Protein 9BXN (pdb70)

Radius of gyration: 24.78 Å; Cα contacts (8 Å, |Δi|>4): 1049; chains: 2; bounding box: 62×63×65 Å

Nearest PDB structures (foldseek):
  8khq-assembly1_A  TM=9.592E-01  e=3.129E-37  Hydrogenimonas thermophila
  8khq-assembly2_D  TM=9.586E-01  e=4.515E-37  Hydrogenimonas thermophila
  8khq-assembly1_C  TM=9.604E-01  e=3.606E-36  Hydrogenimonas thermophila
  5fcd-assembly1_A  TM=6.102E-01  e=2.124E-10  Escherichia coli
  6uvq-assembly1_A  TM=6.354E-01  e=1.804E-09  Actinomadura melliaura

B-factor: mean 28.92, std 9.52, range [14.77, 77.77]

Foldseek 3Di:
DLDPLQDQLVLQLVCCLQFHDADPPADRDLLVQLVVQCVVLVPPPQAEEEAEQCQLNNNQLNSQVRHQAYEYEHQHPNRLVNNVCCLVVQKDKHWAAAPDRDTDIDMGGNVVDPSVVGSVRYDYYYAALLDGDPVQAAHLEYEYEQHQLQAQANCSNLLPVLRRHDAQGKYKYKHLQPHDCSRYNPVRRLADDQDPVRRHGHNVNSSCVRNVVFWDWDDKDWHWGWGDPYPVDIDITIMMMIMITGD/DAAEADAVLQQVCCLQFNDAPPPAPRQLLVVLVVLCVVLVVPPQAEEEAEQCQLNNNQLNNQVRHQAYEYEHQDPRSLVNNVSCLPVQKHWHWDAAADNDTDIDMGGLVVDPSVVGSVRYDYYYDDLLDGDPVQAAHLEYEYEQPQLQAQQSLSNLLCVLRRYDAQGKYKYKHLLPHDCVRYPPVRRLFPDQDPVRHGGDNVNSSCVRHVVFWDWDDKDWGWGWGDDYNPDIDITIMIMIMITGD

Solvent-accessible surface area: 22235 Å² total

Structure (mmCIF, N/CA/C/O backbone):
data_9BXN
#
_entry.id   9BXN
#
_cell.length_a   69.800
_cell.length_b   92.010
_cell.length_c   96.200
_cell.angle_alpha   90.000
_cell.angle_beta   90.000
_cell.angle_gamma   90.000
#
_symmetry.space_group_name_H-M   'P 21 21 21'
#
loop_
_entity.id
_entity.type
_entity.pdbx_description
1 polymer '5-thiohistidine N-methyltransferase OvoM'
2 non-polymer S-ADENOSYL-L-HOMOCYSTEINE
3 non-polymer 5-sulfanyl-L-histidine
4 non-polymer 1,2-ETHANEDIOL
5 water water
#
loop_
_atom_site.group_PDB
_atom_site.id
_atom_site.type_symbol
_atom_site.label_atom_id
_atom_site.label_alt_id
_atom_site.label_comp_id
_atom_site.label_asym_id
_atom_site.label_entity_id
_atom_site.label_seq_id
_atom_site.pdbx_PDB_ins_code
_atom_site.Cartn_x
_atom_site.Cartn_y
_atom_site.Cartn_z
_atom_site.occupancy
_atom_site.B_iso_or_equiv
_atom_site.auth_seq_id
_atom_site.auth_comp_id
_atom_site.auth_asym_id
_atom_site.auth_atom_id
_atom_site.pdbx_PDB_model_num
ATOM 1 N N . GLU A 1 25 ? -25.59600 -8.84600 18.03800 1.000 58.14377 5 GLU A N 1
ATOM 2 C CA . GLU A 1 25 ? -26.40900 -7.75300 17.51300 1.000 68.84222 5 GLU A CA 1
ATOM 3 C C . GLU A 1 25 ? -25.55600 -6.50200 17.37700 1.000 63.68137 5 GLU A C 1
ATOM 4 O O . GLU A 1 25 ? -24.94700 -6.26500 16.33600 1.000 77.77359 5 GLU A O 1
ATOM 5 N N . LYS A 1 26 ? -25.51800 -5.69800 18.43800 1.000 52.19102 6 LYS A N 1
ATOM 6 C CA . LYS A 1 26 ? -24.59300 -4.57300 18.46600 1.000 62.21354 6 LYS A CA 1
ATOM 7 C C . LYS A 1 26 ? -23.19400 -5.01000 18.89600 1.000 54.87894 6 LYS A C 1
ATOM 8 O O . LYS A 1 26 ? -22.19700 -4.54600 18.32800 1.000 52.82929 6 LYS A O 1
ATOM 9 N N . ASN A 1 27 ? -23.09700 -5.88600 19.89800 1.000 36.38026 7 ASN A N 1
ATOM 10 C CA . ASN A 1 27 ? -21.79800 -6.31700 20.40900 1.000 32.02260 7 ASN A CA 1
ATOM 11 C C . ASN A 1 27 ? -21.23700 -7.41900 19.53000 1.000 29.00304 7 ASN A C 1
ATOM 12 O O . ASN A 1 27 ? -21.80300 -8.51300 19.44700 1.000 28.98238 7 ASN A O 1
ATOM 17 N N . ILE A 1 28 ? -20.11500 -7.12300 18.87600 1.000 27.13687 8 ILE A N 1
ATOM 18 C CA . ILE A 1 28 ? -19.48600 -8.10600 18.01200 1.000 25.37001 8 ILE A CA 1
ATOM 19 C C . ILE A 1 28 ? -1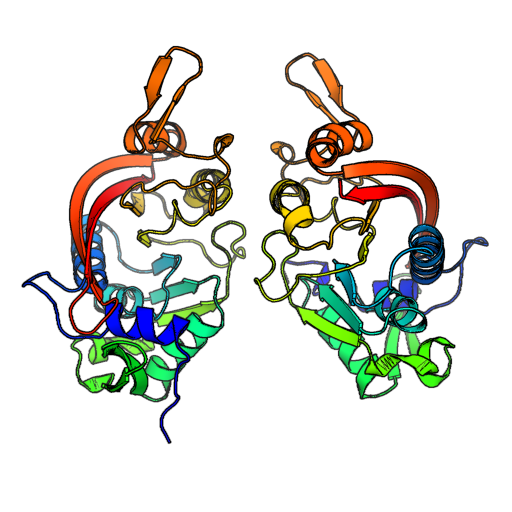9.15900 -9.38100 18.78500 1.000 23.32921 8 ILE A C 1
ATOM 20 O O . ILE A 1 28 ? -19.19000 -10.48200 18.22000 1.000 24.34122 8 ILE A O 1
ATOM 25 N N . TYR A 1 29 ? -18.84200 -9.26000 20.06900 1.000 19.69818 9 TYR A N 1
ATOM 26 C CA . TYR A 1 29 ? -18.44500 -10.43100 20.84400 1.000 18.33116 9 TYR A CA 1
ATOM 27 C C . TYR A 1 29 ? -19.63200 -11.32900 21.21300 1.000 27.06778 9 TYR A C 1
ATOM 28 O O . TYR A 1 29 ? -19.43000 -12.40400 21.80400 1.000 23.18858 9 TYR A O 1
ATOM 37 N N . GLU A 1 30 ? -20.85700 -10.91400 20.88300 1.000 25.83649 10 GLU A N 1
ATOM 38 C CA . GLU A 1 30 ? -22.03800 -11.74900 21.08100 1.000 26.38941 10 GLU A CA 1
ATOM 39 C C . GLU A 1 30 ? -22.38600 -12.57800 19.84300 1.000 26.31869 10 GLU A C 1
ATOM 40 O O . GLU A 1 30 ? -23.28200 -13.42900 19.91800 1.000 28.01884 10 GLU A O 1
ATOM 46 N N . THR A 1 31 ? -21.69400 -12.37400 18.71700 1.000 23.92319 11 THR A N 1
ATOM 47 C CA . THR A 1 31 ? -22.06900 -13.05300 17.48200 1.000 24.10224 11 THR A CA 1
ATOM 48 C C . THR A 1 31 ? -21.50500 -14.46800 17.43700 1.000 32.84099 11 THR A C 1
ATOM 49 O O . THR A 1 31 ? -20.43800 -14.76300 17.98700 1.000 25.32048 11 THR A O 1
ATOM 53 N N . ASP A 1 32 ? -22.23200 -15.34600 16.74700 1.000 26.35761 12 ASP A N 1
ATOM 54 C CA . ASP A 1 32 ? -21.76300 -16.72000 16.59500 1.000 32.23035 12 ASP A CA 1
ATOM 55 C C . ASP A 1 32 ? -20.39600 -16.76600 15.92000 1.000 27.58386 12 ASP A C 1
ATOM 56 O O . ASP A 1 32 ? -19.56500 -17.61600 16.25400 1.000 27.49416 12 ASP A O 1
ATOM 59 N N . GLU A 1 33 ? -20.13800 -15.85200 14.97900 1.000 25.44649 13 GLU A N 1
ATOM 60 C CA . GLU A 1 33 ? -18.84100 -15.82000 14.30500 1.000 30.18695 13 GLU A CA 1
ATOM 61 C C . GLU A 1 33 ? -17.69900 -15.52400 15.28000 1.000 25.16417 13 GLU A C 1
ATOM 62 O O . GLU A 1 33 ? -16.62100 -16.12300 15.17500 1.000 22.15542 13 GLU A O 1
ATOM 64 N N . SER A 1 34 ? -17.90900 -14.59800 16.22100 1.000 22.83153 14 SER A N 1
ATOM 65 C CA A SER A 1 34 ? -16.88400 -14.31600 17.22300 0.472 23.24229 14 SER A CA 1
ATOM 66 C CA B SER A 1 34 ? -16.87400 -14.32400 17.21800 0.528 23.24477 14 SER A CA 1
ATOM 67 C C . SER A 1 34 ? -16.70700 -15.48900 18.17900 1.000 21.65193 14 SER A C 1
ATOM 68 O O . SER A 1 34 ? -15.58100 -15.78500 18.60600 1.000 22.77045 14 SER A O 1
ATOM 73 N N . VAL A 1 35 ? -17.80700 -16.14700 18.54900 1.000 22.69856 15 VAL A N 1
ATOM 74 C CA . VAL A 1 35 ? -17.69300 -17.34400 19.38900 1.000 18.88988 15 VAL A CA 1
ATOM 75 C C . VAL A 1 35 ? -16.83800 -18.38800 18.68500 1.000 19.56787 15 VAL A C 1
ATOM 76 O O . VAL A 1 35 ? -15.91600 -18.96400 19.27500 1.000 22.09929 15 VAL A O 1
ATOM 80 N N . SER A 1 36 ? -17.11800 -18.64800 17.40300 1.000 22.09574 16 SER A N 1
ATOM 81 C CA . SER A 1 36 ? -16.30400 -19.63500 16.69500 1.000 22.36858 16 SER A CA 1
ATOM 82 C C . SER A 1 36 ? -14.86600 -19.17500 16.57200 1.000 24.76900 16 SER A C 1
ATOM 83 O O . SER A 1 36 ? -13.94500 -19.98200 16.70600 1.000 20.99777 16 SER A O 1
ATOM 86 N N . GLN A 1 37 ? -14.65200 -17.88400 16.32200 1.000 18.92938 17 GLN A N 1
ATOM 87 C CA . GLN A 1 37 ? -13.29000 -17.38500 16.22100 1.000 20.28379 17 GLN A CA 1
ATOM 88 C C . GLN A 1 37 ? -12.52000 -17.60900 17.51700 1.000 20.43685 17 GLN A C 1
ATOM 89 O O . GLN A 1 37 ? -11.36600 -18.05700 17.48700 1.000 19.32544 17 GLN A O 1
ATOM 95 N N . TYR A 1 38 ? -13.14300 -17.31600 18.66900 1.000 19.56443 18 TYR A N 1
ATOM 96 C CA . TYR A 1 38 ? -12.42400 -17.47000 19.93500 1.000 20.56767 18 TYR A CA 1
ATOM 97 C C . TYR A 1 38 ? -12.30100 -18.93700 20.36600 1.000 18.91408 18 TYR A C 1
ATOM 98 O O . TYR A 1 38 ? -11.31000 -19.30500 21.01100 1.000 18.67556 18 TYR A O 1
ATOM 107 N N . CYS A 1 39 ? -13.27600 -19.78400 20.02800 1.000 18.63767 19 CYS A N 1
ATOM 108 C CA . CYS A 1 39 ? -13.10500 -21.22500 20.24300 1.000 19.01573 19 CYS A CA 1
ATOM 109 C C . CYS A 1 39 ? -11.84300 -21.73200 19.54800 1.000 18.17317 19 CYS A C 1
ATOM 110 O O . CYS A 1 39 ? -11.04300 -22.47300 20.13400 1.000 18.51862 19 CYS A O 1
ATOM 113 N N . ASP A 1 40 ? -11.65500 -21.34600 18.28100 1.000 18.90559 20 ASP A N 1
ATOM 114 C CA . ASP A 1 40 ? -10.50200 -21.81700 17.51300 1.000 20.78742 20 ASP A CA 1
ATOM 115 C C . ASP A 1 40 ? -9.20600 -21.25400 18.07600 1.000 22.43889 20 ASP A C 1
ATOM 116 O O . ASP A 1 40 ? -8.21300 -21.96900 18.24300 1.000 19.27743 20 ASP A O 1
ATOM 121 N N . PHE A 1 41 ? -9.21500 -19.96200 18.39300 1.000 18.55540 21 PHE A N 1
ATOM 122 C CA . PHE A 1 41 ? -8.05100 -19.31200 18.98100 1.000 19.47665 21 PHE A CA 1
ATOM 123 C C . PHE A 1 41 ? -7.64700 -19.95200 20.30300 1.000 20.81277 21 PHE A C 1
ATOM 124 O O . PHE A 1 41 ? -6.46100 -20.19100 20.55600 1.000 22.19504 21 PHE A O 1
ATOM 132 N N . GLN A 1 42 ? -8.61700 -20.22300 21.16900 1.000 18.05663 22 GLN A N 1
ATOM 133 C CA . GLN A 1 42 ? -8.29500 -20.64000 22.52200 1.000 18.35448 22 GLN A CA 1
ATOM 134 C C . GLN A 1 42 ? -8.10100 -22.13300 22.65800 1.000 21.37642 22 GLN A C 1
ATOM 135 O O . GLN A 1 42 ? -7.42800 -22.57000 23.59200 1.000 21.20277 22 GLN A O 1
ATOM 141 N N . TYR A 1 43 ? -8.66300 -22.91300 21.75400 1.000 21.25183 23 TYR A N 1
ATOM 142 C CA . TYR A 1 43 ? -8.64400 -24.36500 21.90500 1.000 18.46579 23 TYR A CA 1
ATOM 143 C C . TYR A 1 43 ? -8.11200 -25.10800 20.69300 1.000 26.43059 23 TYR A C 1
ATOM 144 O O . TYR A 1 43 ? -7.97200 -26.33500 20.76700 1.000 24.27268 23 TYR A O 1
ATOM 153 N N . GLY A 1 44 ? -7.85600 -24.39600 19.60200 1.000 29.24006 24 GLY A N 1
ATOM 154 C CA . GLY A 1 44 ? -7.46400 -25.07800 18.35600 1.000 29.20666 24 GLY A CA 1
ATOM 155 C C . GLY A 1 44 ? -5.97300 -25.24100 18.15600 1.000 31.15944 24 GLY A C 1
ATOM 156 O O . GLY A 1 44 ? -5.22700 -25.16400 19.13600 1.000 36.24448 24 GLY A O 1
ATOM 157 N N . GLU A 1 45 ? -5.56900 -25.43500 16.90100 1.000 49.45209 25 GLU A N 1
ATOM 158 C CA . GLU A 1 45 ? -4.14600 -25.71600 16.57800 1.000 55.27005 25 GLU A CA 1
ATOM 159 C C . GLU A 1 45 ? -3.29800 -24.44900 16.47700 1.000 46.77717 25 GLU A C 1
ATOM 160 O O . GLU A 1 45 ? -3.82900 -23.43600 16.00900 1.000 46.85386 25 GLU A O 1
ATOM 162 N N . ASP A 1 46 ? -2.02600 -24.54700 16.86500 1.000 44.97567 26 ASP A N 1
ATOM 163 C CA . ASP A 1 46 ? -1.06700 -23.42200 16.76700 1.000 46.95966 26 ASP A CA 1
ATOM 164 C C . ASP A 1 46 ? -0.77200 -23.05500 15.31100 1.000 45.93883 26 ASP A C 1
ATOM 165 O O . ASP A 1 46 ? -0.92100 -23.91400 14.44000 1.000 37.89303 26 ASP A O 1
ATOM 168 N N . CYS A 1 47 ? -0.33900 -21.81300 15.09200 1.000 36.08485 27 CYS A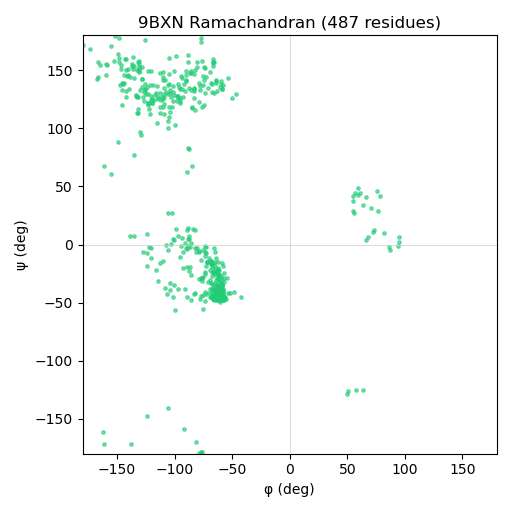 N 1
ATOM 169 C CA . CYS A 1 47 ? -0.07800 -21.31200 13.72200 1.000 32.66017 27 CYS A CA 1
ATOM 170 C C . CYS A 1 47 ? 1.24900 -20.55400 13.66700 1.000 33.44258 27 CYS A C 1
ATOM 171 O O . CYS A 1 47 ? 1.56400 -19.86500 14.64200 1.000 32.55025 27 CYS A O 1
ATOM 174 N N . PHE A 1 48 ? 1.98400 -20.69200 12.56000 1.000 27.17184 28 PHE A N 1
ATOM 175 C CA . PHE A 1 48 ? 3.25300 -19.94600 12.36300 1.000 29.95404 28 PHE A CA 1
ATOM 176 C C . PHE A 1 48 ? 4.22900 -20.17400 13.52700 1.000 26.22252 28 PHE A C 1
ATOM 177 O O . PHE A 1 48 ? 5.04100 -19.29700 13.80500 1.000 37.55031 28 PHE A O 1
ATOM 185 N N . GLY A 1 49 ? 4.14600 -21.33500 14.16300 1.000 33.95901 29 GLY A N 1
ATOM 186 C CA . GLY A 1 49 ? 5.03700 -21.61600 15.27300 1.000 41.83835 29 GLY A CA 1
ATOM 187 C C . GLY A 1 49 ? 4.72900 -20.85100 16.53900 1.000 44.71165 29 GLY A C 1
ATOM 188 O O . GLY A 1 49 ? 5.54200 -20.85900 17.47000 1.000 38.36081 29 GLY A O 1
ATOM 189 N N . VAL A 1 50 ? 3.58900 -20.18700 16.60000 1.000 29.61807 30 VAL A N 1
ATOM 190 C CA . VAL A 1 50 ? 3.20200 -19.41500 17.77000 1.000 25.84021 30 VAL A CA 1
ATOM 191 C C . VAL A 1 50 ? 2.36500 -20.31400 18.67400 1.000 25.62332 30 VAL A C 1
ATOM 192 O O . VAL A 1 50 ? 1.36100 -20.89500 18.23700 1.000 26.65828 30 VAL A O 1
ATOM 196 N N . LEU A 1 51 ? 2.76000 -20.40400 19.94000 1.000 24.64665 31 LEU A N 1
ATOM 197 C CA . LEU A 1 51 ? 2.08600 -21.27600 20.89500 1.000 32.22097 31 LEU A CA 1
ATOM 198 C C . LEU A 1 51 ? 0.76000 -20.67000 21.34900 1.000 23.61409 31 LEU A C 1
ATOM 199 O O . LEU A 1 51 ? 0.56100 -19.45800 21.29700 1.000 21.77675 31 LEU A O 1
ATOM 204 N N . ASN A 1 52 ? -0.13000 -21.53800 21.83600 1.000 24.02329 32 ASN A N 1
ATOM 205 C CA . ASN A 1 52 ? -1.43000 -21.11800 22.34900 1.000 24.09499 32 ASN A CA 1
ATOM 206 C C . ASN A 1 52 ? -1.29400 -19.97700 23.36000 1.000 24.23857 32 ASN A C 1
ATOM 207 O O . ASN A 1 52 ? -0.56900 -20.07700 24.35500 1.000 21.69188 32 ASN A O 1
ATOM 212 N N . PHE A 1 53 ? -2.02100 -18.89300 23.10400 1.000 19.62749 33 PHE A N 1
ATOM 213 C CA . PHE A 1 53 ? -1.83800 -17.64600 23.84100 1.000 18.84099 33 PHE A CA 1
ATOM 214 C C . PHE A 1 53 ? -2.42700 -17.71600 25.24200 1.000 19.50764 33 PHE A C 1
ATOM 215 O O . PHE A 1 53 ? -1.80300 -17.25200 26.20400 1.000 19.59563 33 PHE A O 1
ATOM 223 N N . ALA A 1 54 ? -3.62800 -18.28600 25.38100 1.000 19.98871 34 ALA A N 1
ATOM 224 C CA . ALA A 1 54 ? -4.21900 -18.42600 26.70900 1.000 23.24931 34 ALA A CA 1
ATOM 225 C C . ALA A 1 54 ? -3.31900 -19.23300 27.63400 1.000 21.19066 34 ALA A C 1
ATOM 226 O O . ALA A 1 54 ? -3.15900 -18.88800 28.81300 1.000 20.00521 34 ALA A O 1
ATOM 228 N N . LEU A 1 55 ? -2.75900 -20.34200 27.13000 1.000 19.57812 35 LEU A N 1
ATOM 229 C CA . LEU A 1 55 ? -1.86200 -21.15000 27.95000 1.000 19.92227 35 LEU A CA 1
ATOM 230 C C . LEU A 1 55 ? -0.56300 -20.40900 28.24600 1.000 19.59288 35 LEU A C 1
ATOM 231 O O . LEU A 1 55 ? -0.08300 -20.44300 29.37600 1.000 21.51469 35 LEU A O 1
ATOM 236 N N . ALA A 1 56 ? 0.00500 -19.71000 27.25100 1.000 19.26041 36 ALA A N 1
ATOM 237 C CA . ALA A 1 56 ? 1.22700 -18.94100 27.49100 1.000 21.20746 36 ALA A CA 1
ATOM 238 C C . ALA A 1 56 ? 1.01700 -17.91200 28.59300 1.000 21.15785 36 ALA A C 1
ATOM 239 O O . ALA A 1 56 ? 1.85000 -17.77100 29.50300 1.000 23.13124 36 ALA A O 1
ATOM 241 N N . CYS A 1 57 ? -0.08200 -17.15400 28.50800 1.000 23.08555 37 CYS A N 1
ATOM 242 C CA . CYS A 1 57 ? -0.35000 -16.12100 29.50800 1.000 25.57310 37 CYS A CA 1
ATOM 243 C C . CYS A 1 57 ? -0.57400 -16.72100 30.88900 1.000 24.67575 37 CYS A C 1
ATOM 244 O O . CYS A 1 57 ? -0.04300 -16.21600 31.88900 1.000 20.75826 37 CYS A O 1
ATOM 247 N N . ALA A 1 58 ? -1.42000 -17.75500 30.96800 1.000 21.46700 38 ALA A N 1
ATOM 248 C CA . ALA A 1 58 ? -1.68300 -18.40000 32.25300 1.000 23.45966 38 ALA A CA 1
ATOM 249 C C . ALA A 1 58 ? -0.39800 -18.97400 32.84100 1.000 24.68980 38 ALA A C 1
ATOM 250 O O . ALA A 1 58 ? -0.11500 -18.79200 34.03000 1.000 24.81932 38 ALA A O 1
ATOM 252 N N . THR A 1 59 ? 0.42200 -19.61700 32.00900 1.000 23.93767 39 THR A N 1
ATOM 253 C CA . THR A 1 59 ? 1.68400 -20.17300 32.50500 1.000 24.92992 39 THR A CA 1
ATOM 254 C C . THR A 1 59 ? 2.60300 -19.07800 33.03400 1.000 25.83486 39 THR A C 1
ATOM 255 O O . THR A 1 59 ? 3.17600 -19.20800 34.12100 1.000 25.75141 39 THR A O 1
ATOM 259 N N . LYS A 1 60 ? 2.72900 -17.97700 32.29700 1.000 23.22814 40 LYS A N 1
ATOM 260 C CA . LYS A 1 60 ? 3.55800 -16.88000 32.78500 1.000 27.39423 40 LYS A CA 1
ATOM 261 C C . LYS A 1 60 ? 2.97600 -16.28800 34.06200 1.000 25.14210 40 LYS A C 1
ATOM 262 O O . LYS A 1 60 ? 3.71300 -16.00300 35.01600 1.000 27.46737 40 LYS A O 1
ATOM 268 N N . ALA A 1 61 ? 1.64800 -16.14000 34.12500 1.000 24.86021 41 ALA A N 1
ATOM 269 C CA . ALA A 1 61 ? 1.04000 -15.57000 35.32300 1.000 23.24702 41 ALA A CA 1
ATOM 270 C C . ALA A 1 61 ? 1.31600 -16.43200 36.54500 1.000 29.00267 41 ALA A C 1
ATOM 271 O O . ALA A 1 61 ? 1.57400 -15.91200 37.63800 1.000 29.89540 41 ALA A O 1
ATOM 273 N N . ILE A 1 62 ? 1.23700 -17.75000 36.38800 1.000 26.50099 42 ILE A N 1
ATOM 274 C CA . ILE A 1 62 ? 1.51200 -18.63600 37.51700 1.000 28.47590 42 ILE A CA 1
ATOM 275 C C . ILE A 1 62 ? 2.96400 -18.48600 37.95700 1.000 36.09067 42 ILE A C 1
ATOM 276 O O . ILE A 1 62 ? 3.26800 -18.46700 39.15700 1.000 35.08429 42 ILE A O 1
ATOM 281 N N . GLY A 1 63 ? 3.87200 -18.33000 36.99500 1.000 29.25696 43 GLY A N 1
ATOM 282 C CA . GLY A 1 63 ? 5.26300 -18.06600 37.33100 1.000 28.42998 43 GLY A CA 1
ATOM 283 C C . GLY A 1 63 ? 5.45000 -16.78800 38.12500 1.000 37.30394 43 GLY A C 1
ATOM 284 O O . GLY A 1 63 ? 6.11600 -16.78000 39.16100 1.000 33.59838 43 GLY A O 1
ATOM 285 N N . TYR A 1 64 ? 4.86000 -15.68600 37.65300 1.000 34.32166 44 TYR A N 1
ATOM 286 C CA . TYR A 1 64 ? 5.00300 -14.41500 38.35700 1.000 32.37618 44 TYR A CA 1
ATOM 287 C C . TYR A 1 64 ? 4.41000 -14.45700 39.76500 1.000 36.11563 44 TYR A C 1
ATOM 288 O O . TYR A 1 64 ? 4.87500 -13.73300 40.65000 1.000 37.57572 44 TYR A O 1
ATOM 297 N N . THR A 1 65 ? 3.38400 -15.27500 39.99600 1.000 29.06195 45 THR A N 1
ATOM 298 C CA . THR A 1 65 ? 2.69300 -15.31000 41.28000 1.000 35.16753 45 THR A CA 1
ATOM 299 C C . THR A 1 65 ? 3.11900 -16.50700 42.12800 1.000 37.62042 45 THR A C 1
ATOM 300 O O . THR A 1 65 ? 2.35700 -16.97100 42.98400 1.000 42.77313 45 THR A O 1
ATOM 304 N N . LYS A 1 66 ? 4.34300 -16.99300 41.91800 1.000 38.28632 46 LYS A N 1
ATOM 305 C CA . LYS A 1 66 ? 4.79100 -18.23200 42.54900 1.000 45.76924 46 LYS A CA 1
ATOM 306 C C . LYS A 1 66 ? 4.85800 -18.11500 44.06600 1.000 50.65925 46 LYS A C 1
ATOM 307 O O . LYS A 1 66 ? 4.64800 -19.11000 44.76900 1.000 60.73140 46 LYS A O 1
ATOM 309 N N . GLU A 1 67 ? 5.13600 -16.92600 44.59200 1.000 42.95365 47 GLU A N 1
ATOM 310 C CA . GLU A 1 67 ? 5.25200 -16.75500 46.03200 1.000 50.02101 47 GLU A CA 1
ATOM 311 C C . GLU A 1 67 ? 3.93000 -16.41800 46.71800 1.000 45.48012 47 GLU A C 1
ATOM 312 O O . GLU A 1 67 ? 3.90200 -16.31900 47.94700 1.000 63.15855 47 GLU A O 1
ATOM 315 N N . THR A 1 68 ? 2.84400 -16.23900 45.97800 1.000 35.27671 48 THR A N 1
ATOM 316 C CA . THR A 1 68 ? 1.56200 -15.92500 46.58900 1.000 37.42951 48 THR A CA 1
ATOM 317 C C . THR A 1 68 ? 0.80900 -17.20500 46.93700 1.000 38.36524 48 THR A C 1
ATOM 318 O O . THR A 1 68 ? 1.14000 -18.28500 46.44400 1.000 38.96275 48 THR A O 1
ATOM 322 N N . PRO A 1 69 ? -0.21200 -17.11700 47.79800 1.000 32.61485 49 PRO A N 1
ATOM 323 C CA . PRO A 1 69 ? -0.92300 -18.33400 48.23600 1.000 37.11459 49 PRO A CA 1
ATOM 324 C C . PRO A 1 69 ? -1.69300 -19.08700 47.15100 1.000 50.06445 49 PRO A C 1
ATOM 325 O O . PRO A 1 69 ? -1.99000 -20.27300 47.34900 1.000 52.45111 49 PRO A O 1
ATOM 329 N N . LYS A 1 70 ? -2.05500 -18.45100 46.04300 1.000 45.84055 50 LYS A N 1
ATOM 330 C CA . LYS A 1 70 ? -2.76600 -19.13800 44.95400 1.000 34.07439 50 LYS A CA 1
ATOM 331 C C . LYS A 1 70 ? -4.12100 -19.70500 45.41000 1.000 31.60245 50 LYS A C 1
ATOM 332 O O . LYS A 1 70 ? -4.51300 -20.82400 45.05200 1.000 33.13203 50 LYS A O 1
ATOM 337 N N . ASN A 1 71 ? -4.87600 -18.90200 46.16500 1.000 31.74203 51 ASN A N 1
ATOM 338 C CA . ASN A 1 71 ? -6.21600 -19.28500 46.60300 1.000 29.69981 51 ASN A CA 1
ATOM 339 C C . ASN A 1 71 ? -7.30400 -18.86700 45.60800 1.000 28.28426 51 ASN A C 1
ATOM 340 O O . ASN A 1 71 ? -8.22500 -19.63900 45.32600 1.000 29.25612 51 ASN A O 1
ATOM 345 N N . ARG A 1 72 ? -7.24300 -17.63400 45.10600 1.000 27.13986 52 ARG A N 1
ATOM 346 C CA . ARG A 1 72 ? -8.31600 -17.09700 44.28200 1.000 28.95518 52 ARG A CA 1
ATOM 347 C C . ARG A 1 72 ? -7.70600 -16.31300 43.13100 1.000 27.03342 52 ARG A C 1
ATOM 348 O O . ARG A 1 72 ? -6.79700 -15.50400 43.33800 1.000 24.05465 52 ARG A O 1
ATOM 356 N N . ALA A 1 73 ? -8.20800 -16.54700 41.92700 1.000 21.95563 53 ALA A N 1
ATOM 357 C CA . ALA A 1 73 ? -7.78600 -15.76100 40.77900 1.000 20.98211 53 ALA A CA 1
ATOM 358 C C . ALA A 1 73 ? -9.01100 -15.38900 39.95300 1.000 21.94344 53 ALA A C 1
ATOM 359 O O . ALA A 1 73 ? -10.02200 -16.09800 39.94500 1.000 22.59527 53 ALA A O 1
ATOM 361 N N . LEU A 1 74 ? -8.91300 -14.25800 39.27000 1.000 21.21990 54 LEU A N 1
ATOM 362 C CA . LEU A 1 74 ? -9.96700 -13.77000 38.39200 1.000 21.08915 54 LEU A CA 1
ATOM 363 C C . LEU A 1 74 ? -9.40300 -13.64900 36.98400 1.000 19.31539 54 LEU A C 1
ATOM 364 O O . LEU A 1 74 ? -8.34000 -13.04500 36.79400 1.000 21.58233 54 LEU A O 1
ATOM 369 N N . ASP A 1 75 ? -10.09000 -14.25400 36.00100 1.000 18.90144 55 ASP A N 1
ATOM 370 C CA . ASP A 1 75 ? -9.73400 -14.11900 34.58400 1.000 20.83957 55 ASP A CA 1
ATOM 371 C C . ASP A 1 75 ? -10.78000 -13.18300 33.96900 1.000 20.77874 55 ASP A C 1
ATOM 372 O O . ASP A 1 75 ? -11.91300 -13.59100 33.69900 1.000 19.66109 55 ASP A O 1
ATOM 377 N N . LEU A 1 76 ? -10.40500 -11.90600 33.79300 1.000 19.54294 56 LEU A N 1
ATOM 378 C CA . LEU A 1 76 ? -11.31900 -10.83600 33.40100 1.000 17.82384 56 LEU A CA 1
ATOM 379 C C . LEU A 1 76 ? -11.28300 -10.60900 31.89600 1.000 17.59404 56 LEU A C 1
ATOM 380 O O . LEU A 1 76 ? -10.22300 -10.31000 31.34500 1.000 22.01360 56 LEU A O 1
ATOM 385 N N . GLY A 1 77 ? -12.44600 -10.70000 31.25200 1.000 19.52370 57 GLY A N 1
ATOM 386 C CA . GLY A 1 77 ? -12.48400 -10.77000 29.80600 1.000 19.54558 57 GLY A CA 1
ATOM 387 C C . GLY A 1 77 ? -12.13900 -12.15700 29.30300 1.000 19.98184 57 GLY A C 1
ATOM 388 O O . GLY A 1 77 ? -11.38600 -12.29500 28.33000 1.000 21.65603 57 GLY A O 1
ATOM 389 N N . CYS A 1 78 ? -12.65600 -13.19100 29.96100 1.000 19.37251 58 CYS A N 1
ATOM 390 C CA . CYS A 1 78 ? -12.19400 -14.57200 29.76000 1.000 17.69631 58 CYS A CA 1
ATOM 391 C C . CYS A 1 78 ? -12.56600 -15.16700 28.40700 1.000 22.75339 58 CYS A C 1
ATOM 392 O O . CYS A 1 78 ? -12.03500 -16.23900 28.04800 1.000 21.39285 58 CYS A O 1
ATOM 395 N N . ALA A 1 79 ? -13.43700 -14.51400 27.64200 1.000 18.28565 59 ALA A N 1
ATOM 396 C CA . ALA A 1 79 ? -13.92600 -15.02900 26.35000 1.000 17.23406 59 ALA A CA 1
ATOM 397 C C . ALA A 1 79 ? -14.38500 -16.47500 26.56200 1.000 19.06234 59 ALA A C 1
ATOM 398 O O . ALA A 1 79 ? -15.20100 -16.72100 27.46000 1.000 20.15886 59 ALA A O 1
ATOM 400 N N . THR A 1 80 ? -13.92400 -17.43900 25.75800 1.000 18.53492 60 THR A N 1
ATOM 401 C CA . THR A 1 80 ? -14.43800 -18.80000 25.82700 1.000 20.91102 60 THR A CA 1
ATOM 402 C C . THR A 1 80 ? -13.75400 -19.63000 26.91200 1.000 22.89254 60 THR A C 1
ATOM 403 O O . THR A 1 80 ? -13.92300 -20.86200 26.94500 1.000 21.08521 60 THR A O 1
ATOM 407 N N . GLY A 1 81 ? -13.01600 -18.98200 27.81200 1.000 17.80072 61 GLY A N 1
ATOM 408 C CA . GLY A 1 81 ? -12.67200 -19.55900 29.11100 1.000 21.12654 61 GLY A CA 1
ATOM 409 C C . GLY A 1 81 ? -11.34000 -20.29400 29.24400 1.000 17.08133 61 GLY A C 1
ATOM 410 O O . GLY A 1 81 ? -11.02000 -20.74800 30.36200 1.000 18.51058 61 GLY A O 1
ATOM 411 N N . ARG A 1 82 ? -10.53500 -20.41500 28.17900 1.000 19.02281 62 ARG A N 1
ATOM 412 C CA . ARG A 1 82 ? -9.32100 -21.25700 28.25900 1.000 18.83276 62 ARG A CA 1
ATOM 413 C C . ARG A 1 82 ? -8.37300 -20.83700 29.38500 1.000 19.09670 62 ARG A C 1
ATOM 414 O O . ARG A 1 82 ? -7.79800 -21.68900 30.08100 1.000 18.36631 62 ARG A O 1
ATOM 422 N N . ALA A 1 83 ? -8.10700 -19.54100 29.52200 1.000 17.32091 63 ALA A N 1
ATOM 423 C CA . ALA A 1 83 ? -7.13900 -19.15300 30.54400 1.000 20.33484 63 ALA A CA 1
ATOM 424 C C . ALA A 1 83 ? -7.68000 -19.42200 31.93900 1.000 21.05517 63 ALA A C 1
ATOM 425 O O . ALA A 1 83 ? -6.89700 -19.62600 32.87500 1.000 19.85530 63 ALA A O 1
ATOM 427 N N . SER A 1 84 ? -9.00600 -19.41000 32.10400 1.000 17.36898 64 SER A N 1
ATOM 428 C CA . SER A 1 84 ? -9.59000 -19.71900 33.40700 1.000 20.01263 64 SER A CA 1
ATOM 429 C C . SER A 1 84 ? -9.32800 -21.16700 33.77400 1.000 21.73029 64 SER A C 1
ATOM 430 O O . SER A 1 84 ? -8.92200 -21.46500 34.90500 1.000 21.07675 64 SER A O 1
ATOM 433 N N . PHE A 1 85 ? -9.59000 -22.07200 32.82700 1.000 19.41759 65 PHE A N 1
ATOM 434 C CA . PHE A 1 85 ? -9.30200 -23.49300 33.04700 1.000 21.66744 65 PHE A CA 1
ATOM 435 C C . PHE A 1 85 ? -7.83200 -23.72000 33.37000 1.000 24.84928 65 PHE A C 1
ATOM 436 O O . PHE A 1 85 ? -7.49600 -24.58400 34.19300 1.000 19.90720 65 PHE A O 1
ATOM 444 N N . GLU A 1 86 ? -6.93600 -22.99000 32.69200 1.000 18.42043 66 GLU A N 1
ATOM 445 C CA . GLU A 1 86 ? -5.50700 -23.20300 32.89900 1.000 21.08453 66 GLU A CA 1
ATOM 446 C C . GLU A 1 86 ? -5.05900 -22.63500 34.24500 1.000 22.71528 66 GLU A C 1
ATOM 447 O O . GLU A 1 86 ? -4.24900 -23.25600 34.94200 1.000 21.34634 66 GLU A O 1
ATOM 453 N N . LEU A 1 87 ? -5.56000 -21.44800 34.63400 1.000 18.89377 67 LEU A N 1
ATOM 454 C CA . LEU A 1 87 ? -5.23400 -20.91800 35.96000 1.000 19.89372 67 LEU A CA 1
ATOM 455 C C . LEU A 1 87 ? -5.68200 -21.87900 37.05700 1.000 25.81695 67 LEU A C 1
ATOM 456 O O . LEU A 1 87 ? -5.04800 -21.97200 38.11500 1.000 23.27209 67 LEU A O 1
ATOM 461 N N . ALA A 1 88 ? -6.81000 -22.55300 36.83800 1.000 20.43996 68 ALA A N 1
ATOM 462 C CA . ALA A 1 88 ? -7.39100 -23.43000 37.84500 1.000 21.07861 68 ALA A CA 1
ATOM 463 C C . ALA A 1 88 ? -6.52600 -24.65900 38.11900 1.000 25.28892 68 ALA A C 1
ATOM 464 O O . ALA A 1 88 ? -6.75700 -25.35100 39.12500 1.000 25.63467 68 ALA A O 1
ATOM 466 N N . ARG A 1 89 ? -5.57200 -24.96800 37.23500 1.000 21.95502 69 ARG A N 1
ATOM 467 C 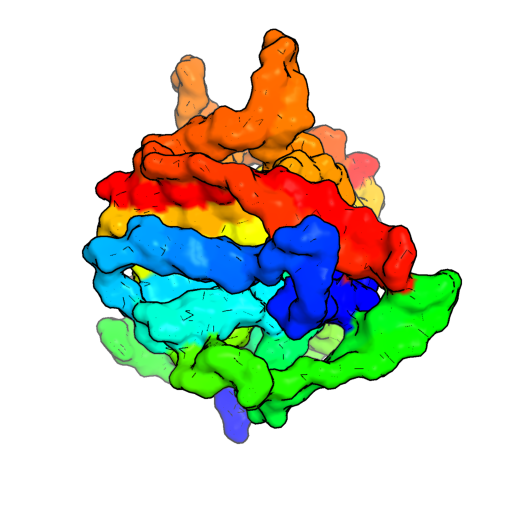CA . ARG A 1 89 ? -4.61500 -26.04200 37.53200 1.000 21.00889 69 ARG A CA 1
ATOM 468 C C . ARG A 1 89 ? -3.71000 -25.67000 38.70000 1.000 30.16152 69 ARG A C 1
ATOM 469 O O . ARG A 1 89 ? -3.17500 -26.55800 39.37000 1.000 29.65994 69 ARG A O 1
ATOM 477 N N . SER A 1 90 ? -3.53400 -24.37700 38.97000 1.000 25.93314 70 SER A N 1
ATOM 478 C CA . SER A 1 90 ? -2.68900 -23.95000 40.06900 1.000 28.33937 70 SER A CA 1
ATOM 479 C C . SER A 1 90 ? -3.42100 -23.21100 41.17200 1.000 29.26583 70 SER A C 1
ATOM 480 O O . SER A 1 90 ? -2.90900 -23.17100 42.29100 1.000 32.82414 70 SER A O 1
ATOM 483 N N . TYR A 1 91 ? -4.58500 -22.62100 40.90100 1.000 25.64661 71 TYR A N 1
ATOM 484 C CA . TYR A 1 91 ? -5.33500 -21.87800 41.90300 1.000 23.67174 71 TYR A CA 1
ATOM 485 C C . TYR A 1 91 ? -6.47200 -22.73000 42.46200 1.000 28.31372 71 TYR A C 1
ATOM 486 O O . TYR A 1 91 ? -7.04400 -23.57400 41.76000 1.000 28.00025 71 TYR A O 1
ATOM 495 N N . LYS A 1 92 ? -6.80800 -22.49100 43.73800 1.000 26.58087 72 LYS A N 1
ATOM 496 C CA . LYS A 1 92 ? -7.88600 -23.25500 44.36800 1.000 26.88414 72 LYS A CA 1
ATOM 497 C C . LYS A 1 92 ? -9.25100 -22.87000 43.81900 1.000 27.22742 72 LYS A C 1
ATOM 498 O O . LYS A 1 92 ? -10.16100 -23.70500 43.76700 1.000 25.60905 72 LYS A O 1
ATOM 502 N N . HIS A 1 93 ? -9.42600 -21.60800 43.42400 1.000 26.74636 73 HIS A N 1
ATOM 503 C CA . HIS A 1 93 ? -10.67500 -21.17900 42.82900 1.000 24.02631 73 HIS A CA 1
ATOM 504 C C . HIS A 1 93 ? -10.36000 -20.15000 41.76400 1.000 21.89217 73 HIS A C 1
ATOM 505 O O . HIS A 1 93 ? -9.51400 -19.28100 41.98600 1.000 25.15972 73 HIS A O 1
ATOM 512 N N . VAL A 1 94 ? -11.03900 -20.24200 40.61900 1.000 22.37903 74 VAL A N 1
ATOM 513 C CA . VAL A 1 94 ? -10.90000 -19.23700 39.55900 1.000 21.25452 74 VAL A CA 1
ATOM 514 C C . VAL A 1 94 ? -12.28600 -18.78900 39.11600 1.000 21.54094 74 VAL A C 1
ATOM 515 O O . VAL A 1 94 ? -13.16100 -19.62300 38.85300 1.000 23.33322 74 VAL A O 1
ATOM 519 N N . ASP A 1 95 ? -12.48000 -17.47500 39.01100 1.000 22.41500 75 ASP A N 1
ATOM 520 C CA . ASP A 1 95 ? -13.68400 -16.89300 38.43200 1.000 19.55699 75 ASP A CA 1
ATOM 521 C C . ASP A 1 95 ? -13.32900 -16.40300 37.03200 1.000 20.02511 75 ASP A C 1
ATOM 522 O O . ASP A 1 95 ? -12.33000 -15.69700 36.86400 1.000 24.26383 75 ASP A O 1
ATOM 527 N N . GLY A 1 96 ? -14.12500 -16.77100 36.03000 1.000 20.55934 76 GLY A N 1
ATOM 528 C CA . GLY A 1 96 ? -13.96400 -16.23600 34.68000 1.000 19.17875 76 GLY A CA 1
ATOM 529 C C . GLY A 1 96 ? -15.15700 -15.33300 34.41100 1.000 20.42629 76 GLY A C 1
ATOM 530 O O . GLY A 1 96 ? -16.29700 -15.74500 34.59400 1.000 22.12018 76 GLY A O 1
ATOM 531 N N . VAL A 1 97 ? -14.88200 -14.08000 34.04600 1.000 17.44546 77 VAL A N 1
ATOM 532 C CA . VAL A 1 97 ? -15.93900 -13.09300 33.85700 1.000 18.03731 77 VAL A CA 1
ATOM 533 C C . VAL A 1 97 ? -15.78700 -12.50500 32.46000 1.000 19.83526 77 VAL A C 1
ATOM 534 O O . VAL A 1 97 ? -14.67300 -12.14200 32.05400 1.000 21.12790 77 VAL A O 1
ATOM 538 N N . ASP A 1 98 ? -16.89300 -12.41300 31.72900 1.000 20.42806 78 ASP A N 1
ATOM 539 C CA . ASP A 1 98 ? -16.88700 -11.74500 30.43100 1.000 19.45493 78 ASP A CA 1
ATOM 540 C C . ASP A 1 98 ? -18.17900 -10.97100 30.24000 1.000 22.32197 78 ASP A C 1
ATOM 541 O O . ASP A 1 98 ? -19.23000 -11.35900 30.73800 1.000 22.92004 78 ASP A O 1
ATOM 546 N N . TYR A 1 99 ? -18.08500 -9.88200 29.47800 1.000 19.63398 79 TYR A N 1
ATOM 547 C CA . TYR A 1 99 ? -19.26200 -9.08100 29.17100 1.000 20.85928 79 TYR A CA 1
ATOM 548 C C . TYR A 1 99 ? -20.17700 -9.75900 28.16300 1.000 25.47850 79 TYR A C 1
ATOM 549 O O . TYR A 1 99 ? -21.38600 -9.49000 28.15700 1.000 23.29578 79 TYR A O 1
ATOM 558 N N . SER A 1 100 ? -19.63700 -10.65100 27.32400 1.000 20.21403 80 SER A N 1
ATOM 559 C CA . SER A 1 100 ? -20.42400 -11.35400 26.31800 1.000 20.81427 80 SER A CA 1
ATOM 560 C C . SER A 1 100 ? -21.09400 -12.59600 26.90900 1.000 22.41875 80 SER A C 1
ATOM 561 O O . SER A 1 100 ? -20.41600 -13.54300 27.34000 1.000 21.39190 80 SER A O 1
ATOM 564 N N . GLN A 1 101 ? -22.42600 -12.60800 26.89000 1.000 21.88151 81 GLN A N 1
ATOM 565 C CA . GLN A 1 101 ? -23.15500 -13.78500 27.35300 1.000 24.66871 81 GLN A CA 1
ATOM 566 C C . GLN A 1 101 ? -22.85000 -14.98800 26.47100 1.000 23.05863 81 GLN A C 1
ATOM 567 O O . GLN A 1 101 ? -22.79300 -16.12300 26.95600 1.000 22.81036 81 GLN A O 1
ATOM 573 N N . ALA A 1 102 ? -22.66200 -14.76100 25.16400 1.000 22.08669 82 ALA A N 1
ATOM 574 C CA . ALA A 1 102 ? -22.37400 -15.87000 24.25600 1.000 24.69209 82 ALA A CA 1
ATOM 575 C C . ALA A 1 102 ? -21.06000 -16.55300 24.61200 1.000 23.20314 82 ALA A C 1
ATOM 576 O O . ALA A 1 102 ? -20.95100 -17.78500 24.52900 1.000 22.14470 82 ALA A O 1
ATOM 578 N N . PHE A 1 103 ? -20.03900 -15.76500 24.97900 1.000 20.67561 83 PHE A N 1
ATOM 579 C CA . PHE A 1 103 ? -18.76400 -16.34600 25.40100 1.000 19.92579 83 PHE A CA 1
ATOM 580 C C . PHE A 1 103 ? -18.92600 -17.13400 26.69900 1.000 19.40164 83 PHE A C 1
ATOM 581 O O . PHE A 1 103 ? -18.37400 -18.23400 26.84200 1.000 20.97790 83 PHE A O 1
ATOM 589 N N . VAL A 1 104 ? -19.65000 -16.55900 27.66500 1.000 19.33236 84 VAL A N 1
ATOM 590 C CA . VAL A 1 104 ? -19.87500 -17.21600 28.94800 1.000 21.36896 84 VAL A CA 1
ATOM 591 C C . VAL A 1 104 ? -20.63400 -18.52300 28.74400 1.000 20.40606 84 VAL A C 1
ATOM 592 O O . VAL A 1 104 ? -20.32200 -19.54600 29.37600 1.000 21.57601 84 VAL A O 1
ATOM 596 N N . ASP A 1 105 ? -21.65000 -18.50400 27.87200 1.000 23.17086 85 ASP A N 1
ATOM 597 C CA . ASP A 1 105 ? -22.40200 -19.72100 27.58000 1.000 26.14642 85 ASP A CA 1
ATOM 598 C C . ASP A 1 105 ? -21.49300 -20.79700 26.99400 1.000 24.91087 85 ASP A C 1
ATOM 599 O O . ASP A 1 105 ? -21.58300 -21.96800 27.38700 1.000 22.16660 85 ASP A O 1
ATOM 604 N N . ALA A 1 106 ? -20.60500 -20.41800 26.06100 1.000 17.93595 86 ALA A N 1
ATOM 605 C CA . ALA A 1 106 ? -19.70600 -21.39700 25.43500 1.000 19.08283 86 ALA A CA 1
ATOM 606 C C . ALA A 1 106 ? -18.76700 -22.02000 26.45200 1.000 22.23713 86 ALA A C 1
ATOM 607 O O . ALA A 1 106 ? -18.56600 -23.24500 26.46900 1.000 23.04470 86 ALA A O 1
ATOM 609 N N . ALA A 1 107 ? -18.16100 -21.19000 27.29900 1.000 19.15510 87 ALA A N 1
ATOM 610 C CA . ALA A 1 107 ? -17.25800 -21.71600 28.31600 1.000 19.64002 87 ALA A CA 1
ATOM 611 C C . ALA A 1 107 ? -17.99700 -22.64800 29.27100 1.000 21.28123 87 ALA A C 1
ATOM 612 O O . ALA A 1 107 ? -17.47400 -23.70900 29.65500 1.000 22.66078 87 ALA A O 1
ATOM 614 N N . THR A 1 108 ? -19.21100 -22.25300 29.67500 1.000 21.36778 88 THR A N 1
ATOM 615 C CA . THR A 1 108 ? -19.99800 -23.04800 30.61700 1.000 20.22231 88 THR A CA 1
ATOM 616 C C . THR A 1 108 ? -20.41500 -24.37500 29.98500 1.000 22.25054 88 THR A C 1
ATOM 617 O O . THR A 1 108 ? -20.42100 -25.42500 30.64900 1.000 22.10431 88 THR A O 1
ATOM 621 N N . GLU A 1 109 ? -20.71900 -24.34200 28.68700 1.000 22.63584 89 GLU A N 1
ATOM 622 C CA . GLU A 1 109 ? -21.11600 -25.55000 27.97300 1.000 23.63608 89 GLU A CA 1
ATOM 623 C C . GLU A 1 109 ? -19.96000 -26.52800 27.89300 1.000 25.15529 89 GLU A C 1
ATOM 624 O O . GLU A 1 109 ? -20.13500 -27.72900 28.12000 1.000 23.64277 89 GLU A O 1
ATOM 630 N N . LEU A 1 110 ? -18.76700 -26.03700 27.55800 1.000 20.30605 90 LEU A N 1
ATOM 631 C CA . LEU A 1 110 ? -17.60600 -26.92200 27.55000 1.000 20.93907 90 LEU A CA 1
ATOM 632 C C . LEU A 1 110 ? -17.37300 -27.49900 28.93900 1.000 25.45583 90 LEU A C 1
ATOM 633 O O . LEU A 1 110 ? -17.15300 -28.70800 29.10400 1.000 25.91117 90 LEU A O 1
ATOM 638 N N . GLN A 1 111 ? -17.44300 -26.63900 29.95900 1.000 22.41537 91 GLN A N 1
ATOM 639 C CA . GLN A 1 111 ? -17.20400 -27.06700 31.33200 1.000 19.51717 91 GLN A CA 1
ATOM 640 C C . GLN A 1 111 ? -18.19600 -28.14000 31.77400 1.000 25.36194 91 GLN A C 1
ATOM 641 O O . GLN A 1 111 ? -17.81000 -29.14600 32.37900 1.000 27.28059 91 GLN A O 1
ATOM 647 N N . LYS A 1 112 ? -19.48300 -27.91600 31.52100 1.000 21.90535 92 LYS A N 1
ATOM 648 C CA . LYS A 1 112 ? -20.54000 -28.77100 32.05300 1.000 28.37308 92 LYS A CA 1
ATOM 649 C C . LYS A 1 112 ? -20.90200 -29.92500 31.12600 1.000 30.84635 92 LYS A C 1
ATOM 650 O O . LYS A 1 112 ? -21.18000 -31.02800 31.60900 1.000 33.73889 92 LYS A O 1
ATOM 654 N N . ASN A 1 113 ? -20.92300 -29.71300 29.80900 1.000 23.36919 93 ASN A N 1
ATOM 655 C CA . ASN A 1 113 ? -21.22700 -30.81500 28.89600 1.000 27.16788 93 ASN A CA 1
ATOM 656 C C . ASN A 1 113 ? -19.99700 -31.59700 28.46900 1.000 32.47046 93 ASN A C 1
ATOM 657 O O . ASN A 1 113 ? -20.14200 -32.72500 27.99300 1.000 30.87076 93 ASN A O 1
ATOM 662 N N . GLY A 1 114 ? -18.80000 -31.02600 28.60400 1.000 21.77465 94 GLY A N 1
ATOM 663 C CA . GLY A 1 114 ? -17.57700 -31.69800 28.22400 1.000 23.69643 94 GLY A CA 1
ATOM 664 C C . GLY A 1 114 ? -17.18600 -31.56200 26.77000 1.000 25.21883 94 GLY A C 1
ATOM 665 O O . GLY A 1 114 ? -16.14100 -32.09700 26.36900 1.000 25.13701 94 GLY A O 1
ATOM 666 N N . CYS A 1 115 ? -17.99300 -30.88500 25.96000 1.000 22.25570 95 CYS A N 1
ATOM 667 C CA . CYS A 1 115 ? -17.63400 -30.65300 24.57200 1.000 25.53003 95 CYS A CA 1
ATOM 668 C C . CYS A 1 115 ? -18.44500 -29.48000 24.04700 1.000 23.42098 95 CYS A C 1
ATOM 669 O O . CYS A 1 115 ? -19.51000 -29.15100 24.57700 1.000 26.94923 95 CYS A O 1
ATOM 672 N N . ILE A 1 116 ? -17.89800 -28.83100 23.02000 1.000 22.13937 96 ILE A N 1
ATOM 673 C CA . ILE A 1 116 ? -18.63000 -27.83500 22.24300 1.000 20.60009 96 ILE A CA 1
ATOM 674 C C . ILE A 1 116 ? -18.12900 -27.93600 20.81700 1.000 24.13669 96 ILE A C 1
ATOM 675 O O . ILE A 1 116 ? -16.97200 -28.28800 20.57200 1.000 24.74881 96 ILE A O 1
ATOM 680 N N . GLY A 1 117 ? -19.00200 -27.59800 19.87500 1.000 24.25957 97 GLY A N 1
ATOM 681 C CA . GLY A 1 117 ? -18.59500 -27.53600 18.48800 1.000 24.62166 97 GLY A CA 1
ATOM 682 C C . GLY A 1 117 ? -18.43600 -26.10700 18.00900 1.000 21.49464 97 GLY A C 1
ATOM 683 O O . GLY A 1 117 ? -18.98200 -25.17000 18.61600 1.000 22.37475 97 GLY A O 1
ATOM 684 N N . TYR A 1 118 ? -17.69900 -25.92100 16.91400 1.000 21.61771 98 TYR A N 1
ATOM 685 C CA . TYR A 1 118 ? -17.55100 -24.59600 16.32300 1.000 25.91480 98 TYR A CA 1
ATOM 686 C C . TYR A 1 118 ? -17.21800 -24.73000 14.83900 1.000 25.05176 98 TYR A C 1
ATOM 687 O O . TYR A 1 118 ? -16.91700 -25.81600 14.35300 1.000 24.02165 98 TYR A O 1
ATOM 696 N N . SER A 1 119 ? -17.24200 -23.60000 14.12200 1.000 24.31881 99 SER A N 1
ATOM 697 C CA . SER A 1 119 ? -16.97000 -23.59600 12.68400 1.000 26.84460 99 SER A CA 1
ATOM 698 C C . SER A 1 119 ? -15.67100 -22.86300 12.38100 1.000 31.38320 99 SER A C 1
ATOM 699 O O . SER A 1 119 ? -15.46800 -21.73800 12.84100 1.000 30.82874 99 SER A O 1
ATOM 702 N N . GLN A 1 120 ? -14.80500 -23.49600 11.60200 1.000 27.06574 100 GLN A N 1
ATOM 703 C CA . GLN A 1 120 ? -13.66300 -22.82400 11.00000 1.000 32.60701 100 GLN A CA 1
ATOM 704 C C . GLN A 1 120 ? -14.06900 -22.28100 9.63600 1.000 38.23667 100 GLN A C 1
ATOM 705 O O . GLN A 1 120 ? -14.86800 -22.88900 8.92400 1.000 30.87444 100 GLN A O 1
ATOM 711 N N . ASN A 1 121 ? -13.50100 -21.14300 9.26100 1.000 27.34273 101 ASN A N 1
ATOM 712 C CA . ASN A 1 121 ? -13.79100 -20.53500 7.97200 1.000 29.24771 101 ASN A CA 1
ATOM 713 C C . ASN A 1 121 ? -12.73900 -20.91500 6.94500 1.000 32.07804 101 ASN A C 1
ATOM 714 O O . ASN A 1 121 ? -11.54300 -20.90600 7.24600 1.000 33.36936 101 ASN A O 1
ATOM 719 N N . GLY A 1 122 ? -13.19600 -21.26600 5.73600 1.000 30.07376 102 GLY A N 1
ATOM 720 C CA . GLY A 1 122 ? -12.32300 -21.45600 4.58700 1.000 30.95093 102 GLY A CA 1
ATOM 721 C C . GLY A 1 122 ? -12.42700 -20.30700 3.60200 1.000 39.17238 102 GLY A C 1
ATOM 722 O O . GLY A 1 122 ? -12.52300 -19.14500 4.00700 1.000 31.53057 102 GLY A O 1
ATOM 723 N N . GLU A 1 123 ? -12.41000 -20.61100 2.30400 1.000 26.41162 103 GLU A N 1
ATOM 724 C CA . GLU A 1 123 ? -12.56900 -19.58100 1.29300 1.000 28.24703 103 GLU A CA 1
ATOM 725 C C . GLU A 1 123 ? -13.97700 -19.04700 1.34700 1.000 32.04431 103 GLU A C 1
ATOM 726 O O . GLU A 1 123 ? -14.93500 -19.81500 1.48300 1.000 26.58428 103 GLU A O 1
ATOM 732 N N . GLY A 1 124 ? -14.10100 -17.73200 1.21200 1.000 25.84039 104 GLY A N 1
ATOM 733 C CA . GLY A 1 124 ? -15.42800 -17.15700 1.07000 1.000 30.76062 104 GLY A CA 1
ATOM 734 C C . GLY A 1 124 ? -16.28600 -17.52600 2.26300 1.000 26.01907 104 GLY A C 1
ATOM 735 O O . GLY A 1 124 ? -15.92100 -17.28500 3.41700 1.000 38.77098 104 GLY A O 1
ATOM 736 N N . GLU A 1 125 ? -17.44100 -18.11400 1.98100 1.000 30.51391 105 GLU A N 1
ATOM 737 C CA . GLU A 1 125 ? -18.40400 -18.45400 3.01100 1.000 36.51078 105 GLU A CA 1
ATOM 738 C C . GLU A 1 125 ? -18.25300 -19.88800 3.51400 1.000 34.02327 105 GLU A C 1
ATOM 739 O O . GLU A 1 125 ? -19.09000 -20.33000 4.30700 1.000 35.22849 105 GLU A O 1
ATOM 745 N N . LEU A 1 126 ? -17.23000 -20.62400 3.06800 1.000 26.75873 106 LEU A N 1
ATOM 746 C CA . LEU A 1 126 ? -17.13100 -22.05000 3.38200 1.000 26.26790 106 LEU A CA 1
ATOM 747 C C . LEU A 1 126 ? -16.69300 -22.26100 4.82800 1.000 28.03246 106 LEU A C 1
ATOM 748 O O . LEU A 1 126 ? -15.88900 -21.50400 5.37300 1.000 26.25454 106 LEU A O 1
ATOM 753 N N . LYS A 1 127 ? -17.22300 -23.31400 5.45400 1.000 28.25151 107 LYS A N 1
ATOM 754 C CA . LYS A 1 127 ? -16.95000 -23.54900 6.86700 1.000 27.34342 107 LYS A CA 1
ATOM 755 C C . LYS A 1 127 ? -16.67300 -25.02700 7.09400 1.000 36.54855 107 LYS A C 1
ATOM 756 O O . LYS A 1 127 ? -17.11100 -25.87700 6.31500 1.000 35.74333 107 LYS A O 1
ATOM 761 N N . ASN A 1 128 ? -15.89800 -25.32400 8.13700 1.000 28.00631 108 ASN A N 1
ATOM 762 C CA . ASN A 1 128 ? -15.61200 -26.70500 8.53600 1.000 31.37963 108 ASN A CA 1
ATOM 763 C C . ASN A 1 128 ? -15.98100 -26.88100 10.00500 1.000 40.37457 108 ASN A C 1
ATOM 764 O O . ASN A 1 128 ? -15.62700 -26.04400 10.84000 1.000 31.72093 108 ASN A O 1
ATOM 767 N N . TYR A 1 129 ? -16.68300 -27.96600 10.32300 1.000 28.83215 109 TYR A N 1
ATOM 768 C CA . TYR A 1 129 ? -17.10300 -28.21500 11.69900 1.000 31.74732 109 TYR A CA 1
ATOM 769 C C . TYR A 1 129 ? -15.98000 -28.86500 12.49900 1.000 33.16276 109 TYR A C 1
ATOM 770 O O . TYR A 1 129 ? -15.36600 -29.83000 12.03900 1.000 28.00219 109 TYR A O 1
ATOM 779 N N . LYS A 1 130 ? -15.72800 -28.35600 13.70900 1.000 23.04733 110 LYS A N 1
ATOM 780 C CA . LYS A 1 130 ? -14.71100 -28.89900 14.61100 1.000 23.72411 110 LYS A CA 1
ATOM 781 C C . LYS A 1 130 ? -15.31300 -29.09000 16.00800 1.000 21.64862 110 LYS A C 1
ATOM 782 O O . LYS A 1 130 ? -16.27100 -28.42000 16.38800 1.000 24.21942 110 LYS A O 1
ATOM 787 N N . VAL A 1 131 ? -14.74400 -30.00600 16.78500 1.000 21.48950 111 VAL A N 1
ATOM 788 C CA . VAL A 1 131 ? -15.23100 -30.25400 18.13900 1.000 21.54371 111 VAL A CA 1
ATOM 789 C C . VAL A 1 131 ? -14.11300 -30.02400 19.13400 1.000 24.03160 111 VAL A C 1
ATOM 790 O O . VAL A 1 131 ? -12.97100 -30.44200 18.91600 1.000 26.85662 111 VAL A O 1
ATOM 794 N N . ILE A 1 132 ? -14.44700 -29.36000 20.23400 1.000 20.02613 112 ILE A N 1
ATOM 795 C CA . ILE A 1 132 ? -13.53600 -29.22900 21.35300 1.000 20.24439 112 ILE A CA 1
ATOM 796 C C . ILE A 1 132 ? -13.98400 -30.21400 22.42100 1.000 20.88196 112 ILE A C 1
ATOM 797 O O . ILE A 1 132 ? -15.10600 -30.10300 22.92900 1.000 22.11379 112 ILE A O 1
ATOM 802 N N . ASP A 1 133 ? -13.12000 -31.17800 22.76500 1.000 21.66392 113 ASP A N 1
ATOM 803 C CA . ASP A 1 133 ? -13.41200 -32.17400 23.80200 1.000 20.59321 113 ASP A CA 1
ATOM 804 C C . ASP A 1 133 ? -12.64100 -31.82500 25.07700 1.000 20.33059 113 ASP A C 1
ATOM 805 O O . ASP A 1 133 ? -11.40700 -31.85100 25.08300 1.000 24.64102 113 ASP A O 1
ATOM 810 N N . ARG A 1 134 ? -13.37300 -31.47100 26.14100 1.000 21.18117 114 ARG A N 1
ATOM 811 C CA . ARG A 1 134 ? -12.75400 -31.11200 27.42900 1.000 21.67103 114 ARG A CA 1
ATOM 812 C C . ARG A 1 134 ? -11.70100 -32.13600 27.86400 1.000 24.30313 114 ARG A C 1
ATOM 813 O O . ARG A 1 134 ? -10.63200 -31.77600 28.38700 1.000 21.62171 114 ARG A O 1
ATOM 821 N N . GLU A 1 135 ? -12.00000 -33.41800 27.66100 1.000 23.12117 115 GLU A N 1
ATOM 822 C CA . GLU A 1 135 ? -11.13500 -34.50300 28.11100 1.000 26.11798 115 GLU A CA 1
ATOM 823 C C . GLU A 1 135 ? -9.87800 -34.65800 27.26700 1.000 26.93122 115 GLU A C 1
ATOM 824 O O . GLU A 1 135 ? -9.05100 -35.52700 27.57000 1.000 27.94290 115 GLU A O 1
ATOM 830 N N . GLY A 1 136 ? -9.70300 -33.84300 26.22300 1.000 22.78993 116 GLY A N 1
ATOM 831 C CA . GLY A 1 136 ? -8.48000 -33.86300 25.45200 1.000 24.64924 116 GLY A CA 1
ATOM 832 C C . GLY A 1 136 ? -7.40400 -32.90400 25.91800 1.000 21.49243 116 GLY A C 1
ATOM 833 O O . GLY A 1 136 ? -6.33900 -32.82700 25.28800 1.000 23.85956 116 GLY A O 1
ATOM 834 N N . TYR A 1 137 ? -7.63700 -32.15100 27.00000 1.000 21.07082 117 TYR A N 1
ATOM 835 C CA . TYR A 1 137 ? -6.68900 -31.16200 27.49100 1.000 18.46279 117 TYR A CA 1
ATOM 836 C C . TYR A 1 137 ? -6.25600 -31.48400 28.91500 1.000 18.35872 117 TYR A C 1
ATOM 837 O O . TYR A 1 137 ? -7.03600 -32.00400 29.71700 1.000 22.36806 117 TYR A O 1
ATOM 846 N N . ALA A 1 138 ? -5.02600 -31.10800 29.25100 1.000 20.05880 118 ALA A N 1
ATOM 847 C CA . ALA A 1 138 ? -4.54400 -31.32400 30.61400 1.000 24.95478 118 ALA A CA 1
ATOM 848 C C . ALA A 1 138 ? -5.39700 -30.58500 31.64600 1.000 28.42735 118 ALA A C 1
ATOM 849 O O . ALA A 1 138 ? -5.54100 -31.06200 32.77700 1.000 23.08086 118 ALA A O 1
ATOM 851 N N . PHE A 1 139 ? -6.00200 -29.44200 31.28100 1.000 22.28399 119 PHE A N 1
ATOM 852 C CA . PHE A 1 139 ? -6.81000 -28.74300 32.28100 1.000 17.56449 119 PHE A CA 1
ATOM 853 C C . PHE A 1 139 ? -8.03400 -29.55100 32.72100 1.000 19.22029 119 PHE A C 1
ATOM 854 O O . PHE A 1 139 ? -8.73200 -29.13400 33.65200 1.000 22.33108 119 PHE A O 1
ATOM 862 N N . ARG A 1 140 ? -8.30500 -30.69900 32.08900 1.000 21.94129 120 ARG A N 1
ATOM 863 C CA . ARG A 1 140 ? -9.42900 -31.52400 32.51700 1.000 19.11053 120 ARG A CA 1
ATOM 864 C C . ARG A 1 140 ? -9.30300 -31.95500 33.97300 1.000 21.07619 120 ARG A C 1
ATOM 865 O O . ARG A 1 140 ? -10.29800 -32.39200 34.56100 1.000 25.34679 120 ARG A O 1
ATOM 873 N N . ASP A 1 141 ? -8.12400 -31.83600 34.57700 1.000 21.52160 121 ASP A N 1
ATOM 874 C CA . ASP A 1 141 ? -8.00500 -32.24200 35.97400 1.000 25.99959 121 ASP A CA 1
ATOM 875 C C . ASP A 1 141 ? -8.51200 -31.17600 36.93400 1.000 31.18772 121 ASP A C 1
ATOM 876 O O . ASP A 1 141 ? -8.51700 -31.41500 38.13900 1.000 25.57965 121 ASP A O 1
ATOM 881 N N . SER A 1 142 ? -8.94000 -30.00800 36.44200 1.000 23.34911 122 SER A N 1
ATOM 882 C CA . SER A 1 142 ? -9.20800 -28.90400 37.36100 1.000 25.24716 122 SER A CA 1
ATOM 883 C C . SER A 1 142 ? -10.46900 -28.10500 37.04500 1.000 25.91171 122 SER A C 1
ATOM 884 O O . SER A 1 142 ? -10.71300 -27.08100 37.70400 1.000 24.59278 122 SER A O 1
ATOM 887 N N . PHE A 1 143 ? -11.28600 -28.54000 36.09200 1.000 21.54713 123 PHE A N 1
ATOM 888 C CA . PHE A 1 143 ? -12.32800 -27.65600 35.57400 1.000 21.83571 123 PHE A CA 1
ATOM 889 C C . PHE A 1 143 ? -13.47800 -27.41000 36.54500 1.000 26.66291 123 PHE A C 1
ATOM 890 O O . PHE A 1 143 ? -14.23400 -26.45700 36.33200 1.000 26.05948 123 PHE A O 1
ATOM 898 N N . THR A 1 144 ? -13.63600 -28.20500 37.61100 1.000 22.45237 124 THR A N 1
ATOM 899 C CA . THR A 1 144 ? -14.70200 -27.87500 38.54900 1.000 24.81577 124 THR A CA 1
ATOM 900 C C . THR A 1 144 ? -14.31700 -26.73800 39.48800 1.000 29.05991 124 THR A C 1
ATOM 901 O O . THR A 1 144 ? -15.17000 -26.29100 40.26000 1.000 27.90484 124 THR A O 1
ATOM 905 N N . LYS A 1 145 ? -13.05800 -26.26900 39.44900 1.000 22.63849 125 LYS A N 1
ATOM 906 C CA . LYS A 1 145 ? -12.60400 -25.16300 40.27800 1.000 22.17060 125 LYS A CA 1
ATOM 907 C C . LYS A 1 145 ? -12.84700 -23.81000 39.62500 1.000 25.96145 125 LYS A C 1
ATOM 908 O O . LYS A 1 145 ? -12.40700 -22.80100 40.17900 1.000 24.40414 125 LYS A O 1
ATOM 914 N N . VAL A 1 146 ? -13.55200 -23.77800 38.48200 1.000 23.14529 126 VAL A N 1
ATOM 915 C CA . VAL A 1 146 ? -13.86100 -22.54900 37.73800 1.000 21.07600 126 VAL A CA 1
ATOM 916 C C . VAL A 1 146 ? -15.34600 -22.24100 37.84900 1.000 24.22522 126 VAL A C 1
ATOM 917 O O . VAL A 1 146 ? -16.19200 -23.13700 37.77600 1.000 23.31116 126 VAL A O 1
ATOM 921 N N . GLU A 1 147 ? -15.66700 -20.96100 37.97600 1.000 21.51965 127 GLU A N 1
ATOM 922 C CA . GLU A 1 147 ? -17.03500 -20.49900 37.81400 1.000 24.15080 127 GLU A CA 1
ATOM 923 C C . GLU A 1 147 ? -17.02900 -19.37700 36.78500 1.000 19.69550 127 GLU A C 1
ATOM 924 O O . GLU A 1 147 ? -16.20500 -18.46500 36.88800 1.000 23.79477 127 GLU A O 1
ATOM 930 N N . PHE A 1 148 ? -17.93200 -19.45200 35.80600 1.000 19.94555 128 PHE A N 1
ATOM 931 C CA . PHE A 1 148 ? -18.02400 -18.45900 34.73500 1.000 22.49185 128 PHE A CA 1
ATOM 932 C C . PHE A 1 148 ? -19.23300 -17.55900 34.96400 1.000 25.01016 128 PHE A C 1
ATOM 933 O O . PHE A 1 148 ? -20.31400 -18.04600 35.30300 1.000 24.51520 128 PHE A O 1
ATOM 941 N N . PHE A 1 149 ? -19.05400 -16.25200 34.75600 1.000 19.23651 129 PHE A N 1
ATOM 942 C CA . PHE A 1 149 ? -20.10700 -15.26300 34.98100 1.000 19.37092 129 PHE A CA 1
ATOM 943 C C . PHE A 1 149 ? -20.09600 -14.22700 33.87500 1.000 21.69969 129 PHE A C 1
ATOM 944 O O . PHE A 1 149 ? -19.02800 -13.82600 33.40800 1.000 22.14453 129 PHE A O 1
ATOM 952 N N . GLN A 1 150 ? -21.27600 -13.75800 33.49100 1.000 21.36730 130 GLN A N 1
ATOM 953 C CA . GLN A 1 150 ? -21.35300 -12.53900 32.68600 1.000 21.79905 130 GLN A CA 1
ATOM 954 C C . GLN A 1 150 ? -21.16200 -11.34800 33.62800 1.000 21.05050 130 GLN A C 1
ATOM 955 O O . GLN A 1 150 ? -21.67900 -11.34300 34.74800 1.000 22.78960 130 GLN A O 1
ATOM 961 N N . GLY A 1 151 ? -20.36500 -10.37000 33.20600 1.000 17.17552 131 GLY A N 1
ATOM 962 C CA . GLY A 1 151 ? -20.09500 -9.21900 34.06400 1.000 23.51228 131 GLY A CA 1
ATOM 963 C C . GLY A 1 151 ? -19.29900 -8.16500 33.32500 1.000 21.73022 131 GLY A C 1
ATOM 964 O O . GLY A 1 151 ? -18.78800 -8.39700 32.22500 1.000 21.60112 131 GLY A O 1
ATOM 965 N N . ASP A 1 152 ? -19.22300 -6.97100 33.94300 1.000 20.97340 132 ASP A N 1
ATOM 966 C CA . ASP A 1 152 ? -18.59500 -5.78600 33.35900 1.000 22.06910 132 ASP A CA 1
ATOM 967 C C . ASP A 1 152 ? -17.33500 -5.43800 34.14100 1.000 22.40053 132 ASP A C 1
ATOM 968 O O . ASP A 1 152 ? -17.41200 -5.04300 35.31100 1.000 22.38816 132 ASP A O 1
ATOM 973 N N . ALA A 1 153 ? -16.17500 -5.58400 33.48800 1.000 20.06545 133 ALA A N 1
ATOM 974 C CA . ALA A 1 153 ? -14.89500 -5.25600 34.11700 1.000 21.96878 133 ALA A CA 1
ATOM 975 C C . ALA A 1 153 ? -14.84600 -3.81100 34.60500 1.000 22.35033 133 ALA A C 1
ATOM 976 O O . ALA A 1 153 ? -14.08900 -3.48900 35.52600 1.000 22.88864 133 ALA A O 1
ATOM 978 N N . CYS A 1 154 ? -15.58900 -2.92300 33.95600 1.000 22.32397 134 CYS A N 1
ATOM 979 C CA . CYS A 1 154 ? -15.59800 -1.51600 34.33800 1.000 23.20051 134 CYS A CA 1
ATOM 980 C C . CYS A 1 154 ? -16.51800 -1.24700 35.52200 1.000 26.29201 134 CYS A C 1
ATOM 981 O O . CYS A 1 154 ? -16.51800 -0.12600 36.03600 1.000 27.36641 134 CYS A O 1
ATOM 984 N N . ASN A 1 155 ? -17.28200 -2.24700 35.96400 1.000 24.38367 135 ASN A N 1
ATOM 985 C CA . ASN A 1 155 ? -18.20700 -2.10500 37.09200 1.000 24.92582 135 ASN A CA 1
ATOM 986 C C . ASN A 1 155 ? -18.57800 -3.47800 37.65600 1.000 25.31463 135 ASN A C 1
ATOM 987 O O . ASN A 1 155 ? -19.72100 -3.91500 37.55900 1.000 23.64331 135 ASN A O 1
ATOM 992 N N . LEU A 1 156 ? -17.60300 -4.15800 38.25100 1.000 22.87341 136 LEU A N 1
ATOM 993 C CA . LEU A 1 156 ? -17.80400 -5.50600 38.76600 1.000 24.10690 136 LEU A CA 1
ATOM 994 C C . LEU A 1 156 ? -18.65600 -5.46300 40.03100 1.000 25.19042 136 LEU A C 1
ATOM 995 O O . LEU A 1 156 ? -18.51000 -4.55500 40.85300 1.000 25.73150 136 LEU A O 1
ATOM 1000 N N . THR A 1 157 ? -19.51900 -6.46700 40.21100 1.000 26.15423 137 THR A N 1
ATOM 1001 C CA . THR A 1 157 ? -20.28600 -6.54500 41.44700 1.000 24.64166 137 THR A CA 1
ATOM 1002 C C . THR A 1 157 ? -19.35200 -6.81600 42.62900 1.000 26.97988 137 THR A C 1
ATOM 1003 O O . THR A 1 157 ? -18.22000 -7.29300 42.45200 1.000 26.89108 137 THR A O 1
ATOM 1007 N N . PRO A 1 158 ? -19.80400 -6.51200 43.85400 1.000 33.52061 138 PRO A N 1
ATOM 1008 C CA . PRO A 1 158 ? -18.88200 -6.52800 45.00900 1.000 34.18088 138 PRO A CA 1
ATOM 1009 C C . PRO A 1 158 ? -18.30100 -7.88700 45.36200 1.000 27.62567 138 PRO A C 1
ATOM 1010 O O . PRO A 1 158 ? -17.23900 -7.93500 46.00000 1.000 33.30578 138 PRO A O 1
ATOM 1014 N N . GLN A 1 159 ? -18.97200 -8.98700 45.00400 1.000 31.52606 139 GLN A N 1
ATOM 1015 C CA . GLN A 1 159 ? -18.52500 -10.31300 45.42000 1.000 34.06328 139 GLN A CA 1
ATOM 1016 C C . GLN A 1 159 ? -17.22400 -10.73200 44.74100 1.000 32.13536 139 GLN A C 1
ATOM 1017 O O . GLN A 1 159 ? -16.57800 -11.68700 45.19100 1.000 33.09946 139 GLN A O 1
ATOM 1020 N N . PHE A 1 160 ? -16.81900 -10.04000 43.67500 1.000 30.01522 140 PHE A N 1
ATOM 1021 C CA . PHE A 1 160 ? -15.58000 -10.36200 42.96800 1.000 26.05061 140 PHE A CA 1
ATOM 1022 C C . PHE A 1 160 ? -14.43700 -9.60300 43.62100 1.000 25.35999 140 PHE A C 1
ATOM 1023 O O . PHE A 1 160 ? -14.02600 -8.52800 43.17700 1.000 24.89117 140 PHE A O 1
ATOM 1031 N N . LYS A 1 161 ? -13.92100 -10.18000 44.70900 1.000 24.89356 141 LYS A N 1
ATOM 1032 C CA . LYS A 1 161 ? -12.90400 -9.50700 45.50000 1.000 29.03107 141 LYS A CA 1
ATOM 1033 C C . LYS A 1 161 ? -11.98400 -10.55500 46.11300 1.000 29.20955 141 LYS A C 1
ATOM 1034 O O . LYS A 1 161 ? -12.17500 -11.75900 45.93000 1.000 29.72739 141 LYS A O 1
ATOM 1039 N N . GLU A 1 162 ? -10.97000 -10.08200 46.83500 1.000 26.56333 142 GLU A N 1
ATOM 1040 C CA . GLU A 1 162 ? -10.06200 -10.95400 47.58000 1.000 29.08113 142 GLU A CA 1
ATOM 1041 C C . GLU A 1 162 ? -9.35100 -11.94400 46.65100 1.000 33.68431 142 GLU A C 1
ATOM 1042 O O . GLU A 1 162 ? -9.27900 -13.15000 46.90900 1.000 28.17345 142 GLU A O 1
ATOM 1048 N N . TYR A 1 163 ? -8.80900 -11.41500 45.55700 1.000 25.97146 143 TYR A N 1
ATOM 1049 C CA . TYR A 1 163 ? -8.04600 -12.20900 44.61000 1.000 25.35436 143 TYR A CA 1
ATOM 1050 C C . TYR A 1 163 ? -6.55500 -12.09000 44.88200 1.000 26.99543 143 TYR A C 1
ATOM 1051 O O . TYR A 1 163 ? -6.04900 -11.00800 45.18600 1.000 26.60067 143 TYR A O 1
ATOM 1060 N N . ASP A 1 164 ? -5.86300 -13.22600 44.79100 1.000 27.71228 144 ASP A N 1
ATOM 1061 C CA . ASP A 1 164 ? -4.40700 -13.22900 44.77700 1.000 23.27212 144 ASP A CA 1
ATOM 1062 C C . ASP A 1 164 ? -3.88000 -12.81300 43.41200 1.000 30.08794 144 ASP A C 1
ATOM 1063 O O . ASP A 1 164 ? -2.78700 -12.24300 43.31200 1.000 26.66861 144 ASP A O 1
ATOM 1068 N N . LEU A 1 165 ? -4.65400 -13.08200 42.36100 1.000 22.28152 145 LEU A N 1
ATOM 1069 C CA . LEU A 1 165 ? -4.26400 -12.72800 41.00600 1.000 21.99469 145 LEU A CA 1
ATOM 1070 C C . LEU A 1 165 ? -5.48900 -12.26400 40.23400 1.000 22.72809 145 LEU A C 1
ATOM 1071 O O . LEU A 1 165 ? -6.52700 -12.92900 40.23700 1.000 21.87544 145 LEU A O 1
ATOM 1076 N N . ILE A 1 166 ? -5.36500 -11.13700 39.55000 1.000 19.18903 146 ILE A N 1
ATOM 1077 C CA . ILE A 1 166 ? -6.36000 -10.73700 38.56600 1.000 21.63092 146 ILE A CA 1
ATOM 1078 C C . ILE A 1 166 ? -5.63300 -10.63600 37.24200 1.000 26.85317 146 ILE A C 1
ATOM 1079 O O . ILE A 1 166 ? -4.64500 -9.89000 37.12500 1.000 21.62380 146 ILE A O 1
ATOM 1084 N N . MET A 1 167 ? -6.08800 -11.40500 36.25200 1.000 22.28125 147 MET A N 1
ATOM 1085 C CA . MET A 1 167 ? -5.41000 -11.42300 34.96700 1.000 20.55151 147 MET A CA 1
ATOM 1086 C C . MET A 1 167 ? -6.41200 -10.95200 33.92100 1.000 20.85046 147 MET A C 1
ATOM 1087 O O . MET A 1 167 ? -7.53200 -11.47100 33.85100 1.000 24.48404 147 MET A O 1
ATOM 1092 N N . ALA A 1 168 ? -6.04200 -9.92700 33.15300 1.000 20.37429 148 ALA A N 1
ATOM 1093 C CA . ALA A 1 168 ? -6.95800 -9.32700 32.18600 1.000 18.61227 148 ALA A CA 1
ATOM 1094 C C . ALA A 1 168 ? -6.18300 -9.27800 30.87700 1.000 22.59700 148 ALA A C 1
ATOM 1095 O O . ALA A 1 168 ? -5.42000 -8.33100 30.64700 1.000 21.48886 148 ALA A O 1
ATOM 1097 N N . THR A 1 169 ? -6.35000 -10.29900 30.03700 1.000 21.51219 149 THR A N 1
ATOM 1098 C CA . THR A 1 169 ? -5.53100 -10.39200 28.83000 1.000 20.66028 149 THR A CA 1
ATOM 1099 C C . THR A 1 169 ? -6.29500 -9.83000 27.64100 1.000 18.63000 149 THR A C 1
ATOM 1100 O O . THR A 1 169 ? -7.43900 -10.23000 27.38300 1.000 18.84961 149 THR A O 1
ATOM 1104 N N . ASN A 1 170 ? -5.64700 -8.89800 26.93000 1.000 18.44900 150 ASN A N 1
ATOM 1105 C CA . ASN A 1 170 ? -6.20300 -8.27000 25.73100 1.000 16.86947 150 ASN A CA 1
ATOM 1106 C C . ASN A 1 170 ? -7.55600 -7.64700 26.00400 1.000 19.15084 150 ASN A C 1
ATOM 1107 O O . ASN A 1 170 ? -8.45100 -7.68800 25.16200 1.000 21.11208 150 ASN A O 1
ATOM 1112 N N . LEU A 1 171 ? -7.70600 -7.06500 27.20000 1.000 16.96379 151 LEU A N 1
ATOM 1113 C CA . LEU A 1 171 ? -8.98300 -6.51200 27.62500 1.000 17.87954 151 LEU A CA 1
ATOM 1114 C C . LEU A 1 171 ? -9.04700 -4.99700 27.50300 1.000 18.17016 151 LEU A C 1
ATOM 1115 O O . LEU A 1 171 ? -10.06500 -4.46500 27.03400 1.000 19.20439 151 LEU A O 1
ATOM 1120 N N . ILE A 1 172 ? -7.99800 -4.29200 27.95200 1.000 16.47510 152 ILE A N 1
ATOM 1121 C CA . ILE A 1 172 ? -8.15400 -2.84500 28.15500 1.000 17.32602 152 ILE A CA 1
ATOM 1122 C C . ILE A 1 172 ? -8.48500 -2.11100 26.85800 1.000 18.45973 152 ILE A C 1
ATOM 1123 O O . ILE A 1 172 ? -9.23100 -1.11600 26.89000 1.000 19.37129 152 ILE A O 1
ATOM 1128 N N . ASP A 1 173 ? -7.99000 -2.58900 25.69200 1.000 18.00939 153 ASP A N 1
ATOM 1129 C CA . ASP A 1 173 ? -8.29400 -1.90700 24.42600 1.000 18.75567 153 ASP A CA 1
ATOM 1130 C C . ASP A 1 173 ? -9.65800 -2.31300 23.85100 1.000 15.59644 153 ASP A C 1
ATOM 1131 O O . ASP A 1 173 ? -9.99000 -1.99300 22.68900 1.000 18.63409 153 ASP A O 1
ATOM 1136 N N . ARG A 1 174 ? -10.47100 -2.97900 24.65300 1.000 16.12083 154 ARG A N 1
ATOM 1137 C CA . ARG A 1 174 ? -11.85200 -3.25200 24.28000 1.000 18.76442 154 ARG A CA 1
ATOM 1138 C C . ARG A 1 174 ? -12.85400 -2.72900 25.31800 1.000 20.94104 154 ARG A C 1
ATOM 1139 O O . ARG A 1 174 ? -14.05800 -3.00700 25.20000 1.000 22.66435 154 ARG A O 1
ATOM 1147 N N . LEU A 1 175 ? -12.40200 -1.95500 26.30900 1.000 18.64485 155 LEU A N 1
ATOM 1148 C CA . LEU A 1 175 ? -13.27800 -1.42000 27.34600 1.000 19.78268 155 LEU A CA 1
ATOM 1149 C C . LEU A 1 175 ? -13.84400 -0.06000 26.93000 1.000 21.13832 155 LEU A C 1
ATOM 1150 O O . LEU A 1 175 ? -13.12600 0.78800 26.39000 1.000 20.31472 155 LEU A O 1
ATOM 1155 N N . TYR A 1 176 ? -15.11000 0.18900 27.26400 1.000 20.11582 156 TYR A N 1
ATOM 1156 C CA . TYR A 1 176 ? -15.73600 1.49700 26.93600 1.000 21.88651 156 TYR A CA 1
ATOM 1157 C C . TYR A 1 176 ? -15.06000 2.64600 27.69900 1.000 21.38132 156 TYR A C 1
ATOM 1158 O O . TYR A 1 176 ? -14.99800 3.74700 27.17300 1.000 23.91862 156 TYR A O 1
ATOM 1167 N N . GLU A 1 177 ? -14.60200 2.37700 28.91300 1.000 20.48971 157 GLU A N 1
ATOM 1168 C CA . GLU A 1 177 ? -13.89300 3.40500 29.71200 1.000 21.67671 157 GLU A CA 1
ATOM 1169 C C . GLU A 1 177 ? -12.87600 2.69500 30.60200 1.000 20.94699 157 GLU A C 1
ATOM 1170 O O . GLU A 1 177 ? -13.19100 2.38900 31.74100 1.000 20.15058 157 GLU A O 1
ATOM 1176 N N . PRO A 1 178 ? -11.64900 2.47000 30.09800 1.000 21.94766 158 PRO A N 1
ATOM 1177 C CA . PRO A 1 178 ? -10.64900 1.69500 30.83500 1.000 21.56023 158 PRO A CA 1
ATOM 1178 C C . PRO A 1 178 ? -10.33100 2.15900 32.27000 1.000 23.73072 158 PRO A C 1
ATOM 1179 O O . PRO A 1 178 ? -9.98900 1.35100 33.07200 1.000 22.38254 158 PRO A O 1
ATOM 1183 N N . ARG A 1 179 ? -10.47900 3.45300 32.54000 1.000 22.07182 159 ARG A N 1
ATOM 1184 C CA . ARG A 1 179 ? -10.11800 3.97900 33.88100 1.000 18.86796 159 ARG A CA 1
ATOM 1185 C C . ARG A 1 179 ? -11.06800 3.43800 34.95400 1.000 21.91391 159 ARG A C 1
ATOM 1186 O O . ARG A 1 179 ? -10.61800 3.23400 36.07200 1.000 23.72938 159 ARG A O 1
ATOM 1194 N N . LEU A 1 180 ? -12.33500 3.22500 34.60900 1.000 21.66444 160 LEU A N 1
ATOM 1195 C CA . LEU A 1 180 ? -13.28800 2.63700 35.58600 1.000 21.23124 160 LEU A CA 1
ATOM 1196 C C . LEU A 1 180 ? -12.70100 1.32900 36.11700 1.000 25.54551 160 LEU A C 1
ATOM 1197 O O . LEU A 1 180 ? -12.85400 1.04700 37.30300 1.000 24.65967 160 LEU A O 1
ATOM 1202 N N . PHE A 1 181 ? -12.11500 0.54400 35.22300 1.000 21.24566 161 PHE A N 1
ATOM 1203 C CA . PHE A 1 181 ? -11.46800 -0.71900 35.63800 1.000 21.73257 161 PHE A CA 1
ATOM 1204 C C . PHE A 1 181 ? -10.12800 -0.43600 36.32700 1.000 22.05327 161 PHE A C 1
ATOM 1205 O O . PHE A 1 181 ? -9.95700 -0.84400 37.47000 1.000 23.87730 161 PHE A O 1
ATOM 1213 N N . LEU A 1 182 ? -9.22900 0.28100 35.65800 1.000 22.96647 162 LEU A N 1
ATOM 1214 C CA . LEU A 1 182 ? -7.84700 0.44000 36.18300 1.000 20.99894 162 LEU A CA 1
ATOM 1215 C C . LEU A 1 182 ? -7.78500 1.20000 37.51200 1.000 24.59199 162 LEU A C 1
ATOM 1216 O O . LEU A 1 182 ? -6.97600 0.82600 38.34700 1.000 23.66125 162 LEU A O 1
ATOM 1221 N N . GLU A 1 183 ? -8.58300 2.25000 37.66300 1.000 23.68848 163 GLU A N 1
ATOM 1222 C CA . GLU A 1 183 ? -8.45500 3.05100 38.88200 1.000 20.88954 163 GLU A CA 1
ATOM 1223 C C . GLU A 1 183 ? -9.00200 2.33500 40.10700 1.000 28.99587 163 GLU A C 1
ATOM 1224 O O . GLU A 1 183 ? -8.65100 2.69800 41.23600 1.000 27.20437 163 GLU A O 1
ATOM 1230 N N . ASN A 1 184 ? -9.83800 1.31900 39.91100 1.000 24.65633 164 ASN A N 1
ATOM 1231 C CA . ASN A 1 184 ? -10.51000 0.66100 41.01600 1.000 23.14342 164 ASN A CA 1
ATOM 1232 C C . ASN A 1 184 ? -10.07400 -0.76700 41.27000 1.000 26.63565 164 ASN A C 1
ATOM 1233 O O . ASN A 1 184 ? -10.34400 -1.28500 42.35000 1.000 23.70245 164 ASN A O 1
ATOM 1238 N N . ILE A 1 185 ? -9.38900 -1.41500 40.33000 1.000 24.51522 165 ILE A N 1
ATOM 1239 C CA . ILE A 1 185 ? -9.16100 -2.85800 40.46900 1.000 19.45221 165 ILE A CA 1
ATOM 1240 C C . ILE A 1 185 ? -8.31100 -3.23500 41.68600 1.000 24.05681 165 ILE A C 1
ATOM 1241 O O . ILE A 1 185 ? -8.42100 -4.36900 42.17500 1.000 25.59517 165 ILE A O 1
ATOM 1246 N N . HIS A 1 186 ? -7.48000 -2.31100 42.21600 1.000 26.13128 166 HIS A N 1
ATOM 1247 C CA . HIS A 1 186 ? -6.66000 -2.66200 43.37100 1.000 28.12809 166 HIS A CA 1
ATOM 1248 C C . HIS A 1 186 ? -7.52700 -3.02900 44.56900 1.000 26.82643 166 HIS A C 1
ATOM 1249 O O . HIS A 1 186 ? -7.09600 -3.79700 45.43100 1.000 27.56825 166 HIS A O 1
ATOM 1256 N N . LYS A 1 187 ? -8.75900 -2.51400 44.62300 1.000 26.16259 167 LYS A N 1
ATOM 1257 C CA . LYS A 1 187 ? -9.65000 -2.84500 45.72700 1.000 25.94376 167 LYS A CA 1
ATOM 1258 C C . LYS A 1 187 ? -10.07200 -4.30300 45.73100 1.000 26.09835 167 LYS A C 1
ATOM 1259 O O . LYS A 1 187 ? -10.58400 -4.77500 46.75100 1.000 27.08972 167 LYS A O 1
ATOM 1263 N N . ARG A 1 188 ? -9.88700 -5.02400 44.62400 1.000 24.67114 168 ARG A N 1
ATOM 1264 C CA . ARG A 1 188 ? -10.30600 -6.42200 44.54000 1.000 24.13873 168 ARG A CA 1
ATOM 1265 C C . ARG A 1 188 ? -9.15900 -7.40200 44.71800 1.000 28.72770 168 ARG A C 1
ATOM 1266 O O . ARG A 1 188 ? -9.36700 -8.60600 44.54700 1.000 27.85152 168 ARG A O 1
ATOM 1274 N N . ILE A 1 189 ? -7.95500 -6.91800 45.01700 1.000 25.50901 169 ILE A N 1
ATOM 1275 C CA . ILE A 1 189 ? -6.74800 -7.73800 45.11700 1.000 22.32930 169 ILE A CA 1
ATOM 1276 C C . ILE A 1 189 ? -6.22200 -7.73300 46.54400 1.000 33.37919 169 ILE A C 1
ATOM 1277 O O . ILE A 1 189 ? -6.17000 -6.68300 47.19800 1.000 30.86788 169 ILE A O 1
ATOM 1282 N N . ASN A 1 190 ? -5.82600 -8.91800 47.01400 1.000 33.85668 170 ASN A N 1
ATOM 1283 C CA . ASN A 1 190 ? -5.22400 -9.06100 48.33200 1.000 33.19459 170 ASN A CA 1
ATOM 1284 C C . ASN A 1 190 ? -3.88100 -8.34000 48.38300 1.000 38.16992 170 ASN A C 1
ATOM 1285 O O . ASN A 1 190 ? -3.23500 -8.09000 47.36000 1.000 34.20242 170 ASN A O 1
ATOM 1290 N N . GLU A 1 191 ? -3.46300 -7.99100 49.59900 1.000 42.31817 171 GLU A N 1
ATOM 1291 C CA . GLU A 1 191 ? -2.16100 -7.36400 49.76800 1.000 34.40778 171 GLU A CA 1
ATOM 1292 C C . GLU A 1 191 ? -1.07900 -8.30700 49.25700 1.000 29.00337 171 GLU A C 1
ATOM 1293 O O . GLU A 1 191 ? -1.15600 -9.52000 49.44900 1.000 36.32452 171 GLU A O 1
ATOM 1295 N N . LYS A 1 192 ? -0.09300 -7.75000 48.55300 1.000 41.05492 172 LYS A N 1
ATOM 1296 C CA . LYS A 1 192 ? 0.97900 -8.50200 47.89200 1.000 50.40861 172 LYS A CA 1
ATOM 1297 C C . LYS A 1 192 ? 0.49200 -9.34600 46.71600 1.000 42.81437 172 LYS A C 1
ATOM 1298 O O . LYS A 1 192 ? 1.27700 -10.13300 46.16700 1.000 41.49302 172 LYS A O 1
ATOM 1300 N N . GLY A 1 193 ? -0.77700 -9.22200 46.32300 1.000 35.93789 173 GLY A N 1
ATOM 1301 C CA . GLY A 1 193 ? -1.28400 -9.89300 45.13900 1.000 30.09731 173 GLY A CA 1
ATOM 1302 C C . GLY A 1 193 ? -0.88200 -9.15800 43.86900 1.000 30.37331 173 GLY A C 1
ATOM 1303 O O . GLY A 1 193 ? -0.20000 -8.13100 43.89500 1.000 28.72642 173 GLY A O 1
ATOM 1304 N N . TYR A 1 194 ? -1.32700 -9.70400 42.72700 1.000 24.35424 174 TYR A N 1
ATOM 1305 C CA . TYR A 1 194 ? -0.85900 -9.25500 41.41800 1.000 24.11719 174 TYR A CA 1
ATOM 1306 C C . TYR A 1 194 ? -2.01700 -8.93200 40.48400 1.000 23.43345 174 TYR A C 1
ATOM 1307 O O . TYR A 1 194 ? -3.03500 -9.63100 40.46800 1.000 25.02406 174 TYR A O 1
ATOM 1316 N N . LEU A 1 195 ? -1.82800 -7.88700 39.68300 1.000 25.39593 175 LEU A N 1
ATOM 1317 C CA . LEU A 1 195 ? -2.64000 -7.63200 38.50300 1.000 21.01616 175 LEU A CA 1
ATOM 1318 C C . LEU A 1 195 ? -1.74400 -7.86200 37.29600 1.000 22.24637 175 LEU A C 1
ATOM 1319 O O . LEU A 1 195 ? -0.66900 -7.26500 37.21000 1.000 23.60791 175 LEU A O 1
ATOM 1324 N N . ILE A 1 196 ? -2.17100 -8.70400 36.35600 1.000 21.73616 176 ILE A N 1
ATOM 1325 C CA . ILE A 1 196 ? -1.37300 -8.95800 35.16100 1.000 19.90575 176 ILE A CA 1
ATOM 1326 C C . ILE A 1 196 ? -2.21400 -8.59600 33.94500 1.000 21.44243 176 ILE A C 1
ATOM 1327 O O . ILE A 1 196 ? -3.28800 -9.16700 33.74000 1.000 21.69324 176 ILE A O 1
ATOM 1332 N N . LEU A 1 197 ? -1.75900 -7.59200 33.19600 1.000 18.74844 177 LEU A N 1
ATOM 1333 C CA . LEU A 1 197 ? -2.44600 -7.12100 32.00700 1.000 20.29514 177 LEU A CA 1
ATOM 1334 C C . LEU A 1 197 ? -1.68200 -7.61000 30.78300 1.000 20.50040 177 LEU A C 1
ATOM 1335 O O . LEU A 1 197 ? -0.45700 -7.71400 30.80900 1.000 26.88636 177 LEU A O 1
ATOM 1340 N N . THR A 1 198 ? -2.39700 -7.89900 29.70600 1.000 18.67887 178 THR A N 1
ATOM 1341 C CA . THR A 1 198 ? -1.75800 -7.92000 28.39400 1.000 16.47595 178 THR A CA 1
ATOM 1342 C C . THR A 1 198 ? -2.60400 -7.11200 27.42700 1.000 18.90121 178 THR A C 1
ATOM 1343 O O . THR A 1 198 ? -3.82800 -7.03900 27.56300 1.000 20.36836 178 THR A O 1
ATOM 1347 N N . SER A 1 199 ? -1.93600 -6.49700 26.46100 1.000 19.94520 179 SER A N 1
ATOM 1348 C CA . SER A 1 199 ? -2.70600 -5.80300 25.44300 1.000 21.39757 179 SER A CA 1
ATOM 1349 C C . SER A 1 199 ? -1.77800 -5.47600 24.28800 1.000 17.69367 179 SER A C 1
ATOM 1350 O O . SER A 1 199 ? -0.60700 -5.12700 24.50300 1.000 18.77911 179 SER A O 1
ATOM 1353 N N . PRO A 1 200 ? -2.28200 -5.53400 23.05800 1.000 16.30193 180 PRO A N 1
ATOM 1354 C CA . PRO A 1 200 ? -1.55800 -4.96900 21.92000 1.000 14.89457 180 PRO A CA 1
ATOM 1355 C C . PRO A 1 200 ? -1.86700 -3.49400 21.69000 1.000 17.88636 180 PRO A C 1
ATOM 1356 O O . PRO A 1 200 ? -1.33000 -2.91000 20.74100 1.000 18.60600 180 PRO A O 1
ATOM 1360 N N . TYR A 1 201 ? -2.75000 -2.91100 22.50200 1.000 16.88917 181 TYR A N 1
ATOM 1361 C CA . TYR A 1 201 ? -3.03700 -1.48200 22.45300 1.000 18.69795 181 TYR A CA 1
ATOM 1362 C C . TYR A 1 201 ? -3.71300 -1.08900 21.13900 1.000 17.19491 181 TYR A C 1
ATOM 1363 O O . TYR A 1 201 ? -3.41800 -0.03300 20.56100 1.000 18.25999 181 TYR A O 1
ATOM 1372 N N . THR A 1 202 ? -4.64400 -1.94300 20.67600 1.000 17.18619 182 THR A N 1
ATOM 1373 C CA . THR A 1 202 ? -5.40400 -1.69800 19.44600 1.000 16.48079 182 THR A CA 1
ATOM 1374 C C . THR A 1 202 ? -6.61700 -0.80600 19.74000 1.000 16.08116 182 THR A C 1
ATOM 1375 O O . THR A 1 202 ? -7.77900 -1.20400 19.64200 1.000 18.51346 182 THR A O 1
ATOM 1379 N N . TRP A 1 203 ? -6.32600 0.44400 20.09700 1.000 17.73897 183 TRP A N 1
ATOM 1380 C CA . TRP A 1 203 ? -7.39000 1.40200 20.41400 1.000 14.77470 183 TRP A CA 1
ATOM 1381 C C . TRP A 1 203 ? -8.18500 1.72300 19.16200 1.000 17.87746 183 TRP A C 1
ATOM 1382 O O . TRP A 1 203 ? -7.61200 2.01600 18.11000 1.000 21.34188 183 TRP A O 1
ATOM 1393 N N . ARG A 1 204 ? -9.50500 1.66000 19.27300 1.000 19.12455 184 ARG A N 1
ATOM 1394 C CA . ARG A 1 204 ? -10.38100 1.93500 18.14500 1.000 23.52216 184 ARG A CA 1
ATOM 1395 C C . ARG A 1 204 ? -11.63900 2.61100 18.67600 1.000 26.04700 184 ARG A C 1
ATOM 1396 O O . ARG A 1 204 ? -12.16300 2.22500 19.72900 1.000 21.08675 184 ARG A O 1
ATOM 1401 N N . GLU A 1 205 ? -12.11600 3.62300 17.94500 1.000 24.41440 185 GLU A N 1
ATOM 1402 C CA . GLU A 1 205 ? -13.30800 4.34300 18.38400 1.000 26.79549 185 GLU A CA 1
ATOM 1403 C C . GLU A 1 205 ? -14.54500 3.44400 18.44700 1.000 25.90737 185 GLU A C 1
ATOM 1404 O O . GLU A 1 205 ? -15.47400 3.74600 19.20500 1.000 26.14283 185 GLU A O 1
ATOM 1410 N N . GLU A 1 206 ? -14.56400 2.32100 17.72000 1.000 26.38730 186 GLU A N 1
ATOM 1411 C CA . GLU A 1 206 ? -15.70800 1.41600 17.81200 1.000 29.19943 186 GLU A CA 1
ATOM 1412 C C . GLU A 1 206 ? -15.81400 0.78700 19.19300 1.000 27.81606 186 GLU A C 1
ATOM 1413 O O . GLU A 1 206 ? -16.90500 0.37500 19.59300 1.000 26.68621 186 GLU A O 1
ATOM 1419 N N . TYR A 1 207 ? -14.70300 0.68200 19.93000 1.000 21.59618 187 TYR A N 1
ATOM 1420 C CA . TYR A 1 207 ? -14.74000 0.14500 21.28600 1.000 21.10472 187 TYR A CA 1
ATOM 1421 C C . TYR A 1 207 ? -14.62500 1.20600 22.37000 1.000 24.78413 187 TYR A C 1
ATOM 1422 O O . TYR A 1 207 ? -15.19100 1.04100 23.46100 1.000 21.75078 187 TYR A O 1
ATOM 1431 N N . THR A 1 208 ? -13.87200 2.27000 22.11500 1.000 22.66268 188 THR A N 1
ATOM 1432 C CA . THR A 1 208 ? -13.48200 3.20900 23.15500 1.000 21.41410 188 THR A CA 1
ATOM 1433 C C . THR A 1 208 ? -13.42800 4.58900 22.52700 1.000 24.83932 188 THR A C 1
ATOM 1434 O O . THR A 1 208 ? -12.63800 4.80000 21.60200 1.000 22.28495 188 THR A O 1
ATOM 1438 N N . ALA A 1 209 ? -14.22800 5.53300 23.03300 1.000 23.37196 189 ALA A N 1
ATOM 1439 C CA . ALA A 1 209 ? -14.08300 6.91500 22.58100 1.000 22.66867 189 ALA A CA 1
ATOM 1440 C C . ALA A 1 209 ? -12.63600 7.37300 22.75100 1.000 23.51516 189 ALA A C 1
ATOM 1441 O O . ALA A 1 209 ? -11.96500 7.02100 23.72600 1.000 22.17062 189 ALA A O 1
ATOM 1443 N N . LYS A 1 210 ? -12.15700 8.17900 21.80300 1.000 23.14858 190 LYS A N 1
ATOM 1444 C CA . LYS A 1 210 ? -10.73900 8.52900 21.80000 1.000 22.34847 190 LYS A CA 1
ATOM 1445 C C . LYS A 1 210 ? -10.30200 9.23700 23.07500 1.000 25.06721 190 LYS A C 1
ATOM 1446 O O . LYS A 1 210 ? -9.16500 9.03000 23.53100 1.000 22.39892 190 LYS A O 1
ATOM 1451 N N . LYS A 1 211 ? -11.19500 10.03400 23.69300 1.000 25.20548 191 LYS A N 1
ATOM 1452 C CA . LYS A 1 211 ? -10.85600 10.72200 24.93300 1.000 25.23715 191 LYS A CA 1
ATOM 1453 C C . LYS A 1 211 ? -10.54800 9.75900 26.07200 1.000 24.76091 191 LYS A C 1
ATOM 1454 O O . LYS A 1 211 ? -9.98300 10.18400 27.08600 1.000 24.71228 191 LYS A O 1
ATOM 1459 N N . PHE A 1 212 ? -10.90200 8.47200 25.93800 1.000 22.26157 192 PHE A N 1
ATOM 1460 C CA . PHE A 1 212 ? -10.65700 7.50300 26.99900 1.000 22.18759 192 PHE A CA 1
ATOM 1461 C C . PHE A 1 212 ? -9.52400 6.52500 26.67600 1.000 23.21199 192 PHE A C 1
ATOM 1462 O O . PHE A 1 212 ? -9.21400 5.65400 27.51200 1.000 21.53771 192 PHE A O 1
ATOM 1470 N N . TRP A 1 213 ? -8.89400 6.63800 25.49900 1.000 21.92332 193 TRP A N 1
ATOM 1471 C CA . TRP A 1 213 ? -7.72300 5.79500 25.23200 1.000 22.23467 193 TRP A CA 1
ATOM 1472 C C . TRP A 1 213 ? -6.64100 6.05100 26.27800 1.000 22.59783 193 TRP A C 1
ATOM 1473 O O . TRP A 1 213 ? -6.33200 7.20500 26.59400 1.000 23.58653 193 TRP A O 1
ATOM 1484 N N . ILE A 1 214 ? -6.05800 4.97500 26.81900 1.000 20.32712 194 ILE A N 1
ATOM 1485 C CA . ILE A 1 214 ? -4.98500 5.11800 27.80200 1.000 22.49190 194 ILE A CA 1
ATOM 1486 C C . ILE A 1 214 ? -3.67100 5.56400 27.16200 1.000 27.48733 194 ILE A C 1
ATOM 1487 O O . ILE A 1 214 ? -2.82400 6.16100 27.84400 1.000 23.49352 194 ILE A O 1
ATOM 1492 N N . GLY A 1 215 ? -3.49100 5.30900 25.87300 1.000 22.43374 195 GLY A N 1
ATOM 1493 C CA . GLY A 1 215 ? -2.30700 5.72000 25.14800 1.000 22.95461 195 GLY A CA 1
ATOM 1494 C C . GLY A 1 215 ? -2.58400 5.70800 23.66100 1.000 20.01458 195 GLY A C 1
ATOM 1495 O O . GLY A 1 215 ? -3.72300 5.52600 23.22400 1.000 20.89233 195 GLY A O 1
ATOM 1496 N N . GLY A 1 216 ? -1.52400 5.90600 22.87100 1.000 19.11479 196 GLY A N 1
ATOM 1497 C CA . GLY A 1 216 ? -1.70600 5.91700 21.43000 1.000 19.56199 196 GLY A CA 1
ATOM 1498 C C . GLY A 1 216 ? -2.31600 7.19000 20.89200 1.000 20.62511 196 GLY A C 1
ATOM 1499 O O . GLY A 1 216 ? -3.02500 7.16600 19.87300 1.000 20.35863 196 GLY A O 1
ATOM 1500 N N . TYR A 1 217 ? -2.05700 8.27800 21.59700 1.000 19.18290 197 TYR A N 1
ATOM 1501 C CA . TYR A 1 217 ? -2.62100 9.57400 21.18100 1.000 23.32382 197 TYR A CA 1
ATOM 1502 C C . TYR A 1 217 ? -1.63000 10.71200 21.43200 1.000 19.11235 197 TYR A C 1
ATOM 1503 O O . TYR A 1 217 ? -0.71700 10.56200 22.22700 1.000 20.94209 197 TYR A O 1
ATOM 1512 N N . VAL A 1 218 ? -1.84700 11.81500 20.72900 1.000 21.16937 198 VAL A N 1
ATOM 1513 C CA . VAL A 1 218 ? -1.05000 13.04200 20.97300 1.000 21.64450 198 VAL A CA 1
ATOM 1514 C C . VAL A 1 218 ? -1.87400 13.89800 21.93500 1.000 19.52602 198 VAL A C 1
ATOM 1515 O O . VAL A 1 218 ? -3.03600 14.15900 21.64400 1.000 24.32542 198 VAL A O 1
ATOM 1519 N N . ASP A 1 219 ? -1.28100 14.29600 23.05200 1.000 22.18398 199 ASP A N 1
ATOM 1520 C CA . ASP A 1 219 ? -2.04700 15.06200 24.06600 1.000 21.81088 199 ASP A CA 1
ATOM 1521 C C . ASP A 1 219 ? -2.22200 16.52500 23.63400 1.000 26.07943 199 ASP A C 1
ATOM 1522 O O . ASP A 1 219 ? -1.68900 16.90700 22.59300 1.000 24.69122 199 ASP A O 1
ATOM 1527 N N . GLU A 1 220 ? -2.93100 17.30400 24.44700 1.000 23.35975 200 GLU A N 1
ATOM 1528 C CA . GLU A 1 220 ? -3.25400 18.70400 24.07700 1.000 24.81583 200 GLU A CA 1
ATOM 1529 C C . GLU A 1 220 ? -1.99200 19.56800 24.06900 1.000 31.21304 200 GLU A C 1
ATOM 1530 O O . GLU A 1 220 ? -2.06600 20.66800 23.52300 1.000 32.97457 200 GLU A O 1
ATOM 1533 N N . ASN A 1 221 ? -0.91100 19.11100 24.69300 1.000 25.02859 201 ASN A N 1
ATOM 1534 C CA . ASN A 1 221 ? 0.35900 19.81900 24.65000 1.000 22.94245 201 ASN A CA 1
ATOM 1535 C C . ASN A 1 221 ? 1.32700 19.25800 23.61300 1.000 27.89699 201 ASN A C 1
ATOM 1536 O O . ASN A 1 221 ? 2.50900 19.61100 23.62600 1.000 23.82667 201 ASN A O 1
ATOM 1541 N N . GLY A 1 222 ? 0.85100 18.41400 22.70400 1.000 27.43826 202 GLY A N 1
ATOM 1542 C CA . GLY A 1 222 ? 1.68900 17.94400 21.61300 1.000 22.43119 202 GLY A CA 1
ATOM 1543 C C . GLY A 1 222 ? 2.62700 16.80000 21.93800 1.000 22.07926 202 GLY A C 1
ATOM 1544 O O . GLY A 1 222 ? 3.47600 16.47800 21.10300 1.000 21.55474 202 GLY A O 1
ATOM 1545 N N . LYS A 1 223 ? 2.49900 16.16700 23.10400 1.000 21.96929 203 LYS A N 1
ATOM 1546 C CA . LYS A 1 223 ? 3.37200 15.05400 23.46400 1.000 20.38844 203 LYS A CA 1
ATOM 1547 C C . LYS A 1 223 ? 2.68800 13.74800 23.08000 1.000 24.59264 203 LYS A C 1
ATOM 1548 O O . LYS A 1 223 ? 1.46800 13.62700 23.18400 1.000 24.90374 203 LYS A O 1
ATOM 1554 N N . GLU A 1 224 ? 3.48500 12.77000 22.65200 1.000 23.67426 204 GLU A N 1
ATOM 1555 C CA . GLU A 1 224 ? 2.94800 11.45600 22.29900 1.000 24.48327 204 GLU A CA 1
ATOM 1556 C C . GLU A 1 224 ? 2.81000 10.64800 23.57700 1.000 24.21290 204 GLU A C 1
ATOM 1557 O O . GLU A 1 224 ? 3.73200 10.63100 24.39300 1.000 25.73875 204 GLU A O 1
ATOM 1563 N N . VAL A 1 225 ? 1.65100 10.02200 23.78100 1.000 19.91501 205 VAL A N 1
ATOM 1564 C CA . VAL A 1 225 ? 1.38900 9.25100 25.00100 1.000 17.93428 205 VAL A CA 1
ATOM 1565 C C . VAL A 1 225 ? 1.35900 7.78100 24.61500 1.000 21.97023 205 VAL A C 1
ATOM 1566 O O . VAL A 1 225 ? 0.51200 7.35600 23.82100 1.000 21.11048 205 VAL A O 1
ATOM 1570 N N . SER A 1 226 ? 2.27100 7.01700 25.18000 1.000 20.03766 206 SER A N 1
ATOM 1571 C CA . SER A 1 226 ? 2.26300 5.58000 24.97000 1.000 20.98455 206 SER A CA 1
ATOM 1572 C C . SER A 1 226 ? 1.35200 4.93100 26.00300 1.000 21.47191 206 SER A C 1
ATOM 1573 O O . SER A 1 226 ? 1.20900 5.42600 27.12600 1.000 20.79173 206 SER A O 1
ATOM 1576 N N . THR A 1 227 ? 0.70700 3.82300 25.61200 1.000 21.87667 207 THR A N 1
ATOM 1577 C CA . THR A 1 227 ? -0.21700 3.18600 26.55000 1.000 21.32393 207 THR A CA 1
ATOM 1578 C C . THR A 1 227 ? 0.47900 2.70100 27.80800 1.000 19.09207 207 THR A C 1
ATOM 1579 O O . THR A 1 227 ? -0.07700 2.81200 28.90100 1.000 21.54489 207 THR A O 1
ATOM 1583 N N . LEU A 1 228 ? 1.67400 2.12500 27.68300 1.000 19.88787 208 LEU A N 1
ATOM 1584 C CA . LEU A 1 228 ? 2.36100 1.66700 28.88600 1.000 20.82167 208 LEU A CA 1
ATOM 1585 C C . LEU A 1 228 ? 2.65000 2.83300 29.82900 1.000 19.71457 208 LEU A C 1
ATOM 1586 O O . LEU A 1 228 ? 2.53500 2.69700 31.04900 1.000 21.92489 208 LEU A O 1
ATOM 1591 N N . GLU A 1 229 ? 2.98600 3.99300 29.27700 1.000 23.00713 209 GLU A N 1
ATOM 1592 C CA . GLU A 1 229 ? 3.18000 5.16300 30.13500 1.000 26.55644 209 GLU A CA 1
ATOM 1593 C C . GLU A 1 229 ? 1.87000 5.56700 30.80900 1.000 23.83998 209 GLU A C 1
ATOM 1594 O O . GLU A 1 229 ? 1.85100 5.84700 32.01800 1.000 27.41609 209 GLU A O 1
ATOM 1600 N N . GLY A 1 230 ? 0.75400 5.55000 30.06400 1.000 20.73551 210 GLY A N 1
ATOM 1601 C CA . GLY A 1 230 ? -0.53400 5.85300 30.66400 1.000 22.51950 210 GLY A CA 1
ATOM 1602 C C . GLY A 1 230 ? -0.90600 4.85900 31.74700 1.000 24.15309 210 GLY A C 1
ATOM 1603 O O . GLY A 1 230 ? -1.49800 5.22200 32.77300 1.000 24.24631 210 GLY A O 1
ATOM 1604 N N . LEU A 1 231 ? -0.57100 3.58600 31.53200 1.000 22.76206 211 LEU A N 1
ATOM 1605 C CA . LEU A 1 231 ? -0.81500 2.57400 32.54800 1.000 23.97017 211 LEU A CA 1
ATOM 1606 C C . LEU A 1 231 ? 0.01000 2.85700 33.80200 1.000 22.60282 211 LEU A C 1
ATOM 1607 O O . LEU A 1 231 ? -0.49600 2.75300 34.91900 1.000 24.02260 211 LEU A O 1
ATOM 1612 N N . LYS A 1 232 ? 1.29500 3.19500 33.63600 1.000 23.01565 212 LYS A N 1
ATOM 1613 C CA . LYS A 1 232 ? 2.11700 3.53800 34.80200 1.000 26.86014 212 LYS A CA 1
ATOM 1614 C C . LYS A 1 232 ? 1.52000 4.70900 35.58900 1.000 25.04117 212 LYS A C 1
ATOM 1615 O O . LYS A 1 232 ? 1.47500 4.67500 36.82800 1.000 27.07604 212 LYS A O 1
ATOM 1621 N N . GLU A 1 233 ? 1.07200 5.75600 34.88900 1.000 25.55550 213 GLU A N 1
ATOM 1622 C CA . GLU A 1 233 ? 0.51200 6.91800 35.57600 1.000 30.20786 213 GLU A CA 1
ATOM 1623 C C . GLU A 1 233 ? -0.68900 6.52600 36.42900 1.000 32.35014 213 GLU A C 1
ATOM 1624 O O . GLU A 1 233 ? -0.84500 7.01200 37.55500 1.000 32.23572 213 GLU A O 1
ATOM 1627 N N . ILE A 1 234 ? -1.54000 5.63500 35.92500 1.000 22.35024 214 ILE A N 1
ATOM 1628 C CA . ILE A 1 234 ? -2.72000 5.22600 36.68200 1.000 22.80794 214 ILE A CA 1
ATOM 1629 C C . ILE A 1 234 ? -2.35200 4.22800 37.76900 1.000 29.98788 214 ILE A C 1
ATOM 1630 O O . ILE A 1 234 ? -2.80100 4.33200 38.91700 1.000 29.65244 214 ILE A O 1
ATOM 1635 N N . LEU A 1 235 ? -1.56100 3.21800 37.42000 1.000 22.99137 215 LEU A N 1
ATOM 1636 C CA . LEU A 1 235 ? -1.41500 2.07400 38.31200 1.000 23.47472 215 LEU A CA 1
ATOM 1637 C C . LEU A 1 235 ? -0.32500 2.26200 39.36000 1.000 27.96679 215 LEU A C 1
ATOM 1638 O O . LEU A 1 235 ? -0.36200 1.58900 40.39500 1.000 27.32011 215 LEU A O 1
ATOM 1643 N N . GLU A 1 236 ? 0.61800 3.18000 39.14900 1.000 31.25968 216 GLU A N 1
ATOM 1644 C CA . GLU A 1 236 ? 1.69000 3.29000 40.13300 1.000 29.27811 216 GLU A CA 1
ATOM 1645 C C . GLU A 1 236 ? 1.22900 3.94900 41.43200 1.000 31.95308 216 GLU A C 1
ATOM 1646 O O . GLU A 1 236 ? 1.97500 3.91600 42.41400 1.000 32.85708 216 GLU A O 1
ATOM 1652 N N . ILE A 1 237 ? -0.00800 4.44700 41.48600 1.000 29.67720 217 ILE A N 1
ATOM 1653 C CA . ILE A 1 237 ? -0.59600 4.88300 42.75200 1.000 29.13397 217 ILE A CA 1
ATOM 1654 C C . ILE A 1 237 ? -0.71200 3.72600 43.73800 1.000 37.10233 217 ILE A C 1
ATOM 1655 O O . ILE A 1 237 ? -0.46500 3.89700 44.93800 1.000 36.65732 217 ILE A O 1
ATOM 1660 N N . HIS A 1 238 ? -1.13400 2.53900 43.26800 1.000 26.99766 218 HIS A N 1
ATOM 1661 C CA . HIS A 1 238 ? -1.36100 1.39800 44.15700 1.000 29.79562 218 HIS A CA 1
ATOM 1662 C C . HIS A 1 238 ? -0.54500 0.15800 43.82300 1.000 32.17981 218 HIS A C 1
ATOM 1663 O O . HIS A 1 238 ? -0.62000 -0.82900 44.57200 1.000 31.02399 218 HIS A O 1
ATOM 1670 N N . PHE A 1 239 ? 0.25100 0.18100 42.75300 1.000 29.79022 219 PHE A N 1
ATOM 1671 C CA . PHE A 1 239 ? 0.99800 -0.98200 42.29400 1.000 29.10007 219 PHE A CA 1
ATOM 1672 C C . PHE A 1 239 ? 2.44700 -0.60500 42.02000 1.000 25.92467 219 PHE A C 1
ATOM 1673 O O . PHE A 1 239 ? 2.77200 0.55000 41.70700 1.000 30.17869 219 PHE A O 1
ATOM 1681 N N . GLU A 1 240 ? 3.30400 -1.61800 42.06000 1.000 27.14929 220 GLU A N 1
ATOM 1682 C CA . GLU A 1 240 ? 4.64700 -1.53300 41.51100 1.000 30.70631 220 GLU A CA 1
ATOM 1683 C C . GLU A 1 240 ? 4.71300 -2.35100 40.22200 1.000 26.22667 220 GLU A C 1
ATOM 1684 O O . GLU A 1 240 ? 4.27900 -3.50900 40.19000 1.000 29.61097 220 GLU A O 1
ATOM 1690 N N . LEU A 1 241 ? 5.25600 -1.75800 39.16800 1.000 26.79762 221 LEU A N 1
ATOM 1691 C CA . LEU A 1 241 ? 5.48900 -2.49500 37.93100 1.000 26.03716 221 LEU A CA 1
ATOM 1692 C C . LEU A 1 241 ? 6.67900 -3.42500 38.12200 1.000 33.85363 221 LEU A C 1
ATOM 1693 O O . LEU A 1 241 ? 7.79600 -2.96500 38.37400 1.000 31.56229 221 LEU A O 1
ATOM 1698 N N . VAL A 1 242 ? 6.44900 -4.72600 37.96300 1.000 25.99071 222 VAL A N 1
ATOM 1699 C CA . VAL A 1 242 ? 7.44000 -5.75100 38.25500 1.000 26.37572 222 VAL A CA 1
ATOM 1700 C C . VAL A 1 242 ? 8.12200 -6.24600 36.98200 1.000 28.73040 222 VAL A C 1
ATOM 1701 O O . VAL A 1 242 ? 9.31500 -6.57100 36.99700 1.000 33.35238 222 VAL A O 1
ATOM 1705 N N . ALA A 1 243 ? 7.39100 -6.31900 35.87000 1.000 26.29279 223 ALA A N 1
ATOM 1706 C CA . ALA A 1 243 ? 7.98200 -6.85600 34.64500 1.000 26.05735 223 ALA A CA 1
ATOM 1707 C C . ALA A 1 243 ? 7.09000 -6.53400 33.45400 1.000 25.64298 223 ALA A C 1
ATOM 1708 O O . ALA A 1 243 ? 5.88800 -6.31100 33.60600 1.000 25.57372 223 ALA A O 1
ATOM 1710 N N . THR A 1 244 ? 7.69900 -6.52100 32.26900 1.000 25.57075 224 THR A N 1
ATOM 1711 C CA . THR A 1 244 ? 6.96300 -6.49900 31.00500 1.000 25.07645 224 THR A CA 1
ATOM 1712 C C . THR A 1 244 ? 7.56200 -7.54800 30.07900 1.000 32.57726 224 THR A C 1
ATOM 1713 O O . THR A 1 244 ? 8.76200 -7.84600 30.14300 1.000 28.87775 224 THR A O 1
ATOM 1717 N N . GLU A 1 245 ? 6.73100 -8.10900 29.20300 1.000 23.33463 225 GLU A N 1
ATOM 1718 C CA . GLU A 1 245 ? 7.30000 -8.91200 28.13500 1.000 24.45660 225 GLU A CA 1
ATOM 1719 C C . GLU A 1 245 ? 6.35900 -8.89300 26.93800 1.000 25.21750 225 GLU A C 1
ATOM 1720 O O . GLU A 1 245 ? 5.16700 -8.60100 27.06300 1.000 25.42529 225 GLU A O 1
ATOM 1726 N N . ASP A 1 246 ? 6.92400 -9.17300 25.76700 1.000 22.59704 226 ASP A N 1
ATOM 1727 C CA . ASP A 1 246 ? 6.14600 -9.25600 24.53400 1.000 23.51539 226 ASP A CA 1
ATOM 1728 C C . ASP A 1 246 ? 5.73300 -10.69900 24.28500 1.000 29.55731 226 ASP A C 1
ATOM 1729 O O . ASP A 1 246 ? 6.56000 -11.60500 24.41200 1.000 26.62786 226 ASP A O 1
ATOM 1734 N N . ILE A 1 247 ? 4.46200 -10.90800 23.93400 1.000 21.03536 227 ILE A N 1
ATOM 1735 C CA . ILE A 1 247 ? 3.90200 -12.24400 23.68000 1.000 18.79251 227 ILE A CA 1
ATOM 1736 C C . ILE A 1 247 ? 3.13100 -12.24700 22.36500 1.000 22.10358 227 ILE A C 1
ATOM 1737 O O . ILE A 1 247 ? 2.07700 -11.61000 22.26600 1.000 19.77930 227 ILE A O 1
ATOM 1742 N N . PRO A 1 248 ? 3.60300 -12.97200 21.35300 1.000 20.19785 228 PRO A N 1
ATOM 1743 C CA . PRO A 1 248 ? 2.87000 -13.04300 20.08600 1.000 21.05982 228 PRO A CA 1
ATOM 1744 C C . PRO A 1 248 ? 1.63600 -13.92200 20.20800 1.000 21.14919 228 PRO A C 1
ATOM 1745 O O . PRO A 1 248 ? 1.55900 -14.81900 21.05800 1.000 21.34364 228 PRO A O 1
ATOM 1749 N N . PHE A 1 249 ? 0.64100 -13.62700 19.37100 1.000 18.22525 229 PHE A N 1
ATOM 1750 C CA . PHE A 1 249 ? -0.52200 -14.50000 19.26100 1.000 19.86202 229 PHE A CA 1
ATOM 1751 C C . PHE A 1 249 ? -1.03000 -14.42900 17.83300 1.000 20.08200 229 PHE A C 1
ATOM 1752 O O . PHE A 1 249 ? -0.75000 -13.48200 17.09700 1.000 20.33324 229 PHE A O 1
ATOM 1760 N N . VAL A 1 250 ? -1.74600 -15.47700 17.43700 1.000 18.87122 230 VAL A N 1
ATOM 1761 C CA . VAL A 1 250 ? -2.26300 -15.58900 16.08200 1.000 18.29921 230 VAL A CA 1
ATOM 1762 C C . VAL A 1 250 ? -3.73100 -15.96300 16.17300 1.000 22.26526 230 VAL A C 1
ATOM 1763 O O . VAL A 1 250 ? -4.08400 -16.97300 16.80000 1.000 22.25958 230 VAL A O 1
ATOM 1767 N N . ILE A 1 251 ? -4.57800 -15.18300 15.51200 1.000 20.10946 231 ILE A N 1
ATOM 1768 C CA . ILE A 1 251 ? -6.01100 -15.47500 15.41100 1.000 19.11694 231 ILE A CA 1
ATOM 1769 C C . ILE A 1 251 ? -6.33300 -15.81800 13.97000 1.000 24.37534 231 ILE A C 1
ATOM 1770 O O . ILE A 1 251 ? -6.17500 -14.98100 13.06800 1.000 20.46177 231 ILE A O 1
ATOM 1775 N N . ARG A 1 252 ? -6.80900 -17.04600 13.74700 1.000 21.31492 232 ARG A N 1
ATOM 1776 C CA . ARG A 1 252 ? -7.23400 -17.42600 12.40800 1.000 19.30719 232 ARG A CA 1
ATOM 1777 C C . ARG A 1 252 ? -8.55300 -16.74600 12.07600 1.000 22.42492 232 ARG A C 1
ATOM 1778 O O . ARG A 1 252 ? -9.48200 -16.74700 12.88900 1.000 28.77248 232 ARG A O 1
ATOM 1786 N N . GLU A 1 253 ? -8.62000 -16.11500 10.90100 1.000 19.20814 233 GLU A N 1
ATOM 1787 C CA . GLU A 1 253 ? -9.86400 -15.59900 10.33700 1.000 22.56987 233 GLU A CA 1
ATOM 1788 C C . GLU A 1 253 ? -10.41300 -16.55900 9.28600 1.000 32.69802 233 GLU A C 1
ATOM 1789 O O . GLU A 1 253 ? -11.54500 -17.04300 9.41900 1.000 28.94258 233 GLU A O 1
ATOM 1795 N N . THR A 1 254 ? -9.60500 -16.87800 8.26800 1.000 24.59074 234 THR A N 1
ATOM 1796 C CA . THR A 1 254 ? -9.88100 -17.93200 7.28900 1.000 21.94883 234 THR A CA 1
ATOM 1797 C C . THR A 1 254 ? -8.68700 -18.88100 7.24800 1.000 22.70718 234 THR A C 1
ATOM 1798 O O . THR A 1 254 ? -7.66800 -18.64800 7.90600 1.000 21.51010 234 THR A O 1
ATOM 1802 N N . SER A 1 255 ? -8.78700 -19.96400 6.45800 1.000 24.41953 235 SER A N 1
ATOM 1803 C CA . SER A 1 255 ? -7.63400 -20.85700 6.37200 1.000 25.36346 235 SER A CA 1
ATOM 1804 C C . SER A 1 255 ? -6.43300 -20.16400 5.75100 1.000 21.71276 235 SER A C 1
ATOM 1805 O O . SER A 1 255 ? -5.32700 -20.70500 5.82700 1.000 23.65246 235 SER A O 1
ATOM 1808 N N . ARG A 1 256 ? -6.62600 -18.98000 5.17000 1.000 21.06949 236 ARG A N 1
ATOM 1809 C CA . ARG A 1 256 ? -5.50500 -18.27900 4.49100 1.000 17.84388 236 ARG A CA 1
ATOM 1810 C C . ARG A 1 256 ? -5.24100 -16.90200 5.12100 1.000 22.72694 236 ARG A C 1
ATOM 1811 O O . ARG A 1 256 ? -4.21400 -16.32600 4.82200 1.000 24.15165 236 ARG A O 1
ATOM 1819 N N . LYS A 1 257 ? -6.14200 -16.42500 5.96900 1.000 17.14088 237 LYS A N 1
ATOM 1820 C CA . LYS A 1 257 ? -5.99100 -15.05000 6.50700 1.000 18.13708 237 LYS A CA 1
ATOM 1821 C C . LYS A 1 257 ? -5.95300 -15.06800 8.03000 1.000 19.09746 237 LYS A C 1
ATOM 1822 O O . LYS A 1 257 ? -6.84800 -15.64700 8.64700 1.000 19.55171 237 LYS A O 1
ATOM 1828 N N . PHE A 1 258 ? -4.94500 -14.40700 8.58000 1.000 16.98169 238 PHE A N 1
ATOM 1829 C CA . PHE A 1 258 ? -4.78400 -14.43300 10.04200 1.000 18.18506 238 PHE A CA 1
ATOM 1830 C C . PHE A 1 258 ? -4.36000 -13.09300 10.64600 1.000 19.95253 238 PHE A C 1
ATOM 1831 O O . PHE A 1 258 ? -3.77500 -12.28100 9.94000 1.000 19.34933 238 PHE A O 1
ATOM 1839 N N . GLN A 1 259 ? -4.75700 -12.86100 11.89300 1.000 16.89683 239 GLN A N 1
ATOM 1840 C CA . GLN A 1 259 ? -4.17400 -11.76000 12.66500 1.000 17.79562 239 GLN A CA 1
ATOM 1841 C C . GLN A 1 259 ? -2.93000 -12.31000 13.34100 1.000 19.55781 239 GLN A C 1
ATOM 1842 O O . GLN A 1 259 ? -2.96400 -13.40900 13.90000 1.000 20.92484 239 GLN A O 1
ATOM 1848 N N . HIS A 1 260 ? -1.84000 -11.56300 13.28500 1.000 17.31338 240 HIS A N 1
ATOM 1849 C CA . HIS A 1 260 ? -0.58200 -11.95900 13.91700 1.000 17.49385 240 HIS A CA 1
ATOM 1850 C C . HIS A 1 260 ? -0.08900 -10.73800 14.68400 1.000 18.43314 240 HIS A C 1
ATOM 1851 O O . HIS A 1 260 ? 0.24100 -9.72900 14.06400 1.000 18.45838 240 HIS A O 1
ATOM 1858 N N . THR A 1 261 ? -0.07000 -10.81700 16.01500 1.000 17.09826 241 THR A N 1
ATOM 1859 C CA . THR A 1 261 ? -0.02200 -9.61700 16.85500 1.000 18.69811 241 THR A CA 1
ATOM 1860 C C . THR A 1 261 ? 0.87600 -9.83500 18.06300 1.000 19.36790 241 THR A C 1
ATOM 1861 O O . THR A 1 261 ? 0.95300 -10.94000 18.59800 1.000 21.31369 241 THR A O 1
ATOM 1865 N N . ILE A 1 262 ? 1.57900 -8.78200 18.47000 1.000 19.46054 242 ILE A N 1
ATOM 1866 C CA . ILE A 1 262 ? 2.49100 -8.84600 19.60600 1.000 18.00151 242 ILE A CA 1
ATOM 1867 C C . ILE A 1 262 ? 1.84700 -8.12200 20.77300 1.000 20.81234 242 ILE A C 1
ATOM 1868 O O . ILE A 1 262 ? 1.79500 -6.88600 20.79500 1.000 20.86142 242 ILE A O 1
ATOM 1873 N N . SER A 1 263 ? 1.37300 -8.88100 21.74800 1.000 18.69808 243 SER A N 1
ATOM 1874 C CA . SER A 1 263 ? 0.77500 -8.27000 22.92400 1.000 20.46992 243 SER A CA 1
ATOM 1875 C C . SER A 1 263 ? 1.87800 -7.94200 23.93300 1.000 22.91922 243 SER A C 1
ATOM 1876 O O . SER A 1 263 ? 2.92000 -8.60300 23.97700 1.000 22.66804 243 SER A O 1
ATOM 1879 N N . GLN A 1 264 ? 1.67000 -6.88500 24.71700 1.000 18.72100 244 GLN A N 1
ATOM 1880 C CA . GLN A 1 264 ? 2.59600 -6.56400 25.80300 1.000 18.27664 244 GLN A CA 1
ATOM 1881 C C . GLN A 1 264 ? 1.95700 -6.95800 27.12100 1.000 17.95415 244 GLN A C 1
ATOM 1882 O O . GLN A 1 264 ? 0.90400 -6.42800 27.48200 1.000 19.16862 244 GLN A O 1
ATOM 1888 N N . MET A 1 265 ? 2.59500 -7.89500 27.82800 1.000 18.06818 245 MET A N 1
ATOM 1889 C CA . MET A 1 265 ? 2.25100 -8.21900 29.20300 1.000 19.02577 245 MET A CA 1
ATOM 1890 C C . MET A 1 265 ? 2.91600 -7.24800 30.16300 1.000 20.72805 245 MET A C 1
ATOM 1891 O O . MET A 1 265 ? 4.10500 -6.96400 30.02000 1.000 24.79921 245 MET A O 1
ATOM 1896 N N . SER A 1 266 ? 2.15300 -6.74800 31.14100 1.000 19.10666 246 SER A N 1
ATOM 1897 C CA . SER A 1 266 ? 2.71900 -5.94900 32.21800 1.000 20.76291 246 SER A CA 1
ATOM 1898 C C . SER A 1 266 ? 2.25000 -6.53100 33.54200 1.000 26.02410 246 SER A C 1
ATOM 1899 O O . SER A 1 266 ? 1.07000 -6.87300 33.70500 1.000 21.60062 246 SER A O 1
ATOM 1902 N N . VAL A 1 267 ? 3.18400 -6.65800 34.48600 1.000 22.37875 247 VAL A N 1
ATOM 1903 C CA . VAL A 1 267 ? 2.94400 -7.35600 35.74200 1.000 22.19396 247 VAL A CA 1
ATOM 1904 C C . VAL A 1 267 ? 3.02000 -6.33900 36.86600 1.000 26.70544 247 VAL A C 1
ATOM 1905 O O . VAL A 1 267 ? 4.04100 -5.65200 37.01700 1.000 27.23263 247 VAL A O 1
ATOM 1909 N N . TRP A 1 268 ? 1.95700 -6.26400 37.67200 1.000 22.19121 248 TRP A N 1
ATOM 1910 C CA . TRP A 1 268 ? 1.79600 -5.19700 38.65600 1.000 24.73258 248 TRP A CA 1
ATOM 1911 C C . TRP A 1 268 ? 1.54400 -5.81500 40.02500 1.000 26.35163 248 TRP A C 1
ATOM 1912 O O . TRP A 1 268 ? 0.61200 -6.61100 40.18600 1.000 26.87309 248 TRP A O 1
ATOM 1923 N N . LYS A 1 269 ? 2.38400 -5.46500 41.00400 1.000 26.34692 249 LYS A N 1
ATOM 1924 C CA . LYS A 1 269 ? 2.26100 -5.97900 42.36700 1.000 24.37433 249 LYS A CA 1
ATOM 1925 C C . LYS A 1 269 ? 1.64100 -4.91100 43.25200 1.000 30.95456 249 LYS A C 1
ATOM 1926 O O . LYS A 1 269 ? 2.12100 -3.77000 43.26300 1.000 27.88481 249 LYS A O 1
ATOM 1931 N N . VAL A 1 270 ? 0.56400 -5.26500 43.97100 1.000 26.53150 250 VAL A N 1
ATOM 1932 C CA . VAL A 1 270 ? -0.12700 -4.27000 44.79300 1.000 33.37775 250 VAL A CA 1
ATOM 1933 C C . VAL A 1 270 ? 0.78300 -3.84500 45.93700 1.000 38.15108 250 VAL A C 1
ATOM 1934 O O . VAL A 1 270 ? 1.49300 -4.67000 46.53200 1.000 32.25877 250 VAL A O 1
ATOM 1938 N N . ILE A 1 271 ? 0.80100 -2.54500 46.21600 1.000 33.89711 251 ILE A N 1
ATOM 1939 C CA . ILE A 1 271 ? 1.61500 -2.01300 47.30500 1.000 42.57392 251 ILE A CA 1
ATOM 1940 C C . ILE A 1 271 ? 0.76600 -1.93800 48.56300 1.000 40.05776 251 ILE A C 1
ATOM 1941 O O . ILE A 1 271 ? 1.15200 -2.47900 49.60000 1.000 62.21103 251 ILE A O 1
ATOM 1945 N N . ASN B 1 27 ? -47.16400 -18.94000 46.79600 1.000 48.34012 7 ASN B N 1
ATOM 1946 C CA . ASN B 1 27 ? -45.74600 -18.75800 47.20400 1.000 57.43336 7 ASN B CA 1
ATOM 1947 C C . ASN B 1 27 ? -45.26800 -17.38100 46.72800 1.000 60.95661 7 ASN B C 1
ATOM 1948 O O . ASN B 1 27 ? -45.17800 -17.17300 45.50500 1.000 64.47796 7 ASN B O 1
ATOM 1950 N N . ILE B 1 28 ? -44.96300 -16.49100 47.66600 1.000 54.17286 8 ILE B N 1
ATOM 1951 C CA . ILE B 1 28 ? -44.58900 -15.09600 47.29800 1.000 56.17860 8 ILE B CA 1
ATOM 1952 C C . ILE B 1 28 ? -43.07300 -14.99900 47.12800 1.000 57.46447 8 ILE B C 1
ATOM 1953 O O . ILE B 1 28 ? -42.35600 -15.58000 47.95500 1.000 51.53580 8 ILE B O 1
ATOM 1956 N N . TYR B 1 29 ? -42.61500 -14.29100 46.09600 1.000 48.42102 9 TYR B N 1
ATOM 1957 C CA . TYR B 1 29 ? -41.16300 -14.05000 45.92600 1.000 45.21425 9 TYR B CA 1
ATOM 1958 C C . TYR B 1 29 ? -40.66500 -13.23700 47.11500 1.000 44.83945 9 TYR B C 1
ATOM 1959 O O . TYR B 1 29 ? -41.29400 -12.22800 47.46300 1.000 39.92669 9 TYR B O 1
ATOM 1968 N N . GLU B 1 30 ? -39.55500 -13.68000 47.69600 1.000 50.66968 10 GLU B N 1
ATOM 1969 C CA . GLU B 1 30 ? -38.98800 -13.00100 48.88100 1.000 48.92207 10 GLU B CA 1
ATOM 1970 C C . GLU B 1 30 ? -37.70100 -12.28600 48.48600 1.000 52.40000 10 GLU B C 1
ATOM 1971 O O . GLU B 1 30 ? -36.83700 -12.92500 47.88000 1.000 65.54000 10 GLU B O 1
ATOM 1977 N N . THR B 1 31 ? -37.60100 -11.01000 48.83400 1.000 51.00405 11 THR B N 1
ATOM 1978 C CA . THR B 1 31 ? -36.40000 -10.20100 48.53000 1.000 43.19867 11 THR B CA 1
ATOM 1979 C C . THR B 1 31 ? -35.36700 -10.31700 49.65500 1.000 43.06134 11 THR B C 1
ATOM 1980 O O . THR B 1 31 ? -35.77600 -10.63200 50.77600 1.000 49.06657 11 THR B O 1
ATOM 1984 N N . ASP B 1 32 ? -34.09000 -10.05200 49.36900 1.000 42.98304 12 ASP B N 1
ATOM 1985 C CA . ASP B 1 32 ? -33.02300 -10.04100 50.41200 1.000 49.17972 12 ASP B CA 1
ATOM 1986 C C . ASP B 1 32 ? -33.00900 -8.71100 51.18000 1.000 48.69003 12 ASP B C 1
ATOM 1987 O O . ASP B 1 32 ? -33.88900 -7.89400 50.92600 1.000 40.18821 12 ASP B O 1
ATOM 1992 N N . GLU B 1 33 ? -31.97900 -8.46900 52.00700 1.000 50.37319 13 GLU B N 1
ATOM 1993 C CA . GLU B 1 33 ? -31.93700 -7.25800 52.88400 1.000 50.36643 13 GLU B CA 1
ATOM 1994 C C . GLU B 1 33 ? -31.67100 -5.96300 52.10100 1.000 42.59582 13 GLU B C 1
ATOM 1995 O O . GLU B 1 33 ? -32.32700 -4.95700 52.39400 1.000 37.26483 13 GLU B O 1
ATOM 1998 N N . SER B 1 34 ? -30.74000 -5.98300 51.15300 1.000 40.58136 14 SER B N 1
ATOM 1999 C CA . SER B 1 34 ? -30.49600 -4.78000 50.32500 1.000 40.83202 14 SER B CA 1
ATOM 2000 C C . SER B 1 34 ? -31.75400 -4.44000 49.52000 1.000 37.27733 14 SER B C 1
ATOM 2001 O O . SER B 1 34 ? -32.14100 -3.27000 49.47200 1.000 30.94173 14 SER B O 1
ATOM 2003 N N . VAL B 1 35 ? -32.35800 -5.45000 48.90200 1.000 32.22069 15 VAL B N 1
ATOM 2004 C CA . VAL B 1 35 ? -33.56600 -5.19700 48.07300 1.000 23.79549 15 VAL B CA 1
ATOM 2005 C C . VAL B 1 35 ? -34.69900 -4.75100 49.00200 1.000 23.34340 15 VAL B C 1
ATOM 2006 O O . VAL B 1 35 ? -35.43900 -3.85000 48.62600 1.000 24.63822 15 VAL B O 1
ATOM 2010 N N . SER B 1 36 ? -34.77800 -5.35300 50.18700 1.000 23.73275 16 SER B N 1
ATOM 2011 C CA . SER B 1 36 ? -35.86500 -5.02100 51.14200 1.000 25.78382 16 SER B CA 1
ATOM 2012 C C . SER B 1 36 ? -35.84600 -3.52400 51.48300 1.000 23.67405 16 SER B C 1
ATOM 2013 O O . SER B 1 36 ? -36.90900 -2.93700 51.61000 1.000 21.99984 16 SER B O 1
ATOM 2016 N N . GLN B 1 37 ? -34.65200 -2.95300 51.61800 1.000 22.83391 17 GLN B N 1
ATOM 2017 C CA . GLN B 1 37 ? -34.55900 -1.52000 51.99100 1.000 21.42143 17 GLN B CA 1
ATOM 2018 C C . GLN B 1 37 ? -35.25400 -0.67500 50.91800 1.000 22.85404 17 GLN B C 1
ATOM 2019 O O . GLN B 1 37 ? -35.98000 0.24700 51.27200 1.000 22.83458 17 GLN B O 1
ATOM 2025 N N . TYR B 1 38 ? -35.00300 -0.99500 49.65400 1.000 19.73945 18 TYR B N 1
ATOM 2026 C CA . TYR B 1 38 ? -35.60000 -0.17600 48.61100 1.000 23.18748 18 TYR B CA 1
ATOM 2027 C C . TYR B 1 38 ? -37.05500 -0.52900 48.38000 1.000 27.29579 18 TYR B C 1
AT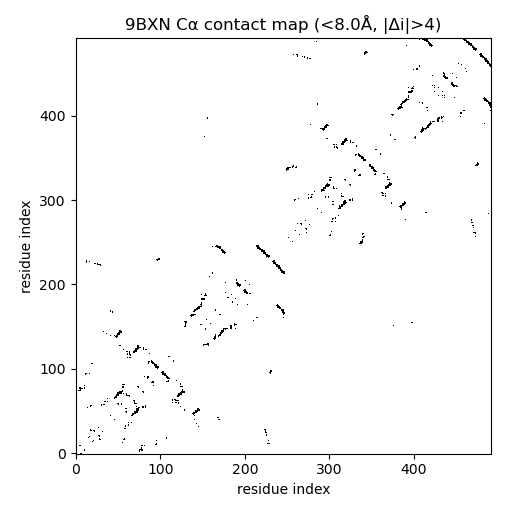OM 2028 O O . TYR B 1 38 ? -37.84600 0.35000 48.03800 1.000 22.64832 18 TYR B O 1
ATOM 2037 N N . CYS B 1 39 ? -37.44300 -1.78000 48.61900 1.000 21.49319 19 CYS B N 1
ATOM 2038 C CA . CYS B 1 39 ? -38.86400 -2.10900 48.62900 1.000 20.39364 19 CYS B CA 1
ATOM 2039 C C . CYS B 1 39 ? -39.58900 -1.27800 49.66800 1.000 22.69191 19 CYS B C 1
ATOM 2040 O O . CYS B 1 39 ? -40.67800 -0.75100 49.42200 1.000 22.10408 19 CYS B O 1
ATOM 2043 N N . ASP B 1 40 ? -39.02400 -1.21200 50.87600 1.000 20.85309 20 ASP B N 1
ATOM 2044 C CA . ASP B 1 40 ? -39.65500 -0.43200 51.93800 1.000 20.50912 20 ASP B CA 1
ATOM 2045 C C . ASP B 1 40 ? -39.75100 1.03800 51.54900 1.000 20.60733 20 ASP B C 1
ATOM 2046 O O . ASP B 1 40 ? -40.79700 1.68300 51.73000 1.000 19.58577 20 ASP B O 1
ATOM 2051 N N . PHE B 1 41 ? -38.67100 1.56500 50.98400 1.000 19.99330 21 PHE B N 1
ATOM 2052 C CA . PHE B 1 41 ? -38.60900 2.98400 50.63500 1.000 20.88429 21 PHE B CA 1
ATOM 2053 C C . PHE B 1 41 ? -39.62900 3.32400 49.55400 1.000 19.95183 21 PHE B C 1
ATOM 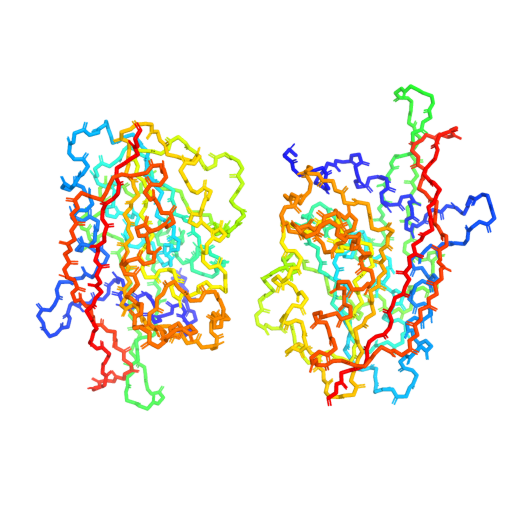2054 O O . PHE B 1 41 ? -40.32600 4.34400 49.62600 1.000 22.97093 21 PHE B O 1
ATOM 2062 N N . GLN B 1 42 ? -39.72100 2.47800 48.54900 1.000 19.66983 22 GLN B N 1
ATOM 2063 C CA . GLN B 1 42 ? -40.53800 2.76500 47.38300 1.000 22.44626 22 GLN B CA 1
ATOM 2064 C C . GLN B 1 42 ? -41.99400 2.36800 47.55300 1.000 23.97612 22 GLN B C 1
ATOM 2065 O O . GLN B 1 42 ? -42.86200 2.97200 46.92500 1.000 26.30454 22 GLN B O 1
ATOM 2071 N N . TYR B 1 43 ? -42.29900 1.38900 48.39100 1.000 20.29775 23 TYR B N 1
ATOM 2072 C CA . TYR B 1 43 ? -43.66200 0.88300 48.46100 1.000 19.40708 23 TYR B CA 1
ATOM 2073 C C . TYR B 1 43 ? -44.28800 0.93500 49.83700 1.000 27.08300 23 TYR B C 1
ATOM 2074 O O . TYR B 1 43 ? -45.49500 0.68400 49.94800 1.000 24.54570 23 TYR B O 1
ATOM 2083 N N . GLY B 1 44 ? -43.52100 1.29400 50.88200 1.000 24.35020 24 GLY B N 1
ATOM 2084 C CA . GLY B 1 44 ? -44.05200 1.36800 52.22600 1.000 23.70504 24 GLY B CA 1
ATOM 2085 C C . GLY B 1 44 ? -44.88800 2.60900 52.45900 1.000 26.40729 24 GLY B C 1
ATOM 2086 O O . GLY B 1 44 ? -44.99400 3.50000 51.61000 1.000 25.09312 24 GLY B O 1
ATOM 2087 N N . GLU B 1 45 ? -45.48700 2.66000 53.64400 1.000 25.34720 25 GLU B N 1
ATOM 2088 C CA . GLU B 1 45 ? -46.26200 3.82900 54.04300 1.000 30.45731 25 GLU B CA 1
ATOM 2089 C C . GLU B 1 45 ? -45.35400 5.04000 54.27700 1.000 25.25237 25 GLU B C 1
ATOM 2090 O O . GLU B 1 45 ? -44.20300 4.91400 54.70000 1.000 26.04542 25 GLU B O 1
ATOM 2093 N N . ASP B 1 46 ? -45.89600 6.22400 53.99900 1.000 22.65187 26 ASP B N 1
ATOM 2094 C CA . ASP B 1 46 ? -45.15100 7.47100 54.15000 1.000 27.79370 26 ASP B CA 1
ATOM 2095 C C . ASP B 1 46 ? -44.78700 7.72600 55.60500 1.000 27.04363 26 ASP B C 1
ATOM 2096 O O . ASP B 1 46 ? -45.59300 7.49800 56.51300 1.000 30.23733 26 ASP B O 1
ATOM 2101 N N . CYS B 1 47 ? -43.57700 8.23900 55.82100 1.000 27.33547 27 CYS B N 1
ATOM 2102 C CA . CYS B 1 47 ? -43.06100 8.56200 57.14900 1.000 29.12881 27 CYS B CA 1
ATOM 2103 C C . CYS B 1 47 ? -42.95800 10.06900 57.35400 1.000 25.06353 27 CYS B C 1
ATOM 2104 O O . CYS B 1 47 ? -42.61800 10.80500 56.42300 1.000 25.60282 27 CYS B O 1
ATOM 2107 N N . PHE B 1 48 ? -43.23400 10.51500 58.59000 1.000 25.15863 28 PHE B N 1
ATOM 2108 C CA . PHE B 1 48 ? -43.09200 11.91900 58.98600 1.000 25.55441 28 PHE B CA 1
ATOM 2109 C C . PHE B 1 48 ? -43.90200 12.85900 58.09300 1.000 28.07099 28 PHE B C 1
ATOM 2110 O O . PHE B 1 48 ? -43.54400 14.03100 57.91100 1.000 30.76252 28 PHE B O 1
ATOM 2118 N N . GLY B 1 49 ? -44.98800 12.35500 57.51600 1.000 29.09998 29 GLY B N 1
ATOM 2119 C CA . GLY B 1 49 ? -45.80700 13.18800 56.65800 1.000 31.07593 29 GLY B CA 1
ATOM 2120 C C . GLY B 1 49 ? -45.20900 13.50800 55.30900 1.000 32.17579 29 GLY B C 1
ATOM 2121 O O . GLY B 1 49 ? -45.72600 14.39200 54.61900 1.000 30.18653 29 GLY B O 1
ATOM 2122 N N . VAL B 1 50 ? -44.13900 12.82000 54.91000 1.000 25.13005 30 VAL B N 1
ATOM 2123 C CA . VAL B 1 50 ? -43.45300 13.09000 53.64800 1.000 23.63875 30 VAL B CA 1
ATOM 2124 C C . VAL B 1 50 ? -44.05800 12.22500 52.54700 1.000 24.78415 30 VAL B C 1
ATOM 2125 O O . VAL B 1 50 ? -44.21800 11.01200 52.72100 1.000 24.34571 30 VAL B O 1
ATOM 2129 N N . LEU B 1 51 ? -44.36500 12.84600 51.40100 1.000 23.28861 31 LEU B N 1
ATOM 2130 C CA . LEU B 1 51 ? -44.90900 12.10800 50.26500 1.000 25.64252 31 LEU B CA 1
ATOM 2131 C C . LEU B 1 51 ? -43.90400 11.08400 49.74000 1.000 24.45276 31 LEU B C 1
ATOM 2132 O O . LEU B 1 51 ? -42.70300 11.35100 49.68200 1.000 24.74494 31 LEU B O 1
ATOM 2137 N N . ASN B 1 52 ? -44.40600 9.91500 49.34300 1.000 21.33660 32 ASN B N 1
ATOM 2138 C CA . ASN B 1 52 ? -43.56000 8.90700 48.71600 1.000 20.85869 32 ASN B CA 1
ATOM 2139 C C . ASN B 1 52 ? -42.68700 9.53100 47.63300 1.000 22.55579 32 ASN B C 1
ATOM 2140 O O . ASN B 1 52 ? -43.18100 10.25400 46.75500 1.000 21.77165 32 ASN B O 1
ATOM 2145 N N . PHE B 1 53 ? -41.37900 9.24800 47.69700 1.000 22.00642 33 PHE B N 1
ATOM 2146 C CA . PHE B 1 53 ? -40.41900 9.95600 46.84000 1.000 20.70593 33 PHE B CA 1
ATOM 2147 C C . PHE B 1 53 ? -40.61000 9.61700 45.36600 1.000 19.22982 33 PHE B C 1
ATOM 2148 O O . PHE B 1 53 ? -40.58300 10.50400 44.50300 1.000 20.98778 33 PHE B O 1
ATOM 2156 N N . ALA B 1 54 ? -40.74700 8.32700 45.04300 1.000 18.78292 34 ALA B N 1
ATOM 2157 C CA . ALA B 1 54 ? -40.92200 7.95600 43.64100 1.000 20.20437 34 ALA B CA 1
ATOM 2158 C C . ALA B 1 54 ? -42.19900 8.57300 43.08400 1.000 23.15600 34 ALA B C 1
ATOM 2159 O O . ALA B 1 54 ? -42.22500 9.06800 41.95100 1.000 21.18451 34 ALA B O 1
ATOM 2161 N N . LEU B 1 55 ? -43.27100 8.55100 43.87400 1.000 24.67614 35 LEU B N 1
ATOM 2162 C CA . LEU B 1 55 ? -44.51700 9.17500 43.43600 1.000 25.66426 35 LEU B CA 1
ATOM 2163 C C . LEU B 1 55 ? -44.34300 10.68200 43.27200 1.000 23.47082 35 LEU B C 1
ATOM 2164 O O . LEU B 1 55 ? -44.81800 11.26600 42.28700 1.000 24.63665 35 LEU B O 1
ATOM 2169 N N . ALA B 1 56 ? -43.64400 11.33000 44.20800 1.000 21.14478 36 ALA B N 1
ATOM 2170 C CA . ALA B 1 56 ? -43.41100 12.77100 44.08900 1.000 20.09102 36 ALA B CA 1
ATOM 2171 C C . ALA B 1 56 ? -42.59400 13.08900 42.84300 1.000 22.28314 36 ALA B C 1
ATOM 2172 O O . ALA B 1 56 ? -42.89600 14.04400 42.10700 1.000 22.89765 36 ALA B O 1
ATOM 2174 N N . CYS B 1 57 ? -41.55800 12.29400 42.57600 1.000 20.19532 37 CYS B N 1
ATOM 2175 C CA . CYS B 1 57 ? -40.71400 12.57700 41.41600 1.000 23.77587 37 CYS B CA 1
ATOM 2176 C C . CYS B 1 57 ? -41.47200 12.33900 40.11300 1.000 26.27611 37 CYS B C 1
ATOM 2177 O O . CYS B 1 57 ? -41.38900 13.14600 39.17600 1.000 22.40429 37 CYS B O 1
ATOM 2180 N N . ALA B 1 58 ? -42.18700 11.22300 40.03200 1.000 24.21795 38 ALA B N 1
ATOM 2181 C CA . ALA B 1 58 ? -42.88200 10.90700 38.76700 1.000 21.86610 38 ALA B CA 1
ATOM 2182 C C . ALA B 1 58 ? -43.96200 11.96000 38.52300 1.000 23.46845 38 ALA B C 1
ATOM 2183 O O . ALA B 1 58 ? -44.12500 12.37900 37.38100 1.000 26.38419 38 ALA B O 1
ATOM 2185 N N . THR B 1 59 ? -44.62100 12.38600 39.58900 1.000 20.94123 39 THR B N 1
ATOM 2186 C CA . THR B 1 59 ? -45.72200 13.36300 39.45600 1.000 27.59264 39 THR B CA 1
ATOM 2187 C C . THR B 1 59 ? -45.16300 14.66200 38.87500 1.000 31.52087 39 THR B C 1
ATOM 2188 O O . THR B 1 59 ? -45.74700 15.19400 37.92500 1.000 32.01751 39 THR B O 1
ATOM 2192 N N . LYS B 1 60 ? -44.05800 15.13400 39.43300 1.000 26.10454 40 LYS B N 1
ATOM 2193 C CA . LYS B 1 60 ? -43.45200 16.40100 38.95900 1.000 26.70245 40 LYS B CA 1
ATOM 2194 C C . LYS B 1 60 ? -42.97900 16.23300 37.51100 1.000 30.77172 40 LYS B C 1
ATOM 2195 O O . LYS B 1 60 ? -43.21400 17.13000 36.71300 1.000 28.83022 40 LYS B O 1
ATOM 2201 N N . ALA B 1 61 ? -42.35900 15.09900 37.20200 1.000 23.09637 41 ALA B N 1
ATOM 2202 C CA . ALA B 1 61 ? -41.84300 14.86400 35.84100 1.000 21.56093 41 ALA B CA 1
ATOM 2203 C C . ALA B 1 61 ? -42.99600 14.95500 34.84600 1.000 31.01099 41 ALA B C 1
ATOM 2204 O O . ALA B 1 61 ? -42.82200 15.56800 33.79700 1.000 27.41420 41 ALA B O 1
ATOM 2206 N N . ILE B 1 62 ? -44.11300 14.32000 35.18900 1.000 28.57793 42 ILE B N 1
ATOM 2207 C CA . ILE B 1 62 ? -45.27400 14.39800 34.31100 1.000 28.33108 42 ILE B CA 1
ATOM 2208 C C . ILE B 1 62 ? -45.69700 15.85400 34.14100 1.000 29.35428 42 ILE B C 1
ATOM 2209 O O . ILE B 1 62 ? -45.93500 16.31600 33.02000 1.000 34.18422 42 ILE B O 1
ATOM 2214 N N . GLY B 1 63 ? -45.74300 16.61000 35.24000 1.000 26.93087 43 GLY B N 1
ATOM 2215 C CA . GLY B 1 63 ? -46.05000 18.03700 35.14900 1.000 27.29956 43 GLY B CA 1
ATOM 2216 C C . GLY B 1 63 ? -45.09800 18.79700 34.23900 1.000 36.83533 43 GLY B C 1
ATOM 2217 O O . GLY B 1 63 ? -45.53100 19.55900 33.36700 1.000 34.74131 43 GLY B O 1
ATOM 2218 N N . TYR B 1 64 ? -43.78600 18.57900 34.40500 1.000 26.58749 44 TYR B N 1
ATOM 2219 C CA . TYR B 1 64 ? -42.77900 19.31200 33.63500 1.000 27.21548 44 TYR B CA 1
ATOM 2220 C C . TYR B 1 64 ? -42.75700 18.94300 32.15900 1.000 28.80190 44 TYR B C 1
ATOM 2221 O O . TYR B 1 64 ? -42.23500 19.72400 31.34900 1.000 33.35356 44 TYR B O 1
ATOM 2230 N N . THR B 1 65 ? -43.26700 17.77200 31.78900 1.000 28.97525 45 THR B N 1
ATOM 2231 C CA . THR B 1 65 ? -43.23200 17.30500 30.41000 1.000 28.97287 45 THR B CA 1
ATOM 2232 C C . THR B 1 65 ? -44.61100 17.40400 29.75300 1.000 29.48410 45 THR B C 1
ATOM 2233 O O . THR B 1 65 ? -44.92000 16.65300 28.82300 1.000 34.67924 45 THR B O 1
ATOM 2237 N N . LYS B 1 66 ? -45.44200 18.33700 30.22700 1.000 31.82597 46 LYS B N 1
ATOM 2238 C CA . LYS B 1 66 ? -46.81500 18.43000 29.74300 1.000 40.01570 46 LYS B CA 1
ATOM 2239 C C . LYS B 1 66 ? -46.90100 18.86000 28.28100 1.000 35.93530 46 LYS B C 1
ATOM 2240 O O . LYS B 1 66 ? -47.94300 18.66900 27.64800 1.000 31.52454 46 LYS B O 1
ATOM 2244 N N . GLU B 1 67 ? -45.84500 19.42800 27.71700 1.000 29.25016 47 GLU B N 1
ATOM 2245 C CA . GLU B 1 67 ? -45.89800 19.83200 26.32000 1.000 36.43642 47 GLU B CA 1
ATOM 2246 C C . GLU B 1 67 ? -45.29100 18.79600 25.37500 1.000 37.33990 47 GLU B C 1
ATOM 2247 O O . GLU B 1 67 ? -45.14100 19.08400 24.18100 1.000 34.72060 47 GLU B O 1
ATOM 2249 N N . THR B 1 68 ? -44.92400 17.59000 25.88500 1.000 26.50854 48 THR B N 1
ATOM 2250 C CA . THR B 1 68 ? -44.36900 16.49100 25.09900 1.000 31.32933 48 THR B CA 1
ATOM 2251 C C . THR B 1 68 ? -45.45000 15.47300 24.75500 1.000 30.15312 48 THR B C 1
ATOM 2252 O O . THR B 1 68 ? -46.50700 15.44100 25.39000 1.000 36.79166 48 THR B O 1
ATOM 2256 N N . PRO B 1 69 ? -45.21800 14.60900 23.75700 1.000 31.98352 49 PRO B N 1
ATOM 2257 C CA . PRO B 1 69 ? -46.22900 13.58200 23.42600 1.000 34.74926 49 PRO B CA 1
ATOM 2258 C C . PRO B 1 69 ? -46.34900 12.45300 24.44200 1.000 50.31303 49 PRO B C 1
ATOM 2259 O O . PRO B 1 69 ? -47.33100 11.70000 24.38600 1.000 47.91707 49 PRO B O 1
ATOM 2263 N N . LYS B 1 70 ? -45.39100 12.29500 25.34500 1.000 32.49792 50 LYS B N 1
ATOM 2264 C CA . LYS B 1 70 ? -45.45700 11.24000 26.37400 1.000 34.57037 50 LYS B CA 1
ATOM 2265 C C . LYS B 1 70 ? -45.53400 9.83300 25.77100 1.000 32.48206 50 LYS B C 1
ATOM 2266 O O . LYS B 1 70 ? -46.28200 8.97100 26.24800 1.000 35.01967 50 LYS B O 1
ATOM 2272 N N . ASN B 1 71 ? -44.73400 9.57600 24.73600 1.000 29.54229 51 ASN B N 1
ATOM 2273 C CA . ASN B 1 71 ? -44.69700 8.23400 24.15500 1.000 28.33927 51 ASN B CA 1
ATOM 2274 C C . ASN B 1 71 ? -43.76700 7.29400 24.90900 1.000 31.50524 51 ASN B C 1
ATOM 2275 O O . ASN B 1 71 ? -44.09700 6.11500 25.08700 1.000 29.04027 51 ASN B O 1
ATOM 2280 N N . ARG B 1 72 ? -42.58500 7.77900 25.29900 1.000 26.74779 52 ARG B N 1
ATOM 2281 C CA . ARG B 1 72 ? -41.51100 6.93500 25.82400 1.000 23.86615 52 ARG B CA 1
ATOM 2282 C C . ARG B 1 72 ? -40.78400 7.64700 26.95200 1.000 24.83354 52 ARG B C 1
ATOM 2283 O O . ARG B 1 72 ? -40.30400 8.76900 26.76100 1.000 25.66639 52 ARG B O 1
ATOM 2291 N N . ALA B 1 73 ? -40.67100 6.98100 28.11500 1.000 27.68699 53 ALA B N 1
ATOM 2292 C CA . ALA B 1 73 ? -39.85100 7.48000 29.21600 1.000 27.28522 53 ALA B CA 1
ATOM 2293 C C . ALA B 1 73 ? -38.88900 6.39500 29.68600 1.000 27.80445 53 ALA B C 1
ATOM 2294 O O . ALA B 1 73 ? -39.16700 5.19600 29.56300 1.000 26.01668 53 ALA B O 1
ATOM 2296 N N . LEU B 1 74 ? -37.75900 6.83500 30.24100 1.000 24.31706 54 LEU B N 1
ATOM 2297 C CA . LEU B 1 74 ? -36.73800 5.96000 30.81400 1.000 21.58953 54 LEU B CA 1
ATOM 2298 C C . LEU B 1 74 ? -36.53900 6.37500 32.26600 1.000 22.44499 54 LEU B C 1
ATOM 2299 O O . LEU B 1 74 ? -36.21800 7.53900 32.53700 1.000 23.63664 54 LEU B O 1
ATOM 2304 N N . ASP B 1 75 ? -36.74600 5.43300 33.19100 1.000 21.90024 55 ASP B N 1
ATOM 2305 C CA . ASP B 1 75 ? -36.44000 5.62000 34.61600 1.000 23.53529 55 ASP B CA 1
ATOM 2306 C C . ASP B 1 75 ? -35.09000 4.92600 34.83200 1.000 26.48315 55 ASP B C 1
ATOM 2307 O O . ASP B 1 75 ? -35.00800 3.69500 34.84700 1.000 24.20472 55 ASP B O 1
ATOM 2312 N N . LEU B 1 76 ? -34.02000 5.72600 34.92600 1.000 20.45652 56 LEU B N 1
ATOM 2313 C CA . LEU B 1 76 ? -32.64800 5.22700 34.95800 1.000 23.13645 56 LEU B CA 1
ATOM 2314 C C . LEU B 1 76 ? -32.16500 5.15500 36.40200 1.000 24.88410 56 LEU B C 1
ATOM 2315 O O . LEU B 1 76 ? -32.16700 6.16900 37.10600 1.000 23.39960 56 LEU B O 1
ATOM 2320 N N . GLY B 1 77 ? -31.72900 3.95900 36.82900 1.000 22.56077 57 GLY B N 1
ATOM 2321 C CA . GLY B 1 77 ? -31.52000 3.69200 38.24200 1.000 21.83629 57 GLY B CA 1
ATOM 2322 C C . GLY B 1 77 ? -32.85500 3.48700 38.94000 1.000 22.33622 57 GLY B C 1
ATOM 2323 O O . GLY B 1 77 ? -33.08000 4.01800 40.03000 1.000 23.62540 57 GLY B O 1
ATOM 2324 N N . CYS B 1 78 ? -33.73800 2.67500 38.33600 1.000 22.10899 58 CYS B N 1
ATOM 2325 C CA . CYS B 1 78 ? -35.12300 2.55400 38.78400 1.000 23.02485 58 CYS B CA 1
ATOM 2326 C C . CYS B 1 78 ? -35.28800 1.77300 40.09300 1.000 21.12817 58 CYS B C 1
ATOM 2327 O O . CYS B 1 78 ? -36.37800 1.82200 40.67700 1.000 24.03056 58 CYS B O 1
ATOM 2330 N N . ALA B 1 79 ? -34.23900 1.11000 40.59200 1.000 21.87941 59 ALA B N 1
ATOM 2331 C CA . ALA B 1 79 ? -34.28200 0.29600 41.82700 1.000 18.75241 59 ALA B CA 1
ATOM 2332 C C . ALA B 1 79 ? -35.46800 -0.66000 41.71500 1.000 21.11973 59 ALA B C 1
ATOM 2333 O O . ALA B 1 79 ? -35.57500 -1.37300 40.70700 1.000 23.38569 59 ALA B O 1
ATOM 2335 N N . THR B 1 80 ? -36.38100 -0.69200 42.68600 1.000 21.86680 60 THR B N 1
ATOM 2336 C CA . THR B 1 80 ? -37.46000 -1.67600 42.67900 1.000 24.52221 60 THR B CA 1
ATOM 2337 C C . THR B 1 80 ? -38.69400 -1.18300 41.91900 1.000 23.61808 60 THR B C 1
ATOM 2338 O O . THR B 1 80 ? -39.76400 -1.81000 41.99500 1.000 23.33275 60 THR B O 1
ATOM 2342 N N . GLY B 1 81 ? -38.55800 -0.08400 41.17300 1.000 21.20714 61 GLY B N 1
ATOM 2343 C CA . GLY B 1 81 ? -39.43100 0.21000 40.04200 1.000 23.88016 61 GLY B CA 1
ATOM 2344 C C . GLY B 1 81 ? -40.62700 1.11000 40.29300 1.000 23.73002 61 GLY B C 1
ATOM 2345 O O . GLY B 1 81 ? -41.39200 1.35800 39.34500 1.000 22.98531 61 GLY B O 1
ATOM 2346 N N . ARG B 1 82 ? -40.81100 1.63600 41.50900 1.000 22.21407 62 ARG B N 1
ATOM 2347 C CA . ARG B 1 82 ? -42.02300 2.41100 41.78200 1.000 21.17627 62 ARG B CA 1
ATOM 2348 C C . ARG B 1 82 ? -42.16600 3.60000 40.83500 1.000 22.59010 62 ARG B C 1
ATOM 2349 O O . ARG B 1 82 ? -43.26600 3.86300 40.34000 1.000 24.93914 62 ARG B O 1
ATOM 2357 N N . ALA B 1 83 ? -41.07300 4.32900 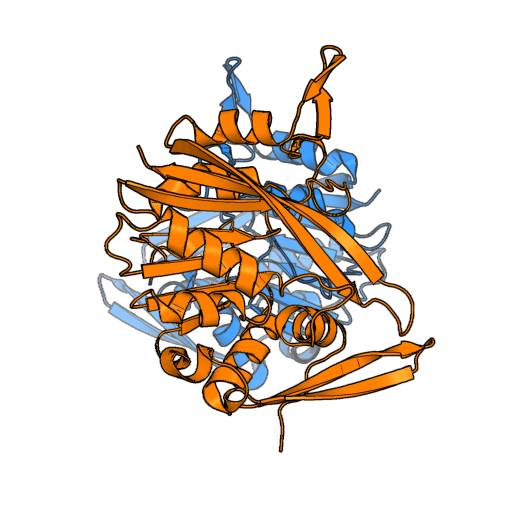40.54900 1.000 19.71113 63 ALA B N 1
ATOM 2358 C CA . ALA B 1 83 ? -41.23800 5.50300 39.69000 1.000 23.63659 63 ALA B CA 1
ATOM 2359 C C . ALA B 1 83 ? -41.57900 5.11000 38.25100 1.000 25.23421 63 ALA B C 1
ATOM 2360 O O . ALA B 1 83 ? -42.27400 5.86200 37.55300 1.000 25.49737 63 ALA B O 1
ATOM 2362 N N . SER B 1 84 ? -41.10000 3.95000 37.78400 1.000 21.99105 64 SER B N 1
ATOM 2363 C CA . SER B 1 84 ? -41.47700 3.48600 36.45100 1.000 27.47903 64 SER B CA 1
ATOM 2364 C C . SER B 1 84 ? -42.97200 3.19500 36.38100 1.000 25.98232 64 SER B C 1
ATOM 2365 O O . SER B 1 84 ? -43.65700 3.59800 35.42600 1.000 25.96341 64 SER B O 1
ATOM 2368 N N . PHE B 1 85 ? -43.49300 2.48100 37.38400 1.000 25.03139 65 PHE B N 1
ATOM 2369 C CA . PHE B 1 85 ? -44.92900 2.23100 37.45000 1.000 28.04159 65 PHE B CA 1
ATOM 2370 C C . PHE B 1 85 ? -45.69900 3.54500 37.48500 1.000 29.60384 65 PHE B C 1
ATOM 2371 O O . PHE B 1 85 ? -46.73200 3.69300 36.82700 1.000 25.29537 65 PHE B O 1
ATOM 2379 N N . GLU B 1 86 ? -45.20700 4.52400 38.24300 1.000 23.64980 66 GLU B N 1
ATOM 2380 C CA . GLU B 1 86 ? -45.93400 5.78800 38.32700 1.000 27.61396 66 GLU B CA 1
ATOM 2381 C C . GLU B 1 86 ? -45.87100 6.56900 37.01000 1.000 28.18787 66 GLU B C 1
ATOM 2382 O O . GLU B 1 86 ? -46.87600 7.16000 36.58400 1.000 28.06378 66 GLU B O 1
ATOM 2388 N N . LEU B 1 87 ? -44.70300 6.60800 36.36100 1.000 22.00295 67 LEU B N 1
ATOM 2389 C CA . LEU B 1 87 ? -44.61700 7.25900 35.05200 1.000 24.07488 67 LEU B CA 1
ATOM 2390 C C . LEU B 1 87 ? -45.55900 6.60500 34.04900 1.000 29.01338 67 LEU B C 1
ATOM 2391 O O . LEU B 1 87 ? -46.12200 7.29300 33.18200 1.000 31.08154 67 LEU B O 1
ATOM 2396 N N . ALA B 1 88 ? -45.75500 5.28900 34.16200 1.000 22.95243 68 ALA B N 1
ATOM 2397 C CA . ALA B 1 88 ? -46.55300 4.56700 33.17700 1.000 28.61422 68 ALA B CA 1
ATOM 2398 C C . ALA B 1 88 ? -48.02500 4.94800 33.23000 1.000 28.04873 68 ALA B C 1
ATOM 2399 O O . ALA B 1 88 ? -48.77500 4.61800 32.30400 1.000 30.39543 68 ALA B O 1
ATOM 2401 N N . ARG B 1 89 ? -48.45700 5.62700 34.28400 1.000 26.55172 69 ARG B N 1
ATOM 2402 C CA . ARG B 1 89 ? -49.82500 6.10600 34.30800 1.000 29.77213 69 ARG B CA 1
ATOM 2403 C C . ARG B 1 89 ? -50.05000 7.19600 33.26800 1.000 37.88458 69 ARG B C 1
ATOM 2404 O O . ARG B 1 89 ? -51.18700 7.38800 32.82800 1.000 37.54199 69 ARG B O 1
ATOM 2412 N N . SER B 1 90 ? -48.99000 7.88500 32.84700 1.000 30.97281 70 SER B N 1
ATOM 2413 C CA . SER B 1 90 ? -49.08800 8.93700 31.84800 1.000 31.60843 70 SER B CA 1
ATOM 2414 C C . SER B 1 90 ? -48.37200 8.62500 30.54600 1.000 34.55125 70 SER B C 1
ATOM 2415 O O . SER B 1 90 ? -48.81000 9.09600 29.49800 1.000 40.77541 70 SER B O 1
ATOM 2418 N N . TYR B 1 91 ? -47.28600 7.86800 30.57000 1.000 27.45357 71 TYR B N 1
ATOM 2419 C CA . TYR B 1 91 ? -46.54400 7.58100 29.35000 1.000 25.57967 71 TYR B CA 1
ATOM 2420 C C . TYR B 1 91 ? -47.08000 6.30800 28.69900 1.000 27.11800 71 TYR B C 1
ATOM 2421 O O . TYR B 1 91 ? -47.57900 5.40800 29.38100 1.000 33.92755 71 TYR B O 1
ATOM 2430 N N . LYS B 1 92 ? -46.99600 6.25100 27.36500 1.000 25.76002 72 LYS B N 1
ATOM 2431 C CA . LYS B 1 92 ? -47.41400 5.03800 26.66000 1.000 29.19413 72 LYS B CA 1
ATOM 2432 C C . LYS B 1 92 ? -46.47900 3.87100 26.93900 1.000 36.06095 72 LYS B C 1
ATOM 2433 O O . LYS B 1 92 ? -46.91500 2.71300 26.94500 1.000 30.34177 72 LYS B O 1
ATOM 2437 N N . HIS B 1 93 ? -45.19100 4.14800 27.13600 1.000 28.44102 73 HIS B N 1
ATOM 2438 C CA . HIS B 1 93 ? -44.20800 3.09900 27.36300 1.000 28.62169 73 HIS B CA 1
ATOM 2439 C C . HIS B 1 93 ? -43.12700 3.63400 28.28700 1.000 31.56915 73 HIS B C 1
ATOM 2440 O O . HIS B 1 93 ? -42.66400 4.76600 28.11000 1.000 25.15169 73 HIS B O 1
ATOM 2447 N N . VAL B 1 94 ? -42.71800 2.81900 29.25900 1.000 28.51909 74 VAL B N 1
ATOM 2448 C CA . VAL B 1 94 ? -41.68100 3.21500 30.20900 1.000 25.36134 74 VAL B CA 1
ATOM 2449 C C . VAL B 1 94 ? -40.69900 2.06300 30.32200 1.000 28.44321 74 VAL B C 1
ATOM 2450 O O . VAL B 1 94 ? -41.10800 0.90900 30.50300 1.000 25.48426 74 VAL B O 1
ATOM 2454 N N . ASP B 1 95 ? -39.41500 2.36400 30.15200 1.000 24.37052 75 ASP B N 1
ATOM 2455 C CA . ASP B 1 95 ? -38.34800 1.41300 30.43100 1.000 21.82793 75 ASP B CA 1
ATOM 2456 C C . ASP B 1 95 ? -37.76100 1.78300 31.78500 1.000 24.46522 75 ASP B C 1
ATOM 2457 O O . ASP B 1 95 ? -37.47300 2.95900 32.03300 1.000 23.19381 75 ASP B O 1
ATOM 2462 N N . GLY B 1 96 ? -37.60400 0.79200 32.65600 1.000 24.73485 76 GLY B N 1
ATOM 2463 C CA . GLY B 1 96 ? -36.88800 0.96400 33.91000 1.000 22.04242 76 GLY B CA 1
ATOM 2464 C C . GLY B 1 96 ? -35.60400 0.15800 33.85100 1.000 28.16735 76 GLY B C 1
ATOM 2465 O O . GLY B 1 96 ? -35.63300 -1.04900 33.58600 1.000 26.26921 76 GLY B O 1
ATOM 2466 N N . VAL B 1 97 ? -34.47700 0.83500 34.08000 1.000 21.64795 77 VAL B N 1
ATOM 2467 C CA . VAL B 1 97 ? -33.17300 0.19600 33.95600 1.000 19.54157 77 VAL B CA 1
ATOM 2468 C C . VAL B 1 97 ? -32.42100 0.36000 35.26400 1.000 25.81262 77 VAL B C 1
ATOM 2469 O O . VAL B 1 97 ? -32.39000 1.46100 35.83300 1.000 21.50619 77 VAL B O 1
ATOM 2473 N N . ASP B 1 98 ? -31.79300 -0.71800 35.72800 1.000 20.69482 78 ASP B N 1
ATOM 2474 C CA . ASP B 1 98 ? -30.96400 -0.62200 36.92600 1.000 22.46528 78 ASP B CA 1
ATOM 2475 C C . ASP B 1 98 ? -29.74600 -1.52800 36.82000 1.000 22.27866 78 ASP B C 1
ATOM 2476 O O . ASP B 1 98 ? -29.80900 -2.61600 36.24600 1.000 24.55770 78 ASP B O 1
ATOM 2481 N N . TYR B 1 99 ? -28.64100 -1.06200 37.40700 1.000 21.71759 79 TYR B N 1
ATOM 2482 C CA . TYR B 1 99 ? -27.42300 -1.86600 37.45700 1.000 19.08207 79 TYR B CA 1
ATOM 2483 C C . TYR B 1 99 ? -27.66000 -3.18100 38.17900 1.000 26.61021 79 TYR B C 1
ATOM 2484 O O . TYR B 1 99 ? -27.05800 -4.20500 37.82400 1.000 24.12912 79 TYR B O 1
ATOM 2493 N N . SER B 1 100 ? -28.51400 -3.16900 39.20100 1.000 23.03463 80 SER B N 1
ATOM 2494 C CA . SER B 1 100 ? -28.70200 -4.32600 40.06700 1.000 24.71270 80 SER B CA 1
ATOM 2495 C C . SER B 1 100 ? -29.71800 -5.29000 39.46300 1.000 23.53589 80 SER B C 1
ATOM 2496 O O . SER B 1 100 ? -30.89600 -4.94900 39.31900 1.000 22.96526 80 SER B O 1
ATOM 2499 N N . GLN B 1 101 ? -29.27100 -6.51400 39.15800 1.000 24.76986 81 GLN B N 1
ATOM 2500 C CA . GLN B 1 101 ? -30.20800 -7.53000 38.70000 1.000 23.05099 81 GLN B CA 1
ATOM 2501 C C . GLN B 1 101 ? -31.24800 -7.84000 39.76800 1.000 22.42248 81 GLN B C 1
ATOM 2502 O O . GLN B 1 101 ? -32.42000 -8.07200 39.45100 1.000 26.50684 81 GLN B O 1
ATOM 2508 N N . ALA B 1 102 ? -30.84700 -7.83100 41.04300 1.000 22.63286 82 ALA B N 1
ATOM 2509 C CA . ALA B 1 102 ? -31.77700 -8.15800 42.12500 1.000 25.35798 82 ALA B CA 1
ATOM 2510 C C . ALA B 1 102 ? -32.91300 -7.14200 42.22000 1.000 24.67927 82 ALA B C 1
ATOM 2511 O O . ALA B 1 102 ? -34.06900 -7.50900 42.47400 1.000 22.66531 82 ALA B O 1
ATOM 2513 N N . PHE B 1 103 ? -32.60600 -5.85600 42.02700 1.000 23.24586 83 PHE B N 1
ATOM 2514 C CA . PHE B 1 103 ? -33.66100 -4.83900 42.00100 1.000 22.70115 83 PHE B CA 1
ATOM 2515 C C . PHE B 1 103 ? -34.62800 -5.08600 40.84500 1.000 22.32851 83 PHE B C 1
ATOM 2516 O O . PHE B 1 103 ? -35.85500 -5.00800 41.00700 1.000 23.47803 83 PHE B O 1
ATOM 2524 N N . VAL B 1 104 ? -34.07700 -5.32200 39.65900 1.000 21.53955 84 VAL B N 1
ATOM 2525 C CA . VAL B 1 104 ? -34.87600 -5.57700 38.45900 1.000 25.96449 84 VAL B CA 1
ATOM 2526 C C . VAL B 1 104 ? -35.74300 -6.82400 38.62900 1.000 24.92572 84 VAL B C 1
ATOM 2527 O O . VAL B 1 104 ? -36.92400 -6.84000 38.23400 1.000 24.88711 84 VAL B O 1
ATOM 2531 N N . ASP B 1 105 ? -35.17900 -7.88600 39.22900 1.000 25.83301 85 ASP B N 1
ATOM 2532 C CA . ASP B 1 105 ? -35.96900 -9.09000 39.49700 1.000 26.90207 85 ASP B CA 1
ATOM 2533 C C . ASP B 1 105 ? -37.15200 -8.78700 40.40900 1.000 28.39446 85 ASP B C 1
ATOM 2534 O O . ASP B 1 105 ? -38.26400 -9.29900 40.20000 1.000 27.96980 85 ASP B O 1
ATOM 2539 N N . ALA B 1 106 ? -36.94000 -7.95000 41.42700 1.000 25.16483 86 ALA B N 1
ATOM 2540 C CA . ALA B 1 106 ? -38.02100 -7.62500 42.35000 1.000 22.93110 86 ALA B CA 1
ATOM 2541 C C . ALA B 1 106 ? -39.11700 -6.82800 41.64900 1.000 24.37569 86 ALA B C 1
ATOM 2542 O O . ALA B 1 106 ? -40.30700 -7.13100 41.79200 1.000 27.19494 86 ALA B O 1
ATOM 2544 N N . ALA B 1 107 ? -38.72900 -5.80400 40.87700 1.000 24.99376 87 ALA B N 1
ATOM 2545 C CA . ALA B 1 107 ? -39.71000 -5.04600 40.11000 1.000 23.42538 87 ALA B CA 1
ATOM 2546 C C . ALA B 1 107 ? -40.49800 -5.96900 39.18800 1.000 22.61861 87 ALA B C 1
ATOM 2547 O O . ALA B 1 107 ? -41.73300 -5.86000 39.07900 1.000 25.34453 87 ALA B O 1
ATOM 2549 N N . THR B 1 108 ? -39.78600 -6.85600 38.49200 1.000 26.40712 88 THR B N 1
ATOM 2550 C CA . THR B 1 108 ? -40.42400 -7.74300 37.51700 1.000 25.35880 88 THR B CA 1
ATOM 2551 C C . THR B 1 108 ? -41.36600 -8.72900 38.20000 1.000 26.84377 88 THR B C 1
ATOM 2552 O O . THR B 1 108 ? -42.46600 -9.00800 37.69200 1.000 30.83331 88 THR B O 1
ATOM 2556 N N . GLU B 1 109 ? -40.96200 -9.25800 39.36000 1.000 28.25862 89 GLU B N 1
ATOM 2557 C CA . GLU B 1 109 ? -41.83600 -10.16900 40.09300 1.000 27.22664 89 GLU B CA 1
ATOM 2558 C C . GLU B 1 109 ? -43.09700 -9.46000 40.57200 1.000 34.12827 89 GLU B C 1
ATOM 2559 O O . GLU B 1 109 ? -44.20500 -10.00000 40.45600 1.000 31.02857 89 GLU B O 1
ATOM 2565 N N . LEU B 1 110 ? -42.96300 -8.23700 41.09100 1.000 30.74592 90 LEU B N 1
ATOM 2566 C CA . LEU B 1 110 ? -44.15700 -7.48600 41.45100 1.000 25.40199 90 LEU B CA 1
ATOM 2567 C C . LEU B 1 110 ? -45.02600 -7.24600 40.22900 1.000 32.28835 90 LEU B C 1
ATOM 2568 O O . LEU B 1 110 ? -46.25900 -7.30200 40.30300 1.000 30.08939 90 LEU B O 1
ATOM 2573 N N . GLN B 1 111 ? -44.39400 -7.00100 39.08700 1.000 32.57093 91 GLN B N 1
ATOM 2574 C CA . GLN B 1 111 ? -45.14400 -6.70200 37.87600 1.000 31.75806 91 GLN B CA 1
ATOM 2575 C C . GLN B 1 111 ? -45.89900 -7.92800 37.38500 1.000 40.31797 91 GLN B C 1
ATOM 2576 O O . GLN B 1 111 ? -47.08400 -7.84300 37.04100 1.000 36.59518 91 GLN B O 1
ATOM 2582 N N . LYS B 1 112 ? -45.23000 -9.08400 37.37500 1.000 34.55717 92 LYS B N 1
ATOM 2583 C CA . LYS B 1 112 ? -45.77800 -10.28800 36.76200 1.000 36.52714 92 LYS B CA 1
ATOM 2584 C C . LYS B 1 112 ? -46.66900 -11.07400 37.72100 1.000 44.54291 92 LYS B C 1
ATOM 2585 O O . LYS B 1 112 ? -47.77100 -11.49300 37.34700 1.000 42.12020 92 LYS B O 1
ATOM 2588 N N . ASN B 1 113 ? -46.20900 -11.30400 38.95200 1.000 35.08604 93 ASN B N 1
ATOM 2589 C CA . ASN B 1 113 ? -46.98300 -12.09600 39.90300 1.000 37.44818 93 ASN B CA 1
ATOM 2590 C C . ASN B 1 113 ? -47.84800 -11.26600 40.83300 1.000 33.99956 93 ASN B C 1
ATOM 2591 O O . ASN B 1 113 ? -48.66900 -11.83600 41.54800 1.000 36.46431 93 ASN B O 1
ATOM 2595 N N . GLY B 1 114 ? -47.67900 -9.95000 40.87000 1.000 33.85999 94 GLY B N 1
ATOM 2596 C CA . GLY B 1 114 ? -48.59300 -9.11100 41.61300 1.000 28.16070 94 GLY B CA 1
ATOM 2597 C C . GLY B 1 114 ? -48.27300 -8.90700 43.07800 1.000 29.68624 94 GLY B C 1
ATOM 2598 O O . GLY B 1 114 ? -48.96200 -8.11300 43.74000 1.000 30.30655 94 GLY B O 1
ATOM 2599 N N . CYS B 1 115 ? -47.24900 -9.56900 43.60500 1.000 27.69044 95 CYS B N 1
ATOM 2600 C CA . CYS B 1 115 ? -46.87400 -9.34600 44.99100 1.000 30.64545 95 CYS B CA 1
ATOM 2601 C C . CYS B 1 115 ? -45.42600 -9.77300 45.21100 1.000 30.57535 95 CYS B C 1
ATOM 2602 O O . CYS B 1 115 ? -44.88400 -10.59800 44.47100 1.000 32.52976 95 CYS B O 1
ATOM 2605 N N . ILE B 1 116 ? -44.79600 -9.16500 46.22500 1.000 26.57492 96 ILE B N 1
ATOM 2606 C CA . ILE B 1 116 ? -43.46200 -9.55800 46.67300 1.000 24.93644 96 ILE B CA 1
ATOM 2607 C C . ILE B 1 116 ? -43.41900 -9.33700 48.17900 1.000 22.60879 96 ILE B C 1
ATOM 2608 O O . ILE B 1 116 ? -44.16100 -8.51900 48.72600 1.000 25.77433 96 ILE B O 1
ATOM 2613 N N . GLY B 1 117 ? -42.55800 -10.08700 48.85600 1.000 25.00469 97 GLY B N 1
ATOM 2614 C CA . GLY B 1 117 ? -42.37900 -9.95000 50.28800 1.000 30.90317 97 GLY B CA 1
ATOM 2615 C C . GLY B 1 117 ? -41.02000 -9.34900 50.58600 1.000 25.97516 97 GLY B C 1
ATOM 2616 O O . GLY B 1 117 ? -40.06000 -9.55400 49.83700 1.000 30.07861 97 GLY B O 1
ATOM 2617 N N . TYR B 1 118 ? -40.94600 -8.59200 51.68200 1.000 23.71369 98 TYR B N 1
ATOM 2618 C CA . TYR B 1 118 ? -39.68200 -7.98800 52.08800 1.000 24.00111 98 TYR B CA 1
ATOM 2619 C C . TYR B 1 118 ? -39.63000 -7.85100 53.60400 1.000 23.45489 98 TYR B C 1
ATOM 2620 O O . TYR B 1 118 ? -40.65500 -7.90300 54.28800 1.000 24.26417 98 TYR B O 1
ATOM 2629 N N . SER B 1 119 ? -38.41700 -7.62500 54.12200 1.000 24.91585 99 SER B N 1
ATOM 2630 C CA . SER B 1 119 ? -38.17700 -7.48300 55.55900 1.000 24.84180 99 SER B CA 1
ATOM 2631 C C . SER B 1 119 ? -37.94100 -6.01700 55.88900 1.000 22.51367 99 SER B C 1
ATOM 2632 O O . SER B 1 119 ? -36.90700 -5.45900 55.52500 1.000 28.93622 99 SER B O 1
ATOM 2635 N N . GLN B 1 120 ? -38.90200 -5.41200 56.56700 1.000 21.98219 100 GLN B N 1
ATOM 2636 C CA . GLN B 1 120 ? -38.73500 -4.05400 57.06600 1.000 21.21064 100 GLN B CA 1
ATOM 2637 C C . GLN B 1 120 ? -37.81400 -4.05000 58.28300 1.000 26.11598 100 GLN B C 1
ATOM 2638 O O . GLN B 1 120 ? -37.91400 -4.91400 59.16200 1.000 21.61712 100 GLN B O 1
ATOM 2644 N N . ASN B 1 121 ? -36.90400 -3.07100 58.32700 1.000 23.63943 101 ASN B N 1
ATOM 2645 C CA . ASN B 1 121 ? -35.99000 -2.95000 59.45800 1.000 25.50774 101 ASN B CA 1
ATOM 2646 C C . ASN B 1 121 ? -36.75700 -2.64700 60.73500 1.000 23.95888 101 ASN B C 1
ATOM 2647 O O . ASN B 1 121 ? -37.69900 -1.85000 60.74400 1.000 20.73557 101 ASN B O 1
ATOM 2652 N N . GLY B 1 122 ? -36.34500 -3.29300 61.82100 1.000 22.86887 102 GLY B N 1
ATOM 2653 C CA . GLY B 1 122 ? -36.94900 -3.07400 63.11200 1.000 22.46816 102 GLY B CA 1
ATOM 2654 C C . GLY B 1 122 ? -35.88000 -2.67400 64.11100 1.000 22.83330 102 GLY B C 1
ATOM 2655 O O . GLY B 1 122 ? -34.85800 -2.08500 63.73600 1.000 25.23057 102 GLY B O 1
ATOM 2656 N N . GLU B 1 123 ? -36.06800 -3.05800 65.36500 1.000 21.59250 103 GLU B N 1
ATOM 2657 C CA . GLU B 1 123 ? -35.08000 -2.80800 66.41800 1.000 20.66892 103 GLU B CA 1
ATOM 2658 C C . GLU B 1 123 ? -33.92900 -3.82100 66.35700 1.000 28.01532 103 GLU B C 1
ATOM 2659 O O . GLU B 1 123 ? -34.15500 -5.03300 66.44600 1.000 22.90247 103 GLU B O 1
ATOM 2665 N N . GLY B 1 124 ? -32.69300 -3.33200 66.23000 1.000 23.93797 104 GLY B N 1
ATOM 2666 C CA . GLY B 1 124 ? -31.53700 -4.22500 66.22300 1.000 24.94075 104 GLY B CA 1
ATOM 2667 C C . GLY B 1 124 ? -31.58200 -5.16400 65.02600 1.000 27.00958 104 GLY B C 1
ATOM 2668 O O . GLY B 1 124 ? -31.69100 -4.73100 63.87800 1.000 28.58441 104 GLY B O 1
ATOM 2669 N N . GLU B 1 125 ? -31.51200 -6.47100 65.26400 1.000 25.84256 105 GLU B N 1
ATOM 2670 C CA . GLU B 1 125 ? -31.64700 -7.43000 64.18000 1.000 28.58599 105 GLU B CA 1
ATOM 2671 C C . GLU B 1 125 ? -33.10500 -7.78000 63.89700 1.000 25.68426 105 GLU B C 1
ATOM 2672 O O . GLU B 1 125 ? -33.38200 -8.56000 62.97800 1.000 26.31358 105 GLU B O 1
ATOM 2678 N N . LEU B 1 126 ? -34.04600 -7.23400 64.65600 1.000 24.79114 106 LEU B N 1
ATOM 2679 C CA . LEU B 1 126 ? -35.43600 -7.63700 64.49000 1.000 23.04294 106 LEU B CA 1
ATOM 2680 C C . LEU B 1 126 ? -35.99200 -7.03200 63.19600 1.000 26.07003 106 LEU B C 1
ATOM 2681 O O . LEU B 1 126 ? -35.53900 -5.97700 62.73100 1.000 24.84921 106 LEU B O 1
ATOM 2686 N N . LYS B 1 127 ? -36.96900 -7.72200 62.60700 1.000 24.57248 107 LYS B N 1
ATOM 2687 C CA . LYS B 1 127 ? -37.54800 -7.33200 61.32300 1.000 24.73845 107 LYS B CA 1
ATOM 2688 C C . LYS B 1 127 ? -39.06200 -7.45100 61.38400 1.000 30.72012 107 LYS B C 1
ATOM 2689 O O . LYS B 1 127 ? -39.61300 -8.16000 62.22600 1.000 27.81406 107 LYS B O 1
ATOM 2695 N N . ASN B 1 128 ? -39.74000 -6.78100 60.45300 1.000 24.02565 108 ASN B N 1
ATOM 2696 C CA . ASN B 1 128 ? -41.17100 -6.98300 60.24200 1.000 22.78326 108 ASN B CA 1
ATOM 2697 C C . ASN B 1 128 ? -41.38200 -7.39400 58.79100 1.000 30.60711 108 ASN B C 1
ATOM 2698 O O . ASN B 1 128 ? -41.00500 -6.66300 57.87300 1.000 26.98358 108 ASN B O 1
ATOM 2703 N N . TYR B 1 129 ? -41.95300 -8.57400 58.58100 1.000 24.12030 109 TYR B N 1
ATOM 2704 C CA . TYR B 1 129 ? -42.16200 -9.06000 57.22700 1.000 23.58989 109 TYR B CA 1
ATOM 2705 C C . TYR B 1 129 ? -43.37600 -8.36000 56.64000 1.000 29.21806 109 TYR B C 1
ATOM 2706 O O . TYR B 1 129 ? -44.41400 -8.24000 57.30300 1.000 28.13676 109 TYR B O 1
ATOM 2715 N N . LYS B 1 130 ? -43.23600 -7.86400 55.41000 1.000 28.51830 110 LYS B N 1
ATOM 2716 C CA . LYS B 1 130 ? -44.28500 -7.09900 54.75300 1.000 23.27320 110 LYS B CA 1
ATOM 2717 C C . LYS B 1 130 ? -44.51700 -7.65300 53.35200 1.000 22.97064 110 LYS B C 1
ATOM 2718 O O . LYS B 1 130 ? -43.60700 -8.18400 52.71500 1.000 26.72621 110 LYS B O 1
ATOM 2724 N N . VAL B 1 131 ? -45.75400 -7.55100 52.88100 1.000 27.90889 111 VAL B N 1
ATOM 2725 C CA . VAL B 1 131 ? -46.09900 -7.98300 51.53200 1.000 23.99824 111 VAL B CA 1
ATOM 2726 C C . VAL B 1 131 ? -46.57600 -6.76900 50.76000 1.000 25.64853 111 VAL B C 1
ATOM 2727 O O . VAL B 1 131 ? -47.42500 -6.01400 51.24900 1.000 32.18117 111 VAL B O 1
ATOM 2731 N N . ILE B 1 132 ? -45.99600 -6.55800 49.58000 1.000 28.43683 112 ILE B N 1
ATOM 2732 C CA . ILE B 1 132 ? -46.43500 -5.50800 48.66200 1.000 28.15078 112 ILE B CA 1
ATOM 2733 C C . ILE B 1 132 ? -47.40300 -6.14500 47.67900 1.000 27.02791 112 ILE B C 1
ATOM 2734 O O . ILE B 1 132 ? -47.03000 -7.08100 46.96600 1.000 30.25759 112 ILE B O 1
ATOM 2739 N N . ASP B 1 133 ? -48.62200 -5.62300 47.61900 1.000 27.87934 113 ASP B N 1
ATOM 2740 C CA . ASP B 1 133 ? -49.64700 -6.10000 46.69300 1.000 29.67304 113 ASP B CA 1
ATOM 2741 C C . ASP B 1 133 ? -49.86100 -5.04600 45.61200 1.000 23.34661 113 ASP B C 1
ATOM 2742 O O . ASP B 1 133 ? -50.37500 -3.96200 45.89900 1.000 31.91506 113 ASP B O 1
ATOM 2747 N N . ARG B 1 134 ? -49.47400 -5.38700 44.38100 1.000 30.31819 114 ARG B N 1
ATOM 2748 C CA . ARG B 1 134 ? -49.65400 -4.56400 43.18800 1.000 29.85026 114 ARG B CA 1
ATOM 2749 C C . ARG B 1 134 ? -51.03300 -3.92600 43.16400 1.000 34.93364 114 ARG B C 1
ATOM 2750 O O . ARG B 1 134 ? -51.17500 -2.72800 42.89400 1.000 37.90079 114 ARG B O 1
ATOM 2758 N N . GLU B 1 135 ? -52.05700 -4.72400 43.46300 1.000 34.65166 115 GLU B N 1
ATOM 2759 C CA . GLU B 1 135 ? -53.41900 -4.22000 43.37100 1.000 37.34409 115 GLU B CA 1
ATOM 2760 C C . GLU B 1 135 ? -53.78700 -3.25000 44.48800 1.000 37.90877 115 GLU B C 1
ATOM 2761 O O . GLU B 1 135 ? -54.89400 -2.69800 44.44500 1.000 38.92221 115 GLU B O 1
ATOM 2767 N N . GLY B 1 136 ? -52.90200 -2.97900 45.45000 1.000 33.75041 116 GLY B N 1
ATOM 2768 C CA . GLY B 1 136 ? -53.16800 -1.95000 46.43000 1.000 27.06367 116 GLY B CA 1
ATOM 2769 C C . GLY B 1 136 ? -52.74800 -0.53900 46.06100 1.000 31.71354 116 GLY B C 1
ATOM 2770 O O . GLY B 1 136 ? -52.86100 0.36900 46.89000 1.000 36.89234 116 GLY B O 1
ATOM 2771 N N . TYR B 1 137 ? -52.25300 -0.31700 44.85100 1.000 26.99468 117 TYR B N 1
ATOM 2772 C CA . TYR B 1 137 ? -51.75700 0.98800 44.42700 1.000 30.33723 117 TYR B CA 1
ATOM 2773 C C . TYR B 1 137 ? -52.49200 1.44000 43.17300 1.000 29.25155 117 TYR B C 1
ATOM 2774 O O . TYR B 1 137 ? -52.86100 0.62000 42.32900 1.000 33.01229 117 TYR B O 1
ATOM 2783 N N . ALA B 1 138 ? -52.64200 2.75800 43.03300 1.000 32.63025 118 ALA B N 1
ATOM 2784 C CA . ALA B 1 138 ? -53.29200 3.30900 41.84600 1.000 35.65926 118 ALA B CA 1
ATOM 2785 C C . ALA B 1 138 ? -52.57100 2.92100 40.56000 1.000 38.24307 118 ALA B C 1
ATOM 2786 O O . ALA B 1 138 ? -53.21500 2.80300 39.51200 1.000 39.55552 118 ALA B O 1
ATOM 2788 N N . PHE B 1 139 ? -51.23900 2.72500 40.60600 1.000 31.05738 119 PHE B N 1
ATOM 2789 C CA . PHE B 1 139 ? -50.53200 2.34500 39.38000 1.000 27.65059 119 PHE B CA 1
ATOM 2790 C C . PHE B 1 139 ? -50.92100 0.96300 38.86000 1.000 28.43855 119 PHE B C 1
ATOM 2791 O O . PHE B 1 139 ? -50.43500 0.55800 37.79600 1.000 28.99044 119 PHE B O 1
ATOM 2799 N N . ARG B 1 140 ? -51.77600 0.21900 39.56000 1.000 31.68718 120 ARG B N 1
ATOM 2800 C CA . ARG B 1 140 ? -52.24200 -1.05900 39.02600 1.000 35.39164 120 ARG B CA 1
ATOM 2801 C C . ARG B 1 140 ? -52.92500 -0.91400 37.66700 1.000 33.28730 120 ARG B C 1
ATOM 2802 O O . ARG B 1 140 ? -53.02200 -1.89700 36.93500 1.000 32.17909 120 ARG B O 1
ATOM 2808 N N . ASP B 1 141 ? -53.36500 0.28400 37.29400 1.000 37.25425 121 ASP B N 1
ATOM 2809 C CA . ASP B 1 141 ? -54.04100 0.43400 36.00900 1.000 39.40063 121 ASP B CA 1
ATOM 2810 C C . ASP B 1 141 ? -53.08200 0.56900 34.82900 1.000 45.55333 121 ASP B C 1
ATOM 2811 O O . ASP B 1 141 ? -53.54700 0.63400 33.68000 1.000 40.62045 121 ASP B O 1
ATOM 2816 N N . SER B 1 142 ? -51.76100 0.60200 35.06600 1.000 31.65789 122 SER B N 1
ATOM 2817 C CA . SER B 1 142 ? -50.83100 0.87400 33.97400 1.000 28.67805 122 SER B CA 1
ATOM 2818 C C . SER B 1 142 ? -49.60800 -0.03300 33.93400 1.000 29.65807 122 SER B C 1
ATOM 2819 O O . SER B 1 142 ? -48.72000 0.19600 33.10100 1.000 29.33079 122 SER B O 1
ATOM 2822 N N . PHE B 1 143 ? -49.53700 -1.06900 34.77100 1.000 33.00132 123 PHE B N 1
ATOM 2823 C CA . PHE B 1 143 ? -48.25900 -1.74200 34.97900 1.000 29.67859 123 PHE B CA 1
ATOM 2824 C C . PHE B 1 143 ? -47.79500 -2.55000 33.78100 1.000 30.38687 123 PHE B C 1
ATOM 2825 O O . PHE B 1 143 ? -46.60400 -2.89000 33.72200 1.000 32.49144 123 PHE B O 1
ATOM 2833 N N . THR B 1 144 ? -48.67400 -2.84100 32.81200 1.000 29.69574 124 THR B N 1
ATOM 2834 C CA . THR B 1 144 ? -48.22600 -3.57000 31.63200 1.000 30.46073 124 THR B CA 1
ATOM 2835 C C . THR B 1 144 ? -47.49100 -2.68500 30.63800 1.000 28.48839 124 THR B C 1
ATOM 2836 O O . THR B 1 144 ? -46.94900 -3.20200 29.65500 1.000 32.93692 124 THR B O 1
ATOM 2840 N N . LYS B 1 145 ? -47.44000 -1.37800 30.87000 1.000 32.68604 125 LYS B N 1
ATOM 2841 C CA . LYS B 1 145 ? -46.74000 -0.47700 29.96700 1.000 28.58781 125 LYS B CA 1
ATOM 2842 C C . LYS B 1 145 ? -45.26400 -0.30500 30.31000 1.000 37.57584 125 LYS B C 1
ATOM 2843 O O . LYS B 1 145 ? -44.58200 0.48200 29.64700 1.000 27.41301 125 LYS B O 1
ATOM 2849 N N . VAL B 1 146 ? -44.75700 -1.04300 31.30400 1.000 27.65335 126 VAL B N 1
ATOM 2850 C CA . VAL B 1 146 ? -43.38000 -0.95100 31.78000 1.000 26.66000 126 VAL B CA 1
ATOM 2851 C C . VAL B 1 146 ? -42.61400 -2.19200 31.36500 1.000 27.99445 126 VAL B C 1
ATOM 2852 O O . VAL B 1 146 ? -43.14000 -3.31000 31.42700 1.000 27.87603 126 VAL B O 1
ATOM 2856 N N . GLU B 1 147 ? -41.35800 -1.99500 30.98400 1.000 23.96976 127 GLU B N 1
ATOM 2857 C CA . GLU B 1 147 ? -40.39000 -3.07200 30.81600 1.000 24.19795 127 GLU B CA 1
ATOM 2858 C C . GLU B 1 147 ? -39.16300 -2.75900 31.66400 1.000 26.61400 127 GLU B C 1
ATOM 2859 O O . GLU B 1 147 ? -38.60500 -1.66300 31.55700 1.000 27.26036 127 GLU B O 1
ATOM 2865 N N . PHE B 1 148 ? -38.72500 -3.72700 32.46500 1.000 24.80919 128 PHE B N 1
ATOM 2866 C CA . PHE B 1 148 ? -37.57500 -3.59000 33.35000 1.000 29.01717 128 PHE B CA 1
ATOM 2867 C C . PHE B 1 148 ? -36.37300 -4.33800 32.79000 1.000 32.24107 128 PHE B C 1
ATOM 2868 O O . PHE B 1 148 ? -36.50000 -5.46900 32.30200 1.000 26.45080 128 PHE B O 1
ATOM 2876 N N . PHE B 1 149 ? -35.20000 -3.71900 32.88700 1.000 23.33600 129 PHE B N 1
ATOM 2877 C CA . PHE B 1 149 ? -33.97500 -4.28500 32.33600 1.000 23.65595 129 PHE B CA 1
ATOM 2878 C C . PHE B 1 149 ? -32.81900 -4.03600 33.29200 1.000 27.78773 129 PHE B C 1
ATOM 2879 O O . PHE B 1 149 ? -32.73600 -2.97700 33.93000 1.000 25.86746 129 PHE B O 1
ATOM 2887 N N . GLN B 1 150 ? -31.89600 -4.99200 33.35000 1.000 24.18476 130 GLN B N 1
ATOM 2888 C CA . GLN B 1 150 ? -30.59900 -4.71100 33.94800 1.000 26.42701 130 GLN B CA 1
ATOM 2889 C C . GLN B 1 150 ? -29.77100 -3.96000 32.91500 1.000 28.60507 130 GLN B C 1
ATOM 2890 O O . GLN B 1 150 ? -29.80100 -4.28900 31.72100 1.000 25.04446 130 GLN B O 1
ATOM 2896 N N . GLY B 1 151 ? -29.03600 -2.94600 33.36300 1.000 20.93538 131 GLY B N 1
ATOM 2897 C CA . GLY B 1 151 ? -28.20100 -2.19300 32.44300 1.000 20.60657 131 GLY B CA 1
ATOM 2898 C C . GLY B 1 151 ? -27.46900 -1.11100 33.21300 1.000 22.72076 131 GLY B C 1
ATOM 2899 O O . GLY B 1 151 ? -27.73500 -0.87500 34.39400 1.000 23.36303 131 GLY B O 1
ATOM 2900 N N . ASP B 1 1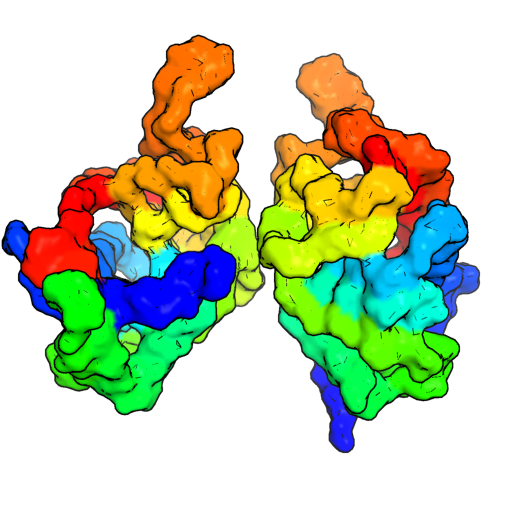52 ? -26.53600 -0.45000 32.52500 1.000 22.00567 132 ASP B N 1
ATOM 2901 C CA . ASP B 1 152 ? -25.62600 0.50900 33.15600 1.000 21.33529 132 ASP B CA 1
ATOM 2902 C C . ASP B 1 152 ? -25.82100 1.86500 32.50500 1.000 23.82354 132 ASP B C 1
ATOM 2903 O O . ASP B 1 152 ? -25.70900 1.99200 31.28000 1.000 25.08324 132 ASP B O 1
ATOM 2908 N N . ALA B 1 153 ? -26.12100 2.87100 33.33400 1.000 21.03032 133 ALA B N 1
ATOM 2909 C CA . ALA B 1 153 ? -26.33900 4.22600 32.86500 1.000 20.95379 133 ALA B CA 1
ATOM 2910 C C . ALA B 1 153 ? -25.14400 4.78000 32.10200 1.000 24.39559 133 ALA B C 1
ATOM 2911 O O . ALA B 1 153 ? -25.30800 5.69000 31.27700 1.000 27.78368 133 ALA B O 1
ATOM 2913 N N . CYS B 1 154 ? -23.95000 4.26400 32.35900 1.000 22.83728 134 CYS B N 1
ATOM 2914 C CA . CYS B 1 154 ? -22.74600 4.75300 31.70600 1.000 26.80388 134 CYS B CA 1
ATOM 2915 C C . CYS B 1 154 ? -22.42600 4.02100 30.41200 1.000 29.55254 134 CYS B C 1
ATOM 2916 O O . CYS B 1 154 ? -21.44100 4.37200 29.75500 1.000 24.34402 134 CYS B O 1
ATOM 2919 N N . ASN B 1 155 ? -23.20600 3.00400 30.05200 1.000 24.38846 135 ASN B N 1
ATOM 2920 C CA . ASN B 1 155 ? -22.96400 2.23500 28.82900 1.000 23.78103 135 ASN B CA 1
ATOM 2921 C C . ASN B 1 155 ? -24.26600 1.59000 28.36700 1.000 27.04699 135 ASN B C 1
ATOM 2922 O O . ASN B 1 155 ? -24.37300 0.36100 28.30400 1.000 26.60084 135 ASN B O 1
ATOM 2927 N N . LEU B 1 156 ? -25.27100 2.40700 28.06900 1.000 25.10208 136 LEU B N 1
ATOM 2928 C CA . LEU B 1 156 ? -26.58400 1.87700 27.72400 1.000 27.61376 136 LEU B CA 1
ATOM 2929 C C . LEU B 1 156 ? -26.55700 1.29100 26.31300 1.000 28.91617 136 LEU B C 1
ATOM 2930 O O . LEU B 1 156 ? -25.94600 1.86500 25.40600 1.000 28.51441 136 LEU B O 1
ATOM 2935 N N . THR B 1 157 ? -27.25700 0.17200 26.11100 1.000 30.39085 137 THR B N 1
ATOM 2936 C CA . THR B 1 157 ? -27.30300 -0.39500 24.76100 1.000 30.68475 137 THR B CA 1
ATOM 2937 C C . THR B 1 157 ? -28.05900 0.55600 23.83000 1.000 41.49993 137 THR B C 1
ATOM 2938 O O . THR B 1 157 ? -28.84100 1.39300 24.29000 1.000 34.04824 137 THR B O 1
ATOM 2942 N N . PRO B 1 158 ? -27.81400 0.46600 22.50900 1.000 39.32058 138 PRO B N 1
ATOM 2943 C CA . PRO B 1 158 ? -28.31600 1.50800 21.59500 1.000 33.72907 138 PRO B CA 1
ATOM 2944 C C . PRO B 1 158 ? -29.82600 1.58100 21.49200 1.000 36.28225 138 PRO B C 1
ATOM 2945 O O . PRO B 1 158 ? -30.34400 2.64500 21.12400 1.000 43.20742 138 PRO B O 1
ATOM 2949 N N . GLN B 1 159 ? -30.55200 0.50600 21.80700 1.000 30.28672 139 GLN B N 1
ATOM 2950 C CA . GLN B 1 159 ? -32.00500 0.52500 21.66400 1.000 37.40176 139 GLN B CA 1
ATOM 2951 C C . GLN B 1 159 ? -32.67900 1.45200 22.66700 1.000 39.23758 139 GLN B C 1
ATOM 2952 O O . GLN B 1 159 ? -33.86300 1.77500 22.50500 1.000 34.30641 139 GLN B O 1
ATOM 2954 N N . PHE B 1 160 ? -31.96000 1.88000 23.70200 1.000 32.93671 140 PHE B N 1
ATOM 2955 C CA . PHE B 1 160 ? -32.53700 2.73000 24.74300 1.000 24.94829 140 PHE B CA 1
ATOM 2956 C C . PHE B 1 160 ? -32.39500 4.17400 24.27600 1.000 33.03417 140 PHE B C 1
ATOM 2957 O O . PHE B 1 160 ? -31.46000 4.89100 24.62700 1.000 28.56995 140 PHE B O 1
ATOM 2965 N N . LYS B 1 161 ? -33.34100 4.59300 23.43200 1.000 28.33449 141 LYS B N 1
ATOM 2966 C CA . LYS B 1 161 ? -33.23500 5.86700 22.74700 1.000 23.05132 141 LYS B CA 1
ATOM 2967 C C . LYS B 1 161 ? -34.62600 6.40900 22.45500 1.000 25.14291 141 LYS B C 1
ATOM 2968 O O . LYS B 1 161 ? -35.64500 5.79600 22.78700 1.000 30.64208 141 LYS B O 1
ATOM 2973 N N . GLU B 1 162 ? -34.65300 7.58700 21.83400 1.000 28.05684 142 GLU B N 1
ATOM 2974 C CA . GLU B 1 162 ? -35.89400 8.22400 21.39600 1.000 31.79398 142 GLU B CA 1
ATOM 2975 C C . GLU B 1 162 ? -36.87000 8.41300 22.55400 1.000 30.70666 142 GLU B C 1
ATOM 2976 O O . GLU B 1 162 ? -38.07000 8.16700 22.43400 1.000 28.79845 142 GLU B O 1
ATOM 2982 N N . TYR B 1 163 ? -36.35000 8.87700 23.68900 1.000 28.96834 143 TYR B N 1
ATOM 2983 C CA . TYR B 1 163 ? -37.18600 9.16000 24.84900 1.000 25.63537 143 TYR B CA 1
ATOM 2984 C C . TYR B 1 163 ? -37.68900 10.59100 24.84700 1.000 28.97816 143 TYR B C 1
ATOM 2985 O O . TYR B 1 163 ? -36.96200 11.52600 24.49600 1.000 28.79103 143 TYR B O 1
ATOM 2994 N N . ASP B 1 164 ? -38.94400 10.75000 25.25600 1.000 25.54945 144 ASP B N 1
ATOM 2995 C CA . ASP B 1 164 ? -39.46700 12.06800 25.56600 1.000 26.37460 144 ASP B CA 1
ATOM 2996 C C . ASP B 1 164 ? -38.94100 12.54800 26.90400 1.000 30.04865 144 ASP B C 1
ATOM 2997 O O . ASP B 1 164 ? -38.78100 13.75300 27.10700 1.000 26.18409 144 ASP B O 1
ATOM 3002 N N . LEU B 1 165 ? -38.63500 11.60800 27.80400 1.000 24.98133 145 LEU B N 1
ATOM 3003 C CA . LEU B 1 165 ? -38.17800 11.91800 29.15500 1.000 23.20715 145 LEU B CA 1
ATOM 3004 C C . LEU B 1 165 ? -37.17400 10.86200 29.58300 1.000 22.56721 145 LEU B C 1
ATOM 3005 O O . LEU B 1 165 ? -37.42600 9.66300 29.43000 1.000 21.59557 145 LEU B O 1
ATOM 3010 N N . ILE B 1 166 ? -36.05200 11.29600 30.14100 1.000 22.35368 146 ILE B N 1
ATOM 3011 C CA . ILE B 1 166 ? -35.18400 10.38600 30.88900 1.000 20.67316 146 ILE B CA 1
ATOM 3012 C C . ILE B 1 166 ? -35.11900 10.93900 32.30200 1.000 23.39254 146 ILE B C 1
ATOM 3013 O O . ILE B 1 166 ? -34.73000 12.09300 32.49600 1.000 22.25955 146 ILE B O 1
ATOM 3018 N N . MET B 1 167 ? -35.52300 10.13700 33.28600 1.000 22.28412 147 MET B N 1
ATOM 3019 C CA . MET B 1 167 ? -35.51400 10.58100 34.66800 1.000 21.36866 147 MET B CA 1
ATOM 3020 C C . MET B 1 167 ? -34.50100 9.73800 35.41800 1.000 25.56251 147 MET B C 1
ATOM 3021 O O . MET B 1 167 ? -34.55700 8.51200 35.35600 1.000 25.06907 147 MET B O 1
ATOM 3026 N N . ALA B 1 168 ? -33.56700 10.38600 36.10200 1.000 20.98872 148 ALA B N 1
ATOM 3027 C CA . ALA B 1 168 ? -32.53500 9.66100 36.84800 1.000 20.60736 148 ALA B CA 1
ATOM 3028 C C . ALA B 1 168 ? -32.50800 10.24700 38.25800 1.000 18.83845 148 ALA B C 1
ATOM 3029 O O . ALA B 1 168 ? -31.88200 11.28900 38.48200 1.000 21.40673 148 ALA B O 1
ATOM 3031 N N . THR B 1 169 ? -33.19800 9.61200 39.20000 1.000 21.56170 149 THR B N 1
ATOM 3032 C CA . THR B 1 169 ? -33.33800 10.19800 40.53000 1.000 24.90114 149 THR B CA 1
ATOM 3033 C C . THR B 1 169 ? -32.31200 9.58400 41.47200 1.000 21.60921 149 THR B C 1
ATOM 3034 O O . THR B 1 169 ? -32.21200 8.35300 41.57400 1.000 21.38944 149 THR B O 1
ATOM 3038 N N . ASN B 1 170 ? -31.54800 10.45900 42.14200 1.000 18.48225 150 ASN B N 1
ATOM 3039 C CA . ASN B 1 170 ? -30.55400 10.07700 43.14900 1.000 19.56437 150 ASN B CA 1
ATOM 3040 C C . ASN B 1 170 ? -29.55500 9.06500 42.59400 1.000 20.64338 150 ASN B C 1
ATOM 3041 O O . ASN B 1 170 ? -29.17800 8.09000 43.25600 1.000 22.64371 150 ASN B O 1
ATOM 3046 N N . LEU B 1 171 ? -29.13400 9.30100 41.35600 1.000 18.38104 151 LEU B N 1
ATOM 3047 C CA . LEU B 1 171 ? -28.18900 8.44200 40.64900 1.000 22.29269 151 LEU B CA 1
ATOM 3048 C C . LEU B 1 171 ? -26.79600 9.05200 40.52100 1.000 19.74684 151 LEU B C 1
ATOM 3049 O O . LEU B 1 171 ? -25.80400 8.35300 40.75300 1.000 21.86101 151 LEU B O 1
ATOM 3054 N N . ILE B 1 172 ? -26.68300 10.34800 40.20800 1.000 19.01411 152 ILE B N 1
ATOM 3055 C CA . ILE B 1 172 ? -25.37200 10.87100 39.82600 1.000 20.04778 152 ILE B CA 1
ATOM 3056 C C . ILE B 1 172 ? -24.35600 10.73800 40.95900 1.000 21.18838 152 ILE B C 1
ATOM 3057 O O . ILE B 1 172 ? -23.18100 10.46100 40.69500 1.000 20.78338 152 ILE B O 1
ATOM 3062 N N . ASP B 1 173 ? -24.77400 10.87800 42.23100 1.000 18.27649 153 ASP B N 1
ATOM 3063 C CA . ASP B 1 173 ? -23.77600 10.76200 43.29200 1.000 23.67421 153 ASP B CA 1
ATOM 3064 C C . ASP B 1 173 ? -23.59300 9.31100 43.75000 1.000 23.65665 153 ASP B C 1
ATOM 3065 O O . ASP B 1 173 ? -22.96100 9.06200 44.78000 1.000 24.08933 153 ASP B O 1
ATOM 3070 N N . ARG B 1 174 ? -24.10200 8.35800 42.97700 1.000 18.47789 154 ARG B N 1
ATOM 3071 C CA . ARG B 1 174 ? -23.74400 6.94700 43.11000 1.000 20.17964 154 ARG B CA 1
ATOM 3072 C C . ARG B 1 174 ? -22.82000 6.46100 42.00200 1.000 24.10424 154 ARG B C 1
ATOM 3073 O O . ARG B 1 174 ? -22.38700 5.29400 42.04200 1.000 26.53815 154 ARG B O 1
ATOM 3081 N N . LEU B 1 175 ? -22.52100 7.30000 41.01000 1.000 20.09951 155 LEU B N 1
ATOM 3082 C CA . LEU B 1 175 ? -21.70100 6.89800 39.86100 1.000 21.09907 155 LEU B CA 1
ATOM 3083 C C . LEU B 1 175 ? -20.23200 7.22800 40.10400 1.000 24.21087 155 LEU B C 1
ATOM 3084 O O . LEU B 1 175 ? -19.90500 8.26100 40.69500 1.000 22.18659 155 LEU B O 1
ATOM 3089 N N . TYR B 1 176 ? -19.33700 6.34600 39.63600 1.000 19.62058 156 TYR B N 1
ATOM 3090 C CA . TYR B 1 176 ? -17.90900 6.61200 39.80400 1.000 18.08376 156 TYR B CA 1
ATOM 3091 C C . TYR B 1 176 ? -17.46600 7.78500 38.94000 1.000 23.64101 156 TYR B C 1
ATOM 3092 O O . TYR B 1 176 ? -16.63500 8.60400 39.36000 1.000 23.06507 156 TYR B O 1
ATOM 3101 N N . GLU B 1 177 ? -18.00700 7.87800 37.73000 1.000 21.59044 157 GLU B N 1
ATOM 3102 C CA . GLU B 1 177 ? -17.65500 8.93400 36.78100 1.000 20.14857 157 GLU B CA 1
ATOM 3103 C C . GLU B 1 177 ? -18.93800 9.47200 36.16400 1.000 21.24754 157 GLU B C 1
ATOM 3104 O O . GLU B 1 177 ? -19.27500 9.15100 35.02300 1.000 20.51216 157 GLU B O 1
ATOM 3110 N N . PRO B 1 178 ? -19.68700 10.30200 36.90200 1.000 25.67198 158 PRO B N 1
ATOM 3111 C CA . PRO B 1 178 ? -21.03700 10.68100 36.43100 1.000 24.90756 158 PRO B CA 1
ATOM 3112 C C . PRO B 1 178 ? -21.04000 11.40900 35.09900 1.000 21.67195 158 PRO B C 1
ATOM 3113 O O . PRO B 1 178 ? -22.01700 11.32100 34.33900 1.000 22.45451 158 PRO B O 1
ATOM 3117 N N . ARG B 1 179 ? -19.95400 12.09900 34.76700 1.000 23.75273 159 ARG B N 1
ATOM 3118 C CA . ARG B 1 179 ? -19.90600 12.79900 33.49300 1.000 23.17162 159 ARG B CA 1
ATOM 3119 C C . ARG B 1 179 ? -20.00900 11.82800 32.32000 1.000 26.14815 159 ARG B C 1
ATOM 3120 O O . ARG B 1 179 ? -20.50900 12.18600 31.25100 1.000 28.15262 159 ARG B O 1
ATOM 3128 N N . LEU B 1 180 ? -19.59600 10.57500 32.52100 1.000 24.87617 160 LEU B N 1
ATOM 3129 C CA . LEU B 1 180 ? -19.72200 9.58200 31.46800 1.000 27.81372 160 LEU B CA 1
ATOM 3130 C C . LEU B 1 180 ? -21.18300 9.36900 31.08400 1.000 33.78998 160 LEU B C 1
ATOM 3131 O O . LEU B 1 180 ? -21.50800 9.23600 29.90000 1.000 30.47603 160 LEU B O 1
ATOM 3136 N N . PHE B 1 181 ? -22.08700 9.35600 32.07500 1.000 26.47590 161 PHE B N 1
ATOM 3137 C CA . PHE B 1 181 ? -23.51600 9.27300 31.78100 1.000 21.38452 161 PHE B CA 1
ATOM 3138 C C . PHE B 1 181 ? -24.01900 10.60400 31.22300 1.000 25.38826 161 PHE B C 1
ATOM 3139 O O . PHE B 1 181 ? -24.67100 10.65700 30.17100 1.000 28.96802 161 PHE B O 1
ATOM 3147 N N . LEU B 1 182 ? -23.68200 11.69400 31.90100 1.000 23.18757 162 LEU B N 1
ATOM 3148 C CA . LEU B 1 182 ? -24.29000 12.99600 31.61200 1.000 22.74763 162 LEU B CA 1
ATOM 3149 C C . LEU B 1 182 ? -23.88900 13.54200 30.25100 1.000 29.68812 162 LEU B C 1
ATOM 3150 O O . LEU B 1 182 ? -24.70500 14.17800 29.57700 1.000 28.02876 162 LEU B O 1
ATOM 3155 N N . GLU B 1 183 ? -22.63700 13.35500 29.83900 1.000 27.33500 163 GLU B N 1
ATOM 3156 C CA . GLU B 1 183 ? -22.20100 14.07000 28.63600 1.000 30.72742 163 GLU B CA 1
ATOM 3157 C C . GLU B 1 183 ? -22.72700 13.44300 27.35100 1.000 31.81228 163 GLU B C 1
ATOM 3158 O O . GLU B 1 183 ? -22.70000 14.09300 26.29800 1.000 33.31769 163 GLU B O 1
ATOM 3164 N N . ASN B 1 184 ? -23.25100 12.22100 27.42700 1.000 30.73285 164 ASN B N 1
ATOM 3165 C CA . ASN B 1 184 ? -23.76100 11.50000 26.27200 1.000 37.88986 164 ASN B CA 1
ATOM 3166 C C . ASN B 1 184 ? -25.27500 11.34200 26.26200 1.000 40.88373 164 ASN B C 1
ATOM 3167 O O . ASN B 1 184 ? -25.83400 10.99600 25.21400 1.000 38.58577 164 ASN B O 1
ATOM 3172 N N . ILE B 1 185 ? -25.95300 11.58800 27.38700 1.000 34.21849 165 ILE B N 1
ATOM 3173 C CA . ILE B 1 185 ? -27.36600 11.22800 27.51400 1.000 30.61707 165 ILE B CA 1
ATOM 3174 C C . ILE B 1 185 ? -28.26300 11.98400 26.53400 1.000 27.35747 165 ILE B C 1
ATOM 3175 O O . ILE B 1 185 ? -29.35900 11.50800 26.20700 1.000 28.00257 165 ILE B O 1
ATOM 3180 N N . HIS B 1 186 ? -27.83300 13.15100 26.05400 1.000 31.25799 166 HIS B N 1
ATOM 3181 C CA . HIS B 1 186 ? -28.66100 13.89900 25.10700 1.000 30.48831 166 HIS B CA 1
ATOM 3182 C C . HIS B 1 186 ? -28.90200 13.11500 23.82000 1.000 27.83954 166 HIS B C 1
ATOM 3183 O O . HIS B 1 186 ? -29.88300 13.37900 23.12200 1.000 34.72260 166 HIS B O 1
ATOM 3190 N N . LYS B 1 187 ? -28.03800 12.15000 23.51000 1.000 32.97915 167 LYS B N 1
ATOM 3191 C CA . LYS B 1 187 ? -28.19700 11.34100 22.30700 1.000 34.46925 167 LYS B CA 1
ATOM 3192 C C . LYS B 1 187 ? -29.41900 10.43300 22.36700 1.000 35.97772 167 LYS B C 1
ATOM 3193 O O . LYS B 1 187 ? -29.89600 9.99600 21.31400 1.000 34.17135 167 LYS B O 1
ATOM 3199 N N . ARG B 1 188 ? -29.94500 10.15900 23.56400 1.000 28.04713 168 ARG B N 1
ATOM 3200 C CA . ARG B 1 188 ? -31.05200 9.23300 23.75100 1.000 25.90994 168 ARG B CA 1
ATOM 3201 C C . ARG B 1 188 ? -32.40000 9.93200 23.93100 1.000 27.05903 168 ARG B C 1
ATOM 3202 O O . ARG B 1 188 ? -33.41200 9.25600 24.16400 1.000 28.49672 168 ARG B O 1
ATOM 3210 N N . ILE B 1 189 ? -32.43500 11.25500 23.82800 1.000 25.19557 169 ILE B N 1
ATOM 3211 C CA . ILE B 1 189 ? -33.62300 12.06000 24.07300 1.000 25.33254 169 ILE B CA 1
ATOM 3212 C C . ILE B 1 189 ? -33.98900 12.81300 22.80300 1.000 35.52036 169 ILE B C 1
ATOM 3213 O O . ILE B 1 189 ? -33.11700 13.37300 22.12400 1.000 33.14567 169 ILE B O 1
ATOM 3218 N N . ASN B 1 190 ? -35.28700 12.83700 22.49900 1.000 30.00692 170 ASN B N 1
ATOM 3219 C CA . ASN B 1 190 ? -35.79000 13.57300 21.34600 1.000 35.53645 170 ASN B CA 1
ATOM 3220 C C . ASN B 1 190 ? -35.59500 15.07200 21.56000 1.000 35.13444 170 ASN B C 1
ATOM 3221 O O . ASN B 1 190 ? -35.55600 15.55800 22.69200 1.000 32.39127 170 ASN B O 1
ATOM 3226 N N . GLU B 1 191 ? -35.48200 15.81600 20.46000 1.000 40.22765 171 GLU B N 1
ATOM 3227 C CA . GLU B 1 191 ? -35.42200 17.27100 20.57700 1.000 28.66664 171 GLU B CA 1
ATOM 3228 C C . GLU B 1 191 ? -36.69300 17.78300 21.24100 1.000 29.90621 171 GLU B C 1
ATOM 3229 O O . GLU B 1 191 ? -37.78900 17.26500 21.00500 1.000 33.56929 171 GLU B O 1
ATOM 3231 N N . LYS B 1 192 ? -36.52900 18.77800 22.11000 1.000 31.82707 172 LYS B N 1
ATOM 3232 C CA . LYS B 1 192 ? -37.54100 19.30500 23.02000 1.000 34.34353 172 LYS B CA 1
ATOM 3233 C C . LYS B 1 192 ? -37.97100 18.30500 24.09500 1.000 30.63384 172 LYS B C 1
ATOM 3234 O O . LYS B 1 192 ? -38.89100 18.62200 24.85900 1.000 31.20381 172 LYS B O 1
ATOM 3236 N N . GLY B 1 193 ? -37.35600 17.11300 24.17200 1.000 30.47684 173 GLY B N 1
ATOM 3237 C CA . GLY B 1 193 ? -37.55600 16.20900 25.29700 1.000 25.55121 173 GLY B CA 1
ATOM 3238 C C . GLY B 1 193 ? -36.78900 16.66800 26.53700 1.000 24.75199 173 GLY B C 1
ATOM 3239 O O . GLY B 1 193 ? -36.12000 17.70300 26.54200 1.000 27.99019 173 GLY B O 1
ATOM 3240 N N . TYR B 1 194 ? -36.89100 15.87200 27.61900 1.000 24.68253 174 TYR B N 1
ATOM 3241 C CA . TYR B 1 194 ? -36.41100 16.31400 28.93400 1.000 21.72585 174 TYR B CA 1
ATOM 3242 C C . TYR B 1 194 ? -35.48800 15.28900 29.57200 1.000 24.77749 174 TYR B C 1
ATOM 3243 O O . TYR B 1 194 ? -35.71600 14.08300 29.46500 1.000 21.97568 174 TYR B O 1
ATOM 3252 N N . LEU B 1 195 ? -34.46500 15.79500 30.25000 1.000 22.57143 175 LEU B N 1
ATOM 3253 C CA . LEU B 1 195 ? -33.68300 15.03100 31.21100 1.000 26.66530 175 LEU B CA 1
ATOM 3254 C C . LEU B 1 195 ? -34.03500 15.59200 32.58200 1.000 23.55346 175 LEU B C 1
ATOM 3255 O O . LEU B 1 195 ? -33.96500 16.81100 32.78900 1.000 23.21095 175 LEU B O 1
ATOM 3260 N N . ILE B 1 196 ? -34.43800 14.73400 33.51700 1.000 20.80663 176 ILE B N 1
ATOM 3261 C CA . ILE B 1 196 ? -34.76800 15.20400 34.86300 1.000 20.60596 176 ILE B CA 1
ATOM 3262 C C . ILE B 1 196 ? -33.90200 14.44100 35.85300 1.000 18.11378 176 ILE B C 1
ATOM 3263 O O . ILE B 1 196 ? -33.90200 13.20400 35.86000 1.000 20.57316 176 ILE B O 1
ATOM 3268 N N . LEU B 1 197 ? -33.12500 15.18200 36.63300 1.000 19.81296 177 LEU B N 1
ATOM 3269 C CA . LEU B 1 197 ? -32.20600 14.63800 37.62000 1.000 19.56695 177 LEU B CA 1
ATOM 3270 C C . LEU B 1 197 ? -32.68300 15.00100 39.00700 1.000 20.47503 177 LEU B C 1
ATOM 3271 O O . LEU B 1 197 ? -33.24700 16.07200 39.20600 1.000 21.66877 177 LEU B O 1
ATOM 3276 N N . THR B 1 198 ? -32.43800 14.12000 39.98400 1.000 19.41056 178 THR B N 1
ATOM 3277 C CA . THR B 1 198 ? -32.46600 14.55100 41.37900 1.000 18.10225 178 THR B CA 1
ATOM 3278 C C . THR B 1 198 ? -31.21500 14.07300 42.09000 1.000 18.92343 178 THR B C 1
ATOM 3279 O O . THR B 1 198 ? -30.62800 13.04500 41.73500 1.000 20.04335 178 THR B O 1
ATOM 3283 N N . SER B 1 199 ? -30.80300 14.84000 43.10100 1.000 18.51621 179 SER B N 1
ATOM 3284 C CA . SER B 1 199 ? -29.66600 14.40300 43.89700 1.000 21.61286 179 SER B CA 1
ATOM 3285 C C . SER B 1 199 ? -29.58100 15.24900 45.15100 1.000 21.70014 179 SER B C 1
ATOM 3286 O O . SER B 1 199 ? -29.87000 16.45300 45.09900 1.000 19.46887 179 SER B O 1
ATOM 3289 N N . PRO B 1 200 ? -29.20800 14.66200 46.28400 1.000 18.70544 180 PRO B N 1
ATOM 3290 C CA . PRO B 1 200 ? -28.86100 15.45800 47.46500 1.000 20.01481 180 PRO B CA 1
ATOM 3291 C C . PRO B 1 200 ? -27.41000 15.91700 47.48100 1.000 20.14333 180 PRO B C 1
ATOM 3292 O O . PRO B 1 200 ? -26.99500 16.54900 48.45700 1.000 20.60729 180 PRO B O 1
ATOM 3296 N N . TYR B 1 201 ? -26.63000 15.58300 46.44200 1.000 18.67245 181 TYR B N 1
ATOM 3297 C CA . TYR B 1 201 ? -25.26300 16.09700 46.28600 1.000 15.26288 181 TYR B CA 1
ATOM 3298 C C . TYR B 1 201 ? -24.34000 15.63400 47.40900 1.000 20.52880 181 TYR B C 1
ATOM 3299 O O . TYR B 1 201 ? -23.42500 16.34800 47.82800 1.000 22.19760 181 TYR B O 1
ATOM 3308 N N . THR B 1 202 ? -24.57200 14.42600 47.90300 1.000 19.25337 182 THR B N 1
ATOM 3309 C CA . THR B 1 202 ? -23.75400 13.87000 48.97900 1.000 22.69423 182 THR B CA 1
ATOM 3310 C C . THR B 1 202 ? -22.55200 13.10600 48.40200 1.000 24.95202 182 THR B C 1
ATOM 3311 O O . THR B 1 202 ? -22.38200 11.90000 48.59000 1.000 24.47056 182 THR B O 1
ATOM 3315 N N . TRP B 1 203 ? -21.69800 13.84500 47.69200 1.000 20.15269 183 TRP B N 1
ATOM 3316 C CA . TRP B 1 203 ? -20.52000 13.24400 47.06100 1.000 19.05789 183 TRP B CA 1
ATOM 3317 C C . TRP B 1 203 ? -19.60200 12.62400 48.10100 1.000 23.97210 183 TRP B C 1
ATOM 3318 O O . TRP B 1 203 ? -19.30400 13.23000 49.13600 1.000 22.55464 183 TRP B O 1
ATOM 3329 N N . ARG B 1 204 ? -19.12600 11.41900 47.80800 1.000 21.02796 184 ARG B N 1
ATOM 3330 C CA . ARG B 1 204 ? -18.26500 10.68900 48.73300 1.000 22.10818 184 ARG B CA 1
ATOM 3331 C C . ARG B 1 204 ? -17.24300 9.92700 47.90800 1.000 23.17233 184 ARG B C 1
ATOM 3332 O O . ARG B 1 204 ? -17.59200 9.35200 46.87300 1.000 24.69703 184 ARG B O 1
ATOM 3336 N N . GLU B 1 205 ? -15.99000 9.90800 48.37600 1.000 23.62672 185 GLU B N 1
ATOM 3337 C CA . GLU B 1 205 ? -14.96200 9.13700 47.67300 1.000 24.95626 185 GLU B CA 1
ATOM 3338 C C . GLU B 1 205 ? -15.24600 7.64700 47.62400 1.000 29.83234 185 GLU B C 1
ATOM 3339 O O . GLU B 1 205 ? -14.69200 6.96600 46.75800 1.000 34.40309 185 GLU B O 1
ATOM 3345 N N . GLU B 1 206 ? -16.09500 7.11600 48.50900 1.000 30.88490 186 GLU B N 1
ATOM 3346 C CA . GLU B 1 206 ? -16.44200 5.69700 48.40300 1.000 31.02948 186 GLU B CA 1
ATOM 3347 C C . GLU B 1 206 ? -17.16200 5.38200 47.09700 1.000 36.41263 186 GLU B C 1
ATOM 3348 O O . GLU B 1 206 ? -17.08100 4.25000 46.60500 1.000 32.37813 186 GLU B O 1
ATOM 3350 N N . TYR B 1 207 ? -17.88200 6.34800 46.52400 1.000 25.15969 187 TYR B N 1
ATOM 3351 C CA . TYR B 1 207 ? -18.65000 6.11100 45.30800 1.000 20.61024 187 TYR B CA 1
ATOM 3352 C C . TYR B 1 207 ? -18.04800 6.77100 44.08300 1.000 23.40146 187 TYR B C 1
ATOM 3353 O O . TYR B 1 207 ? -18.10900 6.20500 42.99000 1.000 23.79872 187 TYR B O 1
ATOM 3362 N N . THR B 1 208 ? -17.49900 7.97500 44.23700 1.000 25.21149 188 THR B N 1
ATOM 3363 C CA . THR B 1 208 ? -17.09200 8.81300 43.11700 1.000 22.95826 188 THR B CA 1
ATOM 3364 C C . THR B 1 208 ? -15.69100 9.33900 43.37200 1.000 22.35091 188 THR B C 1
ATOM 3365 O O . THR B 1 208 ? -15.44100 9.94400 44.41500 1.000 24.20525 188 THR B O 1
ATOM 3369 N N . ALA B 1 209 ? -14.78800 9.14400 42.41800 1.000 22.87449 189 ALA B N 1
ATOM 3370 C CA . ALA B 1 209 ? -13.46300 9.73200 42.55700 1.000 26.35290 189 ALA B CA 1
ATOM 3371 C C . ALA B 1 209 ? -13.59100 11.23600 42.69600 1.000 23.59530 189 ALA B C 1
ATOM 3372 O O . ALA B 1 209 ? -14.37900 11.86800 41.98800 1.000 21.37182 189 ALA B O 1
ATOM 3374 N N . LYS B 1 210 ? -12.81300 11.80800 43.61700 1.000 27.38409 190 LYS B N 1
ATOM 3375 C CA . LYS B 1 210 ? -12.91100 13.25100 43.86000 1.000 25.71459 190 LYS B CA 1
ATOM 3376 C C . LYS B 1 210 ? -12.79300 14.06200 42.57200 1.000 23.44436 190 LYS B C 1
ATOM 3377 O O . LYS B 1 210 ? -13.54700 15.01800 42.34500 1.000 23.57269 190 LYS B O 1
ATOM 3382 N N . LYS B 1 211 ? -11.88000 13.67600 41.68200 1.000 24.31586 191 LYS B N 1
ATOM 3383 C CA . LYS B 1 211 ? -11.73700 14.43200 40.44400 1.000 24.42538 191 LYS B CA 1
ATOM 3384 C C . LYS B 1 211 ? -12.97400 14.35900 39.55500 1.000 27.04674 191 LYS B C 1
ATOM 3385 O O . LYS B 1 211 ? -13.10900 15.18500 38.64900 1.000 25.12639 191 LYS B O 1
ATOM 3391 N N . PHE B 1 212 ? -13.89300 13.42200 39.81600 1.000 23.95561 192 PHE B N 1
ATOM 3392 C CA . PHE B 1 212 ? -15.12100 13.29900 39.04900 1.000 22.30304 192 PHE B CA 1
ATOM 3393 C C . PHE B 1 212 ? -16.35300 13.84500 39.77800 1.000 29.16664 192 PHE B C 1
ATOM 3394 O O . PHE B 1 212 ? -17.45700 13.76600 39.22900 1.000 23.97063 192 PHE B O 1
ATOM 3402 N N . TRP B 1 213 ? -16.21400 14.37400 40.99800 1.000 24.04258 193 TRP B N 1
ATOM 3403 C CA . TRP B 1 213 ? -17.35300 15.03500 41.62700 1.000 21.30796 193 TRP B CA 1
ATOM 3404 C C . TRP B 1 213 ? -17.83500 16.18700 40.74900 1.000 24.11641 193 TRP B C 1
ATOM 3405 O O . TRP B 1 213 ? -17.03200 16.98500 40.26100 1.000 22.55554 193 TRP B O 1
ATOM 3416 N N . ILE B 1 214 ? -19.15100 16.27900 40.55500 1.000 19.61966 194 ILE B N 1
ATOM 3417 C CA . ILE B 1 214 ? -19.68900 17.36600 39.73600 1.000 21.67575 194 ILE B CA 1
ATOM 3418 C C . ILE B 1 214 ? -19.69800 18.69300 40.50500 1.000 21.46154 194 ILE B C 1
ATOM 3419 O O . ILE B 1 214 ? -19.58000 19.76900 39.90000 1.000 21.82364 194 ILE B O 1
ATOM 3424 N N . GLY B 1 215 ? -19.81100 18.64000 41.82400 1.000 19.68982 195 GLY B N 1
ATOM 3425 C CA . GLY B 1 215 ? -19.63300 19.81300 42.65300 1.000 22.46479 195 GLY B CA 1
ATOM 3426 C C . GLY B 1 215 ? -19.38800 19.36300 44.07500 1.000 18.43220 195 GLY B C 1
ATOM 3427 O O . GLY B 1 215 ? -19.05200 18.20800 44.31800 1.000 21.10812 195 GLY B O 1
ATOM 3428 N N . GLY B 1 216 ? -19.58100 20.28500 45.01900 1.000 20.30670 196 GLY B N 1
ATOM 3429 C CA . GLY B 1 216 ? -19.24000 20.00600 46.40100 1.000 21.02471 196 GLY B CA 1
ATOM 3430 C C . GLY B 1 216 ? -17.75400 19.92700 46.67700 1.000 29.02575 196 GLY B C 1
ATOM 3431 O O . GLY B 1 216 ? -17.33200 19.17700 47.56100 1.000 25.35985 196 GLY B O 1
ATOM 3432 N N . TYR B 1 217 ? -16.94000 20.68400 45.94500 1.000 28.10559 197 TYR B N 1
ATOM 3433 C CA . TYR B 1 217 ? -15.49900 20.66300 46.15900 1.000 21.85740 197 TYR B CA 1
ATOM 3434 C C . TYR B 1 217 ? -14.98100 22.08500 45.98800 1.000 29.49135 197 TYR B C 1
ATOM 3435 O O . TYR B 1 217 ? -15.66000 22.94300 45.42500 1.000 23.83675 197 TYR B O 1
ATOM 3444 N N . VAL B 1 218 ? -13.79600 22.34300 46.53600 1.000 26.54249 198 VAL B N 1
ATOM 3445 C CA . VAL B 1 218 ? -13.12700 23.63300 46.36200 1.000 25.79550 198 VAL B CA 1
ATOM 3446 C C . VAL B 1 218 ? -12.14000 23.44500 45.22500 1.000 28.48218 198 VAL B C 1
ATOM 3447 O O . VAL B 1 218 ? -11.34700 22.49500 45.25300 1.000 28.30854 198 VAL B O 1
ATOM 3451 N N . ASP B 1 219 ? -12.21500 24.29400 44.19800 1.000 23.47557 199 ASP B N 1
ATOM 3452 C CA . ASP B 1 219 ? -11.34200 24.06400 43.05300 1.000 25.19317 199 ASP B CA 1
ATOM 3453 C C . ASP B 1 219 ? -9.91600 24.52100 43.38900 1.000 30.14918 199 ASP B C 1
ATOM 3454 O O . ASP B 1 219 ? -9.62900 24.96200 44.50600 1.000 30.06901 199 ASP B O 1
ATOM 3459 N N . GLU B 1 220 ? -9.00700 24.38900 42.41200 1.000 30.29819 200 GLU B N 1
ATOM 3460 C CA . GLU B 1 220 ? -7.59700 24.67900 42.65800 1.000 36.68212 200 GLU B CA 1
ATOM 3461 C C . GLU B 1 220 ? -7.36900 26.15400 42.98300 1.000 31.44092 200 GLU B C 1
ATOM 3462 O O . GLU B 1 220 ? -6.33600 26.50500 43.56800 1.000 33.63054 200 GLU B O 1
ATOM 3468 N N . ASN B 1 221 ? -8.31900 27.01000 42.64400 1.000 29.22995 201 ASN B N 1
ATOM 3469 C CA . ASN B 1 221 ? -8.19200 28.44800 42.85200 1.000 26.74575 201 ASN B CA 1
ATOM 3470 C C . ASN B 1 221 ? -8.80400 28.92300 44.16300 1.000 31.17248 201 ASN B C 1
ATOM 3471 O O . ASN B 1 221 ? -8.76100 30.12400 44.44700 1.000 27.74510 201 ASN B O 1
ATOM 3476 N N . GLY B 1 222 ? -9.39000 28.02800 44.95900 1.000 26.27408 202 GLY B N 1
ATOM 3477 C CA . GLY B 1 222 ? -9.96900 28.39900 46.23000 1.000 28.37079 202 GLY B CA 1
ATOM 3478 C C . GLY B 1 222 ? -11.45200 28.69500 46.21200 1.000 27.17942 202 GLY B C 1
ATOM 3479 O O . GLY B 1 222 ? -11.98100 29.14800 47.23400 1.000 30.02902 202 GLY B O 1
ATOM 3480 N N . LYS B 1 223 ? -12.13200 28.47700 45.08500 1.000 28.94971 203 LYS B N 1
ATOM 3481 C CA . LYS B 1 223 ? -13.54300 28.80800 44.94200 1.000 30.12118 203 LYS B CA 1
ATOM 3482 C C . LYS B 1 223 ? -14.39700 27.55300 45.08800 1.000 29.74320 203 LYS B C 1
ATOM 3483 O O . LYS B 1 223 ? -14.06200 26.49300 44.54900 1.000 27.29453 203 LYS B O 1
ATOM 3489 N N . GLU B 1 224 ? -15.48500 27.69100 45.83200 1.000 25.56014 204 GLU B N 1
ATOM 3490 C CA . GLU B 1 224 ? -16.44000 26.59800 46.02100 1.000 29.44693 204 GLU B CA 1
ATOM 3491 C C . GLU B 1 224 ? -17.20200 26.35900 44.72600 1.000 26.04705 204 GLU B C 1
ATOM 3492 O O . GLU B 1 224 ? -17.63600 27.31300 44.07200 1.000 27.80010 204 GLU B O 1
ATOM 3498 N N . VAL B 1 225 ? -17.33800 25.09100 44.33600 1.000 22.91476 205 VAL B N 1
ATOM 3499 C CA . VAL B 1 225 ? -18.09300 24.70800 43.14900 1.000 23.22293 205 VAL B CA 1
ATOM 3500 C C . VAL B 1 225 ? -19.36200 24.00800 43.60800 1.000 28.38255 205 VAL B C 1
ATOM 3501 O O . VAL B 1 225 ? -19.30200 22.96500 44.27000 1.000 25.93871 205 VAL B O 1
ATOM 3505 N N . SER B 1 226 ? -20.49900 24.55200 43.22200 1.000 23.08032 206 SER B N 1
ATOM 3506 C CA . SER B 1 226 ? -21.77200 23.92500 43.53500 1.000 23.71729 206 SER B CA 1
ATOM 3507 C C . SER B 1 226 ? -22.10700 22.87700 42.47500 1.000 21.84214 206 SER B C 1
ATOM 3508 O O . SER B 1 226 ? -21.72000 23.00000 41.30900 1.000 25.01753 206 SER B O 1
ATOM 3511 N N . THR B 1 227 ? -22.80100 21.81300 42.89600 1.000 19.03123 207 THR B N 1
ATOM 3512 C CA . THR B 1 227 ? -23.11200 20.75800 41.92900 1.000 17.30824 207 THR B CA 1
ATOM 3513 C C . THR B 1 227 ? -24.02400 21.26400 40.82500 1.000 18.37571 207 THR B C 1
ATOM 3514 O O . THR B 1 227 ? -23.85800 20.87600 39.66600 1.000 19.04325 207 THR B O 1
ATOM 3518 N N . LEU B 1 228 ? -24.95000 22.16900 41.14000 1.000 21.03925 208 LEU B N 1
ATOM 3519 C CA . LEU B 1 228 ? -25.81100 22.67700 40.07500 1.000 20.12179 208 LEU B CA 1
ATOM 3520 C C . LEU B 1 228 ? -24.99300 23.44100 39.03800 1.000 22.22364 208 LEU B C 1
ATOM 3521 O O . LEU B 1 228 ? -25.23900 23.32100 37.82700 1.000 24.00778 208 LEU B O 1
ATOM 3526 N N . GLU B 1 229 ? -24.00300 24.21300 39.49200 1.000 22.40263 209 GLU B N 1
ATOM 3527 C CA . GLU B 1 229 ? -23.09700 24.88600 38.55100 1.000 25.67774 209 GLU B CA 1
ATOM 3528 C C . GLU B 1 229 ? -22.33100 23.87300 37.70700 1.000 25.96994 209 GLU B C 1
ATOM 3529 O O . GLU B 1 229 ? -22.17600 24.04900 36.49100 1.000 26.07109 209 GLU B O 1
ATOM 3531 N N . GLY B 1 230 ? -21.83500 22.80300 38.33500 1.000 19.40976 210 GLY B N 1
ATOM 3532 C CA . GLY B 1 230 ? -21.15000 21.77400 37.57100 1.000 21.28322 210 GLY B CA 1
ATOM 3533 C C . GLY B 1 230 ? -22.05700 21.10200 36.55000 1.000 22.45966 210 GLY B C 1
ATOM 3534 O O . GLY B 1 230 ? -21.61700 20.75100 35.44900 1.000 23.17191 210 GLY B O 1
ATOM 3535 N N . LEU B 1 231 ? -23.33100 20.90300 36.90700 1.000 22.85384 211 LEU B N 1
ATOM 3536 C CA . LEU B 1 231 ? -24.30000 20.32700 35.96700 1.000 20.64336 211 LEU B CA 1
ATOM 3537 C C . LEU B 1 231 ? -24.54300 21.26200 34.79200 1.000 24.69170 211 LEU B C 1
ATOM 3538 O O . LEU B 1 231 ? -24.61600 20.81800 33.63900 1.000 23.81742 211 LEU B O 1
ATOM 3543 N N . LYS B 1 232 ? -24.69300 22.55600 35.07000 1.000 25.32819 212 LYS B N 1
ATOM 3544 C CA . LYS B 1 232 ? -24.85500 23.52400 33.98900 1.000 26.11681 212 LYS B CA 1
ATOM 3545 C C . LYS B 1 232 ? -23.67900 23.45200 33.02500 1.000 26.10590 212 LYS B C 1
ATOM 3546 O O . LYS B 1 232 ? -23.86100 23.42200 31.80100 1.000 27.46747 212 LYS B O 1
ATOM 3551 N N . GLU B 1 233 ? -22.46000 23.40000 33.56100 1.000 24.97225 213 GLU B N 1
ATOM 3552 C CA . GLU B 1 233 ? -21.28700 23.37200 32.69300 1.000 25.22647 213 GLU B CA 1
ATOM 3553 C C . GLU B 1 233 ? -21.31200 22.15100 31.78600 1.000 28.70409 213 GLU B C 1
ATOM 3554 O O . GLU B 1 233 ? -20.93100 22.23000 30.61700 1.000 28.51686 213 GLU B O 1
ATOM 3556 N N . ILE B 1 234 ? -21.76800 21.01000 32.29600 1.000 24.73931 214 ILE B N 1
ATOM 3557 C CA . ILE B 1 234 ? -21.77800 19.81600 31.45900 1.000 24.48424 214 ILE B CA 1
ATOM 3558 C C . ILE B 1 234 ? -22.94100 19.85900 30.47400 1.000 30.25486 214 ILE B C 1
ATOM 3559 O O . ILE B 1 234 ? -22.78300 19.54400 29.28500 1.000 31.70093 214 ILE B O 1
ATOM 3564 N N . LEU B 1 235 ? -24.12000 20.24700 30.94900 1.000 25.25801 215 LEU B N 1
ATOM 3565 C CA . LEU B 1 235 ? -25.35000 20.01000 30.21100 1.000 25.47597 215 LEU B CA 1
ATOM 3566 C C . LEU B 1 235 ? -25.74700 21.17500 29.32200 1.000 25.44429 215 LEU B C 1
ATOM 3567 O O . LEU B 1 235 ? -26.50600 20.97200 28.36800 1.000 27.48549 215 LEU B O 1
ATOM 3572 N N . GLU B 1 236 ? -25.24600 22.38100 29.58600 1.000 23.16338 216 GLU B N 1
ATOM 3573 C CA . GLU B 1 236 ? -25.77900 23.49600 28.80800 1.000 29.07052 216 GLU B CA 1
ATOM 3574 C C . GLU B 1 236 ? -25.29600 23.51300 27.36000 1.000 31.99232 216 GLU B C 1
ATOM 3575 O O . GLU B 1 236 ? -25.80900 24.32100 26.57300 1.000 31.24131 216 GLU B O 1
ATOM 3581 N N . ILE B 1 237 ? -24.34900 22.63800 26.99500 1.000 32.11469 217 ILE B N 1
ATOM 3582 C CA . ILE B 1 237 ? -24.01100 22.40800 25.59000 1.000 33.82309 217 ILE B CA 1
ATOM 3583 C C . ILE B 1 237 ? -25.25000 21.98600 24.80200 1.000 45.02050 217 ILE B C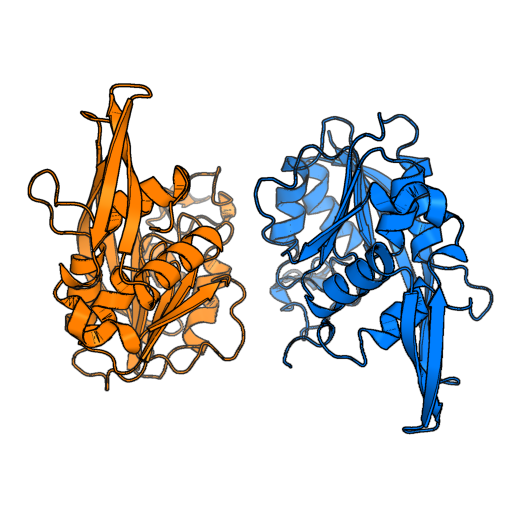 1
ATOM 3584 O O . ILE B 1 237 ? -25.50700 22.48200 23.69700 1.000 34.83571 217 ILE B O 1
ATOM 3588 N N . HIS B 1 238 ? -26.04400 21.06600 25.35800 1.000 30.16995 218 HIS B N 1
ATOM 3589 C CA . HIS B 1 238 ? -27.19100 20.51600 24.64500 1.000 28.49237 218 HIS B CA 1
ATOM 3590 C C . HIS B 1 238 ? -28.53300 20.72700 25.33200 1.000 30.93516 218 HIS B C 1
ATOM 3591 O O . HIS B 1 238 ? -29.56100 20.35300 24.75700 1.000 33.70279 218 HIS B O 1
ATOM 3598 N N . PHE B 1 239 ? -28.56900 21.32500 26.51800 1.000 28.50657 219 PHE B N 1
ATOM 3599 C CA . PHE B 1 239 ? -29.80200 21.49300 27.27300 1.000 26.86339 219 PHE B CA 1
ATOM 3600 C C . PHE B 1 239 ? -29.94600 22.92500 27.75300 1.000 23.80203 219 PHE B C 1
ATOM 3601 O O . PHE B 1 239 ? -28.96400 23.63700 27.95100 1.000 30.01714 219 PHE B O 1
ATOM 3609 N N . GLU B 1 240 ? -31.19000 23.30500 28.02900 1.000 23.96093 220 GLU B N 1
ATOM 3610 C CA . GLU B 1 240 ? -31.50200 24.49900 28.80200 1.000 24.49692 220 GLU B CA 1
ATOM 3611 C C . GLU B 1 240 ? -32.05000 24.06900 30.16100 1.000 28.00480 220 GLU B C 1
ATOM 3612 O O . GLU B 1 240 ? -32.89200 23.15800 30.23800 1.000 24.43933 220 GLU B O 1
ATOM 3618 N N . LEU B 1 241 ? -31.56100 24.70400 31.22200 1.000 24.02458 221 LEU B N 1
ATOM 3619 C CA . LEU B 1 241 ? -32.08900 24.46900 32.55800 1.000 23.56535 221 LEU B CA 1
ATOM 3620 C C . LEU B 1 241 ? -33.42100 25.19300 32.70500 1.000 28.38987 221 LEU B C 1
ATOM 3621 O O . LEU B 1 241 ? -33.48000 26.42500 32.61200 1.000 28.04645 221 LEU B O 1
ATOM 3626 N N . VAL B 1 242 ? -34.47900 24.42400 32.94400 1.000 27.04758 222 VAL B N 1
ATOM 3627 C CA . VAL B 1 242 ? -35.85100 24.92200 32.96900 1.000 28.03721 222 VAL B CA 1
ATOM 3628 C C . VAL B 1 242 ? -36.33100 25.21000 34.39100 1.000 36.61427 222 VAL B C 1
ATOM 3629 O O . VAL B 1 242 ? -37.04000 26.18700 34.62900 1.000 29.37461 222 VAL B O 1
ATOM 3633 N N . ALA B 1 243 ? -35.96100 24.38500 35.36400 1.000 24.17637 223 ALA B N 1
ATOM 3634 C CA . ALA B 1 243 ? -36.55700 24.52800 36.68900 1.000 23.30354 223 ALA B CA 1
ATOM 3635 C C . ALA B 1 243 ? -35.72900 23.74400 37.69500 1.000 26.61391 223 ALA B C 1
ATOM 3636 O O . ALA B 1 243 ? -35.06600 22.76500 37.33800 1.000 22.37758 223 ALA B O 1
ATOM 3638 N N . THR B 1 244 ? -35.79600 24.17200 38.95600 1.000 22.35409 224 THR B N 1
ATOM 3639 C CA . THR B 1 244 ? -35.22000 23.41300 40.06200 1.000 21.88931 224 THR B CA 1
ATOM 3640 C C . THR B 1 244 ? -36.23900 23.39700 41.18500 1.000 26.80886 224 THR B C 1
ATOM 3641 O O . THR B 1 244 ? -37.06500 24.30400 41.30300 1.000 27.15416 224 THR B O 1
ATOM 3645 N N . GLU B 1 245 ? -36.16700 22.36600 42.02100 1.000 20.18025 225 GLU B N 1
ATOM 3646 C CA . GLU B 1 245 ? -37.13300 22.19200 43.08900 1.000 22.50315 225 GLU B CA 1
ATOM 3647 C C . GLU B 1 245 ? -36.49700 21.27800 44.12800 1.000 27.56223 225 GLU B C 1
ATOM 3648 O O . GLU B 1 245 ? -35.77100 20.35000 43.76900 1.000 23.66170 225 GLU B O 1
ATOM 3654 N N . ASP B 1 246 ? -36.80200 21.51400 45.39600 1.000 20.37548 226 ASP B N 1
ATOM 3655 C CA . ASP B 1 246 ? -36.32600 20.64100 46.47800 1.000 21.04607 226 ASP B CA 1
ATOM 3656 C C . ASP B 1 246 ? -37.39800 19.60100 46.81800 1.000 25.26567 226 ASP B C 1
ATOM 3657 O O . ASP B 1 246 ? -38.58000 19.93900 46.97500 1.000 23.21125 226 ASP B O 1
ATOM 3662 N N . ILE B 1 247 ? -36.99700 18.33000 46.95400 1.000 21.51815 227 ILE B N 1
ATOM 3663 C CA . ILE B 1 247 ? -37.92800 17.24300 47.21400 1.000 18.24890 227 ILE B CA 1
ATOM 3664 C C . ILE B 1 247 ? -37.39500 16.40700 48.37100 1.000 18.15459 227 ILE B C 1
ATOM 3665 O O . ILE B 1 247 ? -36.33000 15.79800 48.25100 1.000 20.44861 227 ILE B O 1
ATOM 3670 N N . PRO B 1 248 ? -38.09100 16.33600 49.49900 1.000 17.94257 228 PRO B N 1
ATOM 3671 C CA . PRO B 1 248 ? -37.60700 15.52900 50.63000 1.000 18.24195 228 PRO B CA 1
ATOM 3672 C C . PRO B 1 248 ? -37.91600 14.05400 50.44000 1.000 20.10919 228 PRO B C 1
ATOM 3673 O O . PRO B 1 248 ? -38.83800 13.66100 49.72400 1.000 19.16700 228 PRO B O 1
ATOM 3677 N N . PHE B 1 249 ? -37.13900 13.22200 51.13400 1.000 18.59355 229 PHE B N 1
ATOM 3678 C CA . PHE B 1 249 ? -37.47400 11.80600 51.22200 1.000 19.53152 229 PHE B CA 1
ATOM 3679 C C . PHE B 1 249 ? -36.99400 11.28000 52.56300 1.000 17.85656 229 PHE B C 1
ATOM 3680 O O . PHE B 1 249 ? -36.14100 11.88300 53.21300 1.000 18.92938 229 PHE B O 1
ATOM 3688 N N . VAL B 1 250 ? -37.56800 10.14000 52.97500 1.000 18.34567 230 VAL B N 1
ATOM 3689 C CA . VAL B 1 250 ? -37.28900 9.54500 54.27100 1.000 17.43567 230 VAL B CA 1
ATOM 3690 C C . VAL B 1 250 ? -37.04300 8.06000 54.05400 1.000 20.22745 230 VAL B C 1
ATOM 3691 O O . VAL B 1 250 ? -37.87300 7.37700 53.43300 1.000 20.00156 230 VAL B O 1
ATOM 3695 N N . ILE B 1 251 ? -35.91500 7.56800 54.56000 1.000 17.83516 231 ILE B N 1
ATOM 3696 C CA . ILE B 1 251 ? -35.55000 6.14400 54.48700 1.000 21.68364 231 ILE B CA 1
ATOM 3697 C C . ILE B 1 251 ? -35.48600 5.56900 55.89600 1.000 23.66720 231 ILE B C 1
ATOM 3698 O O . ILE B 1 251 ? -34.83200 6.13800 56.77300 1.000 20.23406 231 ILE B O 1
ATOM 3703 N N . ARG B 1 252 ? -36.14600 4.43500 56.10500 1.000 21.37972 232 ARG B N 1
ATOM 3704 C CA . ARG B 1 252 ? -36.13600 3.78700 57.41000 1.000 21.62037 232 ARG B CA 1
ATOM 3705 C C . ARG B 1 252 ? -34.88300 2.93100 57.58200 1.000 28.58695 232 ARG B C 1
ATOM 3706 O O . ARG B 1 252 ? -34.58600 2.06300 56.75400 1.000 27.55707 232 ARG B O 1
ATOM 3714 N N . GLU B 1 253 ? -34.15400 3.16800 58.66400 1.000 18.80757 233 GLU B N 1
ATOM 3715 C CA . GLU B 1 253 ? -32.97000 2.38900 58.99500 1.000 19.40073 233 GLU B CA 1
ATOM 3716 C C . GLU B 1 253 ? -33.21900 1.39200 60.10700 1.000 22.20262 233 GLU B C 1
ATOM 3717 O O . GLU B 1 253 ? -32.72600 0.26200 60.04000 1.000 20.36125 233 GLU B O 1
ATOM 3723 N N . THR B 1 254 ? -33.98800 1.78100 61.12400 1.000 20.42683 234 THR B N 1
ATOM 3724 C CA . THR B 1 254 ? -34.41700 0.89900 62.21600 1.000 23.74101 234 THR B CA 1
ATOM 3725 C C . THR B 1 254 ? -35.88800 1.18300 62.51700 1.000 20.44129 234 THR B C 1
ATOM 3726 O O . THR B 1 254 ? -36.54900 1.95800 61.82500 1.000 24.79029 234 THR B O 1
ATOM 3730 N N . SER B 1 255 ? -36.39100 0.59600 63.60000 1.000 21.06458 235 SER B N 1
ATOM 3731 C CA . SER B 1 255 ? -37.72700 0.92800 64.07300 1.000 23.27698 235 SER B CA 1
ATOM 3732 C C . SER B 1 255 ? -37.84100 2.41500 64.42200 1.000 22.12630 235 SER B C 1
ATOM 3733 O O . SER B 1 255 ? -38.93100 2.99300 64.33400 1.000 24.76038 235 SER B O 1
ATOM 3736 N N . ARG B 1 256 ? -36.73000 3.05500 64.80400 1.000 19.09431 236 ARG B N 1
ATOM 3737 C CA . ARG B 1 256 ? -36.76600 4.43400 65.31600 1.000 19.18777 236 ARG B CA 1
ATOM 3738 C C . ARG B 1 256 ? -35.88200 5.41700 64.57400 1.000 20.43216 236 ARG B C 1
ATOM 3739 O O . ARG B 1 256 ? -36.08500 6.62600 64.73300 1.000 20.81714 236 ARG B O 1
ATOM 3747 N N . LYS B 1 257 ? -34.90200 4.91400 63.82500 1.000 18.25365 237 LYS B N 1
ATOM 3748 C CA . LYS B 1 257 ? -33.91200 5.77900 63.14200 1.000 20.55104 237 LYS B CA 1
ATOM 3749 C C . LYS B 1 257 ? -34.20100 5.87600 61.64400 1.000 20.93108 237 LYS B C 1
ATOM 3750 O O . LYS B 1 257 ? -34.41300 4.85000 61.00500 1.000 20.08333 237 LYS B O 1
ATOM 3756 N N . PHE B 1 258 ? -34.17700 7.10200 61.14700 1.000 16.36965 238 PHE B N 1
ATOM 3757 C CA . PHE B 1 258 ? -34.48200 7.33600 59.73000 1.000 18.58385 238 PHE B CA 1
ATOM 3758 C C . PHE B 1 258 ? -33.49700 8.33100 59.12300 1.000 18.25418 238 PHE B C 1
ATOM 3759 O O . PHE B 1 258 ? -32.89700 9.11200 59.85400 1.000 18.85199 238 PHE B O 1
ATOM 3767 N N . GLN B 1 259 ? -33.33500 8.25200 57.81300 1.000 18.94741 239 GLN B N 1
ATOM 3768 C CA . GLN B 1 259 ? -32.55400 9.27900 57.10000 1.000 17.76271 239 GLN B CA 1
ATOM 3769 C C . GLN B 1 259 ? -33.59700 10.20700 56.47500 1.000 18.43486 239 GLN B C 1
ATOM 3770 O O . GLN B 1 259 ? -34.52500 9.69600 55.86000 1.000 19.13371 239 GLN B O 1
ATOM 3776 N N . HIS B 1 260 ? -33.45800 11.50600 56.69200 1.000 16.62097 240 HIS B N 1
ATOM 3777 C CA . HIS B 1 260 ? -34.41000 12.50200 56.15000 1.000 18.28237 240 HIS B CA 1
ATOM 3778 C C . HIS B 1 260 ? -33.55100 13.41900 55.28900 1.000 17.94687 240 HIS B C 1
ATOM 3779 O O . HIS B 1 260 ? -32.70000 14.12200 55.82800 1.000 19.06408 240 HIS B O 1
ATOM 3786 N N . THR B 1 261 ? -33.76900 13.37000 53.98900 1.000 17.10662 241 THR B N 1
ATOM 3787 C CA . THR B 1 261 ? -32.85000 14.08400 53.07900 1.000 17.74534 241 THR B CA 1
ATOM 3788 C C . THR B 1 261 ? -33.64300 14.93600 52.08600 1.000 18.87584 241 THR B C 1
ATOM 3789 O O . THR B 1 261 ? -34.77700 14.59400 51.78100 1.000 19.84766 241 THR B O 1
ATOM 3793 N N . ILE B 1 262 ? -33.01300 16.00800 51.61700 1.000 19.46809 242 ILE B N 1
ATOM 3794 C CA . ILE B 1 262 ? -33.66400 16.91700 50.64000 1.000 15.88688 242 ILE B CA 1
ATOM 3795 C C . ILE B 1 262 ? -32.88800 16.87000 49.31900 1.000 18.52536 242 ILE B C 1
ATOM 3796 O O . ILE B 1 262 ? -31.80300 17.43400 49.25700 1.000 19.44508 242 ILE B O 1
ATOM 3801 N N . SER B 1 263 ? -33.44500 16.17700 48.32400 1.000 18.72277 243 SER B N 1
ATOM 3802 C CA . SER B 1 263 ? -32.81400 16.16400 47.01600 1.000 17.18334 243 SER B CA 1
ATOM 3803 C C . SER B 1 263 ? -33.17100 17.42900 46.26500 1.000 22.04089 243 SER B C 1
ATOM 3804 O O . SER B 1 263 ? -34.20400 18.04900 46.52400 1.000 22.11548 243 SER B O 1
ATOM 3807 N N . GLN B 1 264 ? -32.29500 17.83500 45.35700 1.000 17.19449 244 GLN B N 1
ATOM 3808 C CA . GLN B 1 264 ? -32.64600 18.88700 44.41500 1.000 17.09363 244 GLN B CA 1
ATOM 3809 C C . GLN B 1 264 ? -32.99000 18.24700 43.07600 1.000 22.03964 244 GLN B C 1
ATOM 3810 O O . GLN B 1 264 ? -32.18400 17.49300 42.51400 1.000 19.37516 244 GLN B O 1
ATOM 3816 N N . MET B 1 265 ? -34.19400 18.52400 42.58000 1.000 18.24736 245 MET B N 1
ATOM 3817 C CA . MET B 1 265 ? -34.56600 18.18800 41.21300 1.000 19.36232 245 MET B CA 1
ATOM 3818 C C . MET B 1 265 ? -34.14000 19.29800 40.26400 1.000 21.03339 245 MET B C 1
ATOM 3819 O O . MET B 1 265 ? -34.39000 20.47600 40.53200 1.000 21.96941 245 MET B O 1
ATOM 3824 N N . SER B 1 266 ? -33.50200 18.91300 39.15900 1.000 21.14019 246 SER B N 1
ATOM 3825 C CA . SER B 1 266 ? -33.21500 19.85800 38.08700 1.000 22.63640 246 SER B CA 1
ATOM 3826 C C . SER B 1 266 ? -33.77800 19.30500 36.78400 1.000 21.47926 246 SER B C 1
ATOM 3827 O O . SER B 1 266 ? -33.66100 18.10700 36.49600 1.000 21.34375 246 SER B O 1
ATOM 3830 N N . VAL B 1 267 ? -34.39000 20.19400 36.00500 1.000 21.76054 247 VAL B N 1
ATOM 3831 C CA . VAL B 1 267 ? -35.17200 19.85500 34.82100 1.000 22.41486 247 VAL B CA 1
ATOM 3832 C C . VAL B 1 267 ? -34.50000 20.49100 33.61100 1.000 21.25970 247 VAL B C 1
ATOM 3833 O O . VAL B 1 267 ? -34.33500 21.71100 33.57800 1.000 22.45447 247 VAL B O 1
ATOM 3837 N N . TRP B 1 268 ? -34.16300 19.67100 32.61000 1.000 22.91283 248 TRP B N 1
ATOM 3838 C CA . TRP B 1 268 ? -33.32400 20.08100 31.48500 1.000 26.06771 248 TRP B CA 1
ATOM 3839 C C . TRP B 1 268 ? -34.03400 19.73900 30.18000 1.000 23.92536 248 TRP B C 1
ATOM 3840 O O . TRP B 1 268 ? -34.42400 18.58600 29.97000 1.000 23.07788 248 TRP B O 1
ATOM 3851 N N . LYS B 1 269 ? -34.18600 20.73400 29.29900 1.000 25.25204 249 LYS B N 1
ATOM 3852 C CA . LYS B 1 269 ? -34.86200 20.55100 28.01400 1.000 22.77669 249 LYS B CA 1
ATOM 3853 C C . LYS B 1 269 ? -33.82600 20.53000 26.89600 1.000 25.92648 249 LYS B C 1
ATOM 3854 O O . LYS B 1 269 ? -32.96300 21.40700 26.83100 1.000 27.97390 249 LYS B O 1
ATOM 3859 N N . VAL B 1 270 ? -33.89100 19.51000 26.04000 1.000 24.73415 250 VAL B N 1
ATOM 3860 C CA . VAL B 1 270 ? -32.94200 19.37800 24.94300 1.000 23.85241 250 VAL B CA 1
ATOM 3861 C C . VAL B 1 270 ? -33.14700 20.52300 23.96200 1.000 33.82436 250 VAL B C 1
ATOM 3862 O O . VAL B 1 270 ? -34.27800 20.80500 23.53700 1.000 36.99064 250 VAL B O 1
ATOM 3866 N N . ILE B 1 271 ? -32.05600 21.18300 23.60400 1.000 33.81171 251 ILE B N 1
ATOM 3867 C CA . ILE B 1 271 ? -32.07200 22.25900 22.62200 1.000 40.95204 251 ILE B CA 1
ATOM 3868 C C . ILE B 1 271 ? -32.20900 21.69700 21.20800 1.000 44.60535 251 ILE B C 1
ATOM 3869 O O . ILE B 1 271 ? -33.22500 21.90600 20.54100 1.000 62.97351 251 ILE B O 1
#

Sequence (492 aa):
EKNIYETDESSVSQYCDFQYGEDCFGVLNFALACATKAIGYTKETPKNRALDLGCATGRASFELARSYKHVDGVDYSQAFVDAATELQKNGCIGYSQNGEGELKNYKVIDREGYAFRDSFTKVEFFQGDACNLTPQFKEYDLIMATNLIDRLYEPRLFLENIHKRINEKGYLILTSPYTWREEYTAKKFWIGGYVDENGKEVSTLEGLKEILEIHFELVATEDIPFVIRETSRKFQHTISQMSVWKVINIYETDESVSQYCDFQYGEDCFGVLNFALACATKAIGYTKETPKNRALDLGCATGRASFELARSYKHVDGVDYSQAFVDAATELQKNGCIGYSQNGEGELKNYKVIDREGYAFRDSFTKVEFFQGDACNLTPQFKEYDLIMATNLIDRLYEPRLFLENIHKRINEKGYLILTSPYTWREEYTAKKFWIGGYVDENGKEVSTLEGLKEILEIHFELVATEDIPFVIRETSRKFQHTISQMSVWKVI

Secondary structure (DSSP, 8-state):
---GGGSHHHHHHHHHHHHS--BTTBPPHHHHHHHHHHHHTTTS---EEEEET-TTSHHHHHHTTTSSEEEEEES-HHHHHHHHHHHHHSEEEEEEE-STT-EEEEEEEGGGSGGGGTGGGEEEEE--TTS--TTS--EEEEEEET-GGG-SSHHHHHTTGGGGEEEEEEEEEEE-----TTTS-GGG-SSSEE-TTS-EE-HHHHHHHHHTTTEEEEEEEEEEEEEESSSS-EEEEEEEEEEEEE-/--EE--HHHHHHHHHHHS--STTPPPHHHHHHHHHHHHTTTS---EEEEET-TTSHHHHHHTTTSSEEEEEES-HHHHHHHHHHHHHSEEEEEEE-STT-EEEEEEEGGGSGGGGTGGGEEEEE--TTS--TTS--EEEEEEES-GGG-SSHHHHHTTGGGGEEEEEEEEEEE-----TTTS-GGG-SSSEE-TTS-EE-HHHHHHHHHTTTEEEEEEEEEEEEEE-SSS-EEEEEEEEEEEEE-